Protein AF-0000000073250934 (afdb_homodimer)

Structure (mmCIF, N/CA/C/O backbone):
data_AF-0000000073250934-model_v1
#
loop_
_entity.id
_entity.type
_entity.pdbx_description
1 polymer 'Chromosome 3, complete genome'
#
loop_
_atom_site.group_PDB
_atom_site.id
_atom_site.type_symbol
_atom_site.label_atom_id
_atom_site.label_alt_id
_atom_site.label_comp_id
_atom_site.label_asym_id
_atom_site.label_entity_id
_atom_site.label_seq_id
_atom_site.pdbx_PDB_ins_code
_atom_site.Cartn_x
_atom_site.Cartn_y
_atom_site.Cartn_z
_atom_site.occupancy
_atom_site.B_iso_or_equiv
_atom_site.auth_seq_id
_atom_site.auth_comp_id
_atom_site.auth_asym_id
_atom_site.auth_atom_id
_atom_site.pdbx_PDB_model_num
ATOM 1 N N . MET A 1 1 ? 44.125 -42.594 82 1 20.55 1 MET A N 1
ATOM 2 C CA . MET A 1 1 ? 44.875 -43.031 80.812 1 20.55 1 MET A CA 1
ATOM 3 C C . MET A 1 1 ? 44.156 -42.625 79.562 1 20.55 1 MET A C 1
ATOM 5 O O . MET A 1 1 ? 44.781 -42.219 78.562 1 20.55 1 MET A O 1
ATOM 9 N N . ASP A 1 2 ? 42.844 -43 79.375 1 20.67 2 ASP A N 1
ATOM 10 C CA . ASP A 1 2 ? 42.281 -43.5 78.188 1 20.67 2 ASP A CA 1
ATOM 11 C C . ASP A 1 2 ? 41.844 -42.375 77.25 1 20.67 2 ASP A C 1
ATOM 13 O O . ASP A 1 2 ? 41.438 -42.594 76.125 1 20.67 2 ASP A O 1
ATOM 17 N N . HIS A 1 3 ? 41.469 -41.281 77.875 1 24.45 3 HIS A N 1
ATOM 18 C CA . HIS A 1 3 ? 40.5 -40.344 77.312 1 24.45 3 HIS A CA 1
ATOM 19 C C . HIS A 1 3 ? 41.125 -39.594 76.125 1 24.45 3 HIS A C 1
ATOM 21 O O . HIS A 1 3 ? 40.5 -38.656 75.562 1 24.45 3 HIS A O 1
ATOM 27 N N . LEU A 1 4 ? 42.5 -39.562 76.125 1 22.33 4 LEU A N 1
ATOM 28 C CA . LEU A 1 4 ? 43.406 -38.625 75.438 1 22.33 4 LEU A CA 1
ATOM 29 C C . LEU A 1 4 ? 43.406 -38.844 73.938 1 22.33 4 LEU A C 1
ATOM 31 O O . LEU A 1 4 ? 44.031 -38.094 73.188 1 22.33 4 LEU A O 1
ATOM 35 N N . PHE A 1 5 ? 43.094 -40.094 73.5 1 22.23 5 PHE A N 1
ATOM 36 C CA . PHE A 1 5 ? 43.719 -40.656 72.312 1 22.23 5 PHE A CA 1
ATOM 37 C C . PHE A 1 5 ? 43.094 -40.031 71.062 1 22.23 5 PHE A C 1
ATOM 39 O O . PHE A 1 5 ? 43.625 -40.219 69.938 1 22.23 5 PHE A O 1
ATOM 46 N N . LEU A 1 6 ? 41.781 -39.75 71.125 1 23.81 6 LEU A N 1
ATOM 47 C CA . LEU A 1 6 ? 41.031 -40.031 69.875 1 23.81 6 LEU A CA 1
ATOM 48 C C . LEU A 1 6 ? 41.25 -38.938 68.875 1 23.81 6 LEU A C 1
ATOM 50 O O . LEU A 1 6 ? 40.531 -38.875 67.875 1 23.81 6 LEU A O 1
ATOM 54 N N . LEU A 1 7 ? 42.062 -37.875 69.125 1 23.69 7 LEU A N 1
ATOM 55 C CA . LEU A 1 7 ? 42.062 -36.562 68.438 1 23.69 7 LEU A CA 1
ATOM 56 C C . LEU A 1 7 ? 42.688 -36.688 67.062 1 23.69 7 LEU A C 1
ATOM 58 O O . LEU A 1 7 ? 42.969 -35.688 66.438 1 23.69 7 LEU A O 1
ATOM 62 N N . ARG A 1 8 ? 43.281 -37.844 66.75 1 23.11 8 ARG A N 1
ATOM 63 C CA . ARG A 1 8 ? 44.312 -38 65.688 1 23.11 8 ARG A CA 1
ATOM 64 C C . ARG A 1 8 ? 43.781 -37.625 64.312 1 23.11 8 ARG A C 1
ATOM 66 O O . ARG A 1 8 ? 44.562 -37.281 63.438 1 23.11 8 ARG A O 1
ATOM 73 N N . ALA A 1 9 ? 42.625 -38.219 63.969 1 24 9 ALA A N 1
ATOM 74 C CA . ALA A 1 9 ? 42.531 -38.75 62.625 1 24 9 ALA A CA 1
ATOM 75 C C . ALA A 1 9 ? 42.375 -37.656 61.594 1 24 9 ALA A C 1
ATOM 77 O O . ALA A 1 9 ? 42.531 -37.875 60.406 1 24 9 ALA A O 1
ATOM 78 N N . ASN A 1 10 ? 41.75 -36.5 61.906 1 22.97 10 ASN A N 1
ATOM 79 C CA . ASN A 1 10 ? 40.875 -35.875 60.906 1 22.97 10 ASN A CA 1
ATOM 80 C C . ASN A 1 10 ? 41.688 -35.062 59.906 1 22.97 10 ASN A C 1
ATOM 82 O O . ASN A 1 10 ? 41.125 -34.375 59.062 1 22.97 10 ASN A O 1
ATOM 86 N N . LYS A 1 11 ? 42.938 -34.656 60.219 1 25.39 11 LYS A N 1
ATOM 87 C CA . LYS A 1 11 ? 43.531 -33.5 59.594 1 25.39 11 LYS A CA 1
ATOM 88 C C . LYS A 1 11 ? 43.938 -33.781 58.125 1 25.39 11 LYS A C 1
ATOM 90 O O . LYS A 1 11 ? 44.125 -32.875 57.344 1 25.39 11 LYS A O 1
ATOM 95 N N . ARG A 1 12 ? 44.469 -35 57.938 1 24.97 12 ARG A N 1
ATOM 96 C CA . ARG A 1 12 ? 45.469 -35.094 56.875 1 24.97 12 ARG A CA 1
ATOM 97 C C . ARG A 1 12 ? 44.844 -34.969 55.5 1 24.97 12 ARG A C 1
ATOM 99 O O . ARG A 1 12 ? 45.5 -35.125 54.469 1 24.97 12 ARG A O 1
ATOM 106 N N . ARG A 1 13 ? 43.531 -35.156 55.5 1 28.84 13 ARG A N 1
ATOM 107 C CA . ARG A 1 13 ? 43 -35.469 54.156 1 28.84 13 ARG A CA 1
ATOM 108 C C . ARG A 1 13 ? 43.219 -34.344 53.188 1 28.84 13 ARG A C 1
ATOM 110 O O . ARG A 1 13 ? 42.562 -34.25 52.156 1 28.84 13 ARG A O 1
ATOM 117 N N . GLY A 1 14 ? 44.094 -33.344 53.625 1 25.36 14 GLY A N 1
ATOM 118 C CA . GLY A 1 14 ? 44.281 -32.125 52.906 1 25.36 14 GLY A CA 1
ATOM 119 C C . GLY A 1 14 ? 44.875 -32.312 51.5 1 25.36 14 GLY A C 1
ATOM 120 O O . GLY A 1 14 ? 44.719 -31.484 50.625 1 25.36 14 GLY A O 1
ATOM 121 N N . VAL A 1 15 ? 45.906 -33.188 51.594 1 28.86 15 VAL A N 1
ATOM 122 C CA . VAL A 1 15 ? 46.969 -33.094 50.594 1 28.86 15 VAL A CA 1
ATOM 123 C C . VAL A 1 15 ? 46.438 -33.469 49.219 1 28.86 15 VAL A C 1
ATOM 125 O O . VAL A 1 15 ? 46.781 -32.844 48.188 1 28.86 15 VAL A O 1
ATOM 128 N N . LEU A 1 16 ? 45.781 -34.625 49.281 1 26.62 16 LEU A N 1
ATOM 129 C CA . LEU A 1 16 ? 45.719 -35.375 48.062 1 26.62 16 LEU A CA 1
ATOM 130 C C . LEU A 1 16 ? 44.875 -34.625 47 1 26.62 16 LEU A C 1
ATOM 132 O O . LEU A 1 16 ? 45.031 -34.906 45.812 1 26.62 16 LEU A O 1
ATOM 136 N N . LEU A 1 17 ? 44 -33.844 47.562 1 26.97 17 LEU A N 1
ATOM 137 C CA . LEU A 1 17 ? 42.969 -33.406 46.594 1 26.97 17 LEU A CA 1
ATOM 138 C C . LEU A 1 17 ? 43.594 -32.469 45.562 1 26.97 17 LEU A C 1
ATOM 140 O O . LEU A 1 17 ? 43 -32.281 44.5 1 26.97 17 LEU A O 1
ATOM 144 N N . ALA A 1 18 ? 44.75 -31.938 45.875 1 27.88 18 ALA A N 1
ATOM 145 C CA . ALA A 1 18 ? 45.312 -30.844 45.062 1 27.88 18 ALA A CA 1
ATOM 146 C C . ALA A 1 18 ? 45.75 -31.344 43.719 1 27.88 18 ALA A C 1
ATOM 148 O O . ALA A 1 18 ? 45.781 -30.578 42.75 1 27.88 18 ALA A O 1
ATOM 149 N N . MET A 1 19 ? 46.344 -32.562 43.75 1 26.09 19 MET A N 1
ATOM 150 C CA . MET A 1 19 ? 47.125 -32.969 42.594 1 26.09 19 MET A CA 1
ATOM 151 C C . MET A 1 19 ? 46.281 -32.938 41.344 1 26.09 19 MET A C 1
ATOM 153 O O . MET A 1 19 ? 46.781 -32.75 40.219 1 26.09 19 MET A O 1
ATOM 157 N N . VAL A 1 20 ? 45.125 -33.562 41.531 1 29.36 20 VAL A N 1
ATOM 158 C CA . VAL A 1 20 ? 44.438 -34.031 40.344 1 29.36 20 VAL A CA 1
ATOM 159 C C . VAL A 1 20 ? 44 -32.844 39.5 1 29.36 20 VAL A C 1
ATOM 161 O O . VAL A 1 20 ? 43.719 -33 38.312 1 29.36 20 VAL A O 1
ATOM 164 N N . ILE A 1 21 ? 44.031 -31.703 40.125 1 29.55 21 ILE A N 1
ATOM 165 C CA . ILE A 1 21 ? 43.438 -30.562 39.406 1 29.55 21 ILE A CA 1
ATOM 166 C C . ILE A 1 21 ? 44.312 -30.172 38.25 1 29.55 21 ILE A C 1
ATOM 168 O O . ILE A 1 21 ? 43.844 -29.562 37.281 1 29.55 21 ILE A O 1
ATOM 172 N N . LEU A 1 22 ? 45.625 -30.438 38.406 1 27.84 22 LEU A N 1
ATOM 173 C CA . LEU A 1 22 ? 46.562 -29.797 37.5 1 27.84 22 LEU A CA 1
ATOM 174 C C . LEU A 1 22 ? 46.406 -30.328 36.062 1 27.84 22 LEU A C 1
ATOM 176 O O . LEU A 1 22 ? 46.656 -29.594 35.094 1 27.84 22 LEU A O 1
ATOM 180 N N . VAL A 1 23 ? 46.375 -31.688 36 1 29.67 23 VAL A N 1
ATOM 181 C CA . VAL A 1 23 ? 46.656 -32.312 34.719 1 29.67 23 VAL A CA 1
ATOM 182 C C . VAL A 1 23 ? 45.656 -31.812 33.656 1 29.67 23 VAL A C 1
ATOM 184 O O . VAL A 1 23 ? 46 -31.703 32.5 1 29.67 23 VAL A O 1
ATOM 187 N N . ILE A 1 24 ? 44.438 -31.719 34.094 1 28.83 24 ILE A N 1
ATOM 188 C CA . ILE A 1 24 ? 43.438 -31.688 33.031 1 28.83 24 ILE A CA 1
ATOM 189 C C . ILE A 1 24 ? 43.594 -30.391 32.25 1 28.83 24 ILE A C 1
ATOM 191 O O . ILE A 1 24 ? 42.938 -30.219 31.203 1 28.83 24 ILE A O 1
ATOM 195 N N . PHE A 1 25 ? 44.344 -29.422 32.75 1 28.48 25 PHE A N 1
ATOM 196 C CA . PHE A 1 25 ? 44.375 -28.109 32.125 1 28.48 25 PHE A CA 1
ATOM 197 C C . PHE A 1 25 ? 45.094 -28.141 30.781 1 28.48 25 PHE A C 1
ATOM 199 O O . PHE A 1 25 ? 45 -27.188 30 1 28.48 25 PHE A O 1
ATOM 206 N N . GLY A 1 26 ? 46.156 -28.938 30.688 1 26.98 26 GLY A N 1
ATOM 207 C CA . GLY A 1 26 ? 47.125 -28.781 29.641 1 26.98 26 GLY A CA 1
ATOM 208 C C . GLY A 1 26 ? 46.562 -29 28.25 1 26.98 26 GLY A C 1
ATOM 209 O O . GLY A 1 26 ? 46.938 -28.297 27.297 1 26.98 26 GLY A O 1
ATOM 210 N N . LEU A 1 27 ? 46.031 -30.172 28.109 1 27.47 27 LEU A N 1
ATOM 211 C CA . LEU A 1 27 ? 45.875 -30.672 26.75 1 27.47 27 LEU A CA 1
ATOM 212 C C . LEU A 1 27 ? 44.906 -29.797 25.953 1 27.47 27 LEU A C 1
ATOM 214 O O . LEU A 1 27 ? 44.719 -30 24.75 1 27.47 27 LEU A O 1
ATOM 218 N N . ALA A 1 28 ? 44.031 -29.141 26.641 1 27.19 28 ALA A N 1
ATOM 219 C CA . ALA A 1 28 ? 42.969 -28.469 25.891 1 27.19 28 ALA A CA 1
ATOM 220 C C . ALA A 1 28 ? 43.531 -27.328 25.031 1 27.19 28 ALA A C 1
ATOM 222 O O . ALA A 1 28 ? 42.781 -26.703 24.281 1 27.19 28 ALA A O 1
ATOM 223 N N . VAL A 1 29 ? 44.656 -26.875 25.375 1 28.17 29 VAL A N 1
ATOM 224 C CA . VAL A 1 29 ? 45.156 -25.656 24.766 1 28.17 29 VAL A CA 1
ATOM 225 C C . VAL A 1 29 ? 45.375 -25.859 23.266 1 28.17 29 VAL A C 1
ATOM 227 O O . VAL A 1 29 ? 45.438 -24.906 22.5 1 28.17 29 VAL A O 1
ATOM 230 N N . HIS A 1 30 ? 45.906 -27.016 22.969 1 25.83 30 HIS A N 1
ATOM 231 C CA . HIS A 1 30 ? 46.594 -27 21.688 1 25.83 30 HIS A CA 1
ATOM 232 C C . HIS A 1 30 ? 45.625 -26.625 20.562 1 25.83 30 HIS A C 1
ATOM 234 O O . HIS A 1 30 ? 45.969 -25.891 19.641 1 25.83 30 HIS A O 1
ATOM 240 N N . SER A 1 31 ? 44.75 -27.562 20.219 1 25.34 31 SER A N 1
ATOM 241 C CA . SER A 1 31 ? 44.344 -27.703 18.828 1 25.34 31 SER A CA 1
ATOM 242 C C . SER A 1 31 ? 43.438 -26.562 18.391 1 25.34 31 SER A C 1
ATOM 244 O O . SER A 1 31 ? 42.875 -26.578 17.297 1 25.34 31 SER A O 1
ATOM 246 N N . TRP A 1 32 ? 43.062 -25.703 19.25 1 24.89 32 TRP A N 1
ATOM 247 C CA . TRP A 1 32 ? 42 -24.781 18.906 1 24.89 32 TRP A CA 1
ATOM 248 C C . TRP A 1 32 ? 42.406 -23.812 17.797 1 24.89 32 TRP A C 1
ATOM 250 O O . TRP A 1 32 ? 42 -22.656 17.781 1 24.89 32 TRP A O 1
ATOM 260 N N . LEU A 1 33 ? 43.438 -24.141 17.047 1 24.69 33 LEU A N 1
ATOM 261 C CA . LEU A 1 33 ? 43.75 -23.156 16.016 1 24.69 33 LEU A CA 1
ATOM 262 C C . LEU A 1 33 ? 42.531 -22.875 15.141 1 24.69 33 LEU A C 1
ATOM 264 O O . LEU A 1 33 ? 42.188 -23.656 14.258 1 24.69 33 LEU A O 1
ATOM 268 N N . PHE A 1 34 ? 41.406 -22.531 15.773 1 24.47 34 PHE A N 1
ATOM 269 C CA . PHE A 1 34 ? 40.188 -22.203 15.031 1 24.47 34 PHE A CA 1
ATOM 270 C C . PHE A 1 34 ? 40.469 -21.188 13.945 1 24.47 34 PHE A C 1
ATOM 272 O O . PHE A 1 34 ? 41.094 -20.141 14.211 1 24.47 34 PHE A O 1
ATOM 279 N N . TYR A 1 35 ? 40.719 -21.688 12.773 1 24.36 35 TYR A N 1
ATOM 280 C CA . TYR A 1 35 ? 40.781 -20.875 11.555 1 24.36 35 TYR A CA 1
ATOM 281 C C . TYR A 1 35 ? 39.656 -19.844 11.523 1 24.36 35 TYR A C 1
ATOM 283 O O . TYR A 1 35 ? 38.5 -20.203 11.477 1 24.36 35 TYR A O 1
ATOM 291 N N . PHE A 1 36 ? 39.812 -18.734 12.188 1 27 36 PHE A N 1
ATOM 292 C CA . PHE A 1 36 ? 38.969 -17.547 12.094 1 27 36 PHE A CA 1
ATOM 293 C C . PHE A 1 36 ? 38.75 -17.172 10.633 1 27 36 PHE A C 1
ATOM 295 O O . PHE A 1 36 ? 39.688 -16.875 9.898 1 27 36 PHE A O 1
ATOM 302 N N . PRO A 1 37 ? 37.781 -17.859 10.039 1 26.17 37 PRO A N 1
ATOM 303 C CA . PRO A 1 37 ? 37.625 -17.359 8.672 1 26.17 37 PRO A CA 1
ATOM 304 C C . PRO A 1 37 ? 37.688 -15.844 8.586 1 26.17 37 PRO A C 1
ATOM 306 O O . PRO A 1 37 ? 37.375 -15.156 9.57 1 26.17 37 PRO A O 1
ATOM 309 N N . SER A 1 38 ? 38.562 -15.312 7.805 1 26.19 38 SER A N 1
ATOM 310 C CA . SER A 1 38 ? 38.75 -13.891 7.543 1 26.19 38 SER A CA 1
ATOM 311 C C . SER A 1 38 ? 37.406 -13.164 7.434 1 26.19 38 SER A C 1
ATOM 313 O O . SER A 1 38 ? 36.469 -13.703 6.879 1 26.19 38 SER A O 1
ATOM 315 N N . THR A 1 39 ? 37.156 -12.172 8.367 1 29.86 39 THR A N 1
ATOM 316 C CA . THR A 1 39 ? 36.125 -11.156 8.594 1 29.86 39 THR A CA 1
ATOM 317 C C . THR A 1 39 ? 35.688 -10.539 7.277 1 29.86 39 THR A C 1
ATOM 319 O O . THR A 1 39 ? 34.812 -9.656 7.258 1 29.86 39 THR A O 1
ATOM 322 N N . SER A 1 40 ? 36.438 -10.875 6.227 1 28.53 40 SER A N 1
ATOM 323 C CA . SER A 1 40 ? 36.094 -10.211 4.973 1 28.53 40 SER A CA 1
ATOM 324 C C . SER A 1 40 ? 34.719 -10.633 4.484 1 28.53 40 SER A C 1
ATOM 326 O O . SER A 1 40 ? 34.125 -9.969 3.627 1 28.53 40 SER A O 1
ATOM 328 N N . ASP A 1 41 ? 34.344 -11.867 4.855 1 25.3 41 ASP A N 1
ATOM 329 C CA . ASP A 1 41 ? 33.094 -12.336 4.266 1 25.3 41 ASP A CA 1
ATOM 330 C C . ASP A 1 41 ? 31.906 -11.742 4.984 1 25.3 41 ASP A C 1
ATOM 332 O O . ASP A 1 41 ? 30.75 -11.977 4.59 1 25.3 41 ASP A O 1
ATOM 336 N N . LEU A 1 42 ? 32 -11.328 6.25 1 26.17 42 LEU A N 1
ATOM 337 C CA . LEU A 1 42 ? 30.922 -10.648 6.957 1 26.17 42 LEU A CA 1
ATOM 338 C C . LEU A 1 42 ? 30.641 -9.289 6.336 1 26.17 42 LEU A C 1
ATOM 340 O O . LEU A 1 42 ? 29.562 -8.719 6.551 1 26.17 42 LEU A O 1
ATOM 344 N N . ALA A 1 43 ? 31.641 -8.625 5.812 1 28.38 43 ALA A N 1
ATOM 345 C CA . ALA A 1 43 ? 31.422 -7.375 5.094 1 28.38 43 ALA A CA 1
ATOM 346 C C . ALA A 1 43 ? 30.453 -7.574 3.928 1 28.38 43 ALA A C 1
ATOM 348 O O . ALA A 1 43 ? 30.062 -6.609 3.268 1 28.38 43 ALA A O 1
ATOM 349 N N . PHE A 1 44 ? 30.375 -8.797 3.473 1 26.23 44 PHE A N 1
ATOM 350 C CA . PHE A 1 44 ? 29.5 -9.039 2.326 1 26.23 44 PHE A CA 1
ATOM 351 C C . PHE A 1 44 ? 28.031 -9.016 2.746 1 26.23 44 PHE A C 1
ATOM 353 O O . PHE A 1 44 ? 27.141 -9.062 1.8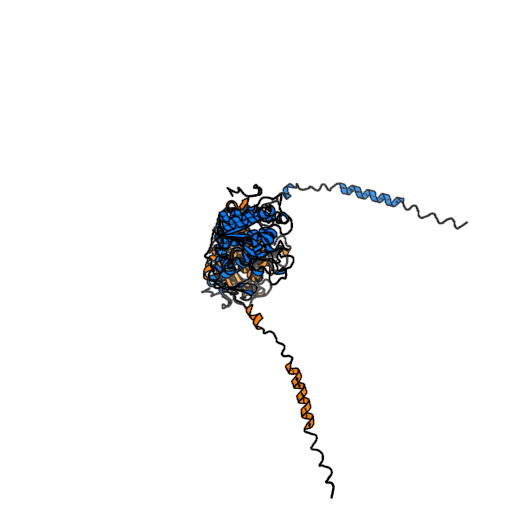97 1 26.23 44 PHE A O 1
ATOM 360 N N . ARG A 1 45 ? 27.688 -9.352 3.904 1 30.78 45 ARG A N 1
ATOM 361 C CA . ARG A 1 45 ? 26.297 -9.172 4.336 1 30.78 45 ARG A CA 1
ATOM 362 C C . ARG A 1 45 ? 25.906 -7.699 4.293 1 30.78 45 ARG A C 1
ATOM 364 O O . ARG A 1 45 ? 24.812 -7.332 4.75 1 30.78 45 ARG A O 1
ATOM 371 N N . SER A 1 46 ? 26.875 -6.758 4.348 1 28.66 46 SER A N 1
ATOM 372 C CA . SER A 1 46 ? 26.578 -5.328 4.359 1 28.66 46 SER A CA 1
ATOM 373 C C . SER A 1 46 ? 25.438 -4.988 3.395 1 28.66 46 SER A C 1
ATOM 375 O O . SER A 1 46 ? 25.094 -5.793 2.533 1 28.66 46 SER A O 1
ATOM 377 N N . SER A 1 47 ? 25.219 -3.539 2.947 1 31.78 47 SER A N 1
ATOM 378 C CA . SER A 1 47 ? 24.203 -2.584 2.527 1 31.78 47 SER A CA 1
ATOM 379 C C . SER A 1 47 ? 23.75 -2.848 1.095 1 31.78 47 SER A C 1
ATOM 381 O O . SER A 1 47 ? 24.281 -2.262 0.152 1 31.78 47 SER A O 1
ATOM 383 N N . LEU A 1 48 ? 23.766 -3.906 0.668 1 34.88 48 LEU A N 1
ATOM 384 C CA . LEU A 1 48 ? 23.234 -3.797 -0.692 1 34.88 48 LEU A CA 1
ATOM 385 C C . LEU A 1 48 ? 21.984 -2.936 -0.728 1 34.88 48 LEU A C 1
ATOM 387 O O . LEU A 1 48 ? 20.875 -3.457 -0.668 1 34.88 48 LEU A O 1
ATOM 391 N N . SER A 1 49 ? 21.844 -1.843 -0.007 1 42.16 49 SER A N 1
ATOM 392 C CA . SER A 1 49 ? 20.844 -0.793 -0.181 1 42.16 49 SER A CA 1
ATOM 393 C C . SER A 1 49 ? 20.562 -0.538 -1.658 1 42.16 49 SER A C 1
ATOM 395 O O . SER A 1 49 ? 21.422 -0.047 -2.385 1 42.16 49 SER A O 1
ATOM 397 N N . THR A 1 50 ? 19.891 -1.406 -2.256 1 51.34 50 THR A N 1
ATOM 398 C CA . THR A 1 50 ? 19.516 -1.123 -3.639 1 51.34 50 THR A CA 1
ATOM 399 C C . THR A 1 50 ? 19.109 0.339 -3.801 1 51.34 50 THR A C 1
ATOM 401 O O . THR A 1 50 ? 18.203 0.814 -3.123 1 51.34 50 THR A O 1
ATOM 404 N N . PRO A 1 51 ? 19.969 1.085 -4.434 1 54.34 51 PRO A N 1
ATOM 405 C CA . PRO A 1 51 ? 19.609 2.48 -4.695 1 54.34 51 PRO A CA 1
ATOM 406 C C . PRO A 1 51 ? 18.172 2.637 -5.203 1 54.34 51 PRO A C 1
ATOM 408 O O . PRO A 1 51 ? 17.656 1.741 -5.871 1 54.34 51 PRO A O 1
ATOM 411 N N . LEU A 1 52 ? 17.5 3.67 -4.688 1 58.34 52 LEU A N 1
ATOM 412 C CA . LEU A 1 52 ? 16.156 4.012 -5.152 1 58.34 52 LEU A CA 1
ATOM 413 C C . LEU A 1 52 ? 16.141 4.223 -6.664 1 58.34 52 LEU A C 1
ATOM 415 O O . LEU A 1 52 ? 17.031 4.871 -7.211 1 58.34 52 LEU A O 1
ATOM 419 N N . PRO A 1 53 ? 15.359 3.443 -7.316 1 62 53 PRO A N 1
ATOM 420 C CA . PRO A 1 53 ? 15.219 3.734 -8.742 1 62 53 PRO A CA 1
ATOM 421 C C . PRO A 1 53 ? 14.586 5.098 -9.008 1 62 53 PRO A C 1
ATOM 423 O O . PRO A 1 53 ? 13.414 5.168 -9.406 1 62 53 PRO A O 1
ATOM 426 N N . THR A 1 54 ? 15.289 6.152 -8.859 1 60.84 54 THR A N 1
ATOM 427 C CA . THR A 1 54 ? 14.75 7.508 -8.906 1 60.84 54 THR A CA 1
ATOM 428 C C . THR A 1 54 ? 14.344 7.875 -10.328 1 60.84 54 THR A C 1
ATOM 430 O O . THR A 1 54 ? 13.344 8.57 -10.539 1 60.84 54 THR A O 1
ATOM 433 N N . LYS A 1 55 ? 15.117 7.324 -11.25 1 60.12 55 LYS A N 1
ATOM 434 C CA . LYS A 1 55 ? 14.812 7.73 -12.617 1 60.12 55 LYS A CA 1
ATOM 435 C C . LYS A 1 55 ? 13.414 7.281 -13.031 1 60.12 55 LYS A C 1
ATOM 437 O O . LYS A 1 55 ? 12.656 8.055 -13.617 1 60.12 55 LYS A O 1
ATOM 442 N N . LEU A 1 56 ? 13.008 6.145 -12.547 1 67 56 LEU A N 1
ATOM 443 C CA . LEU A 1 56 ? 11.695 5.664 -12.977 1 67 56 LEU A CA 1
ATOM 444 C C . LEU A 1 56 ? 10.625 6.012 -11.945 1 67 56 LEU A C 1
ATOM 446 O O . LEU A 1 56 ? 9.523 5.473 -11.992 1 67 56 LEU A O 1
ATOM 450 N N . SER A 1 57 ? 11.031 7.078 -11.07 1 76.12 57 SER A N 1
ATOM 451 C CA . SER A 1 57 ? 10.062 7.457 -10.055 1 76.12 57 SER A CA 1
ATOM 452 C C . SER A 1 57 ? 9.531 8.867 -10.297 1 76.12 57 SER A C 1
ATOM 454 O O . SER A 1 57 ? 8.852 9.438 -9.438 1 76.12 57 SER A O 1
ATOM 456 N N . GLU A 1 58 ? 9.711 9.438 -11.516 1 84.81 58 GLU A N 1
ATOM 457 C CA . GLU A 1 58 ? 9.328 10.805 -11.844 1 84.81 58 GLU A CA 1
ATOM 458 C C . GLU A 1 58 ? 7.809 10.969 -11.852 1 84.81 58 GLU A C 1
ATOM 460 O O . GLU A 1 58 ? 7.293 12.055 -11.578 1 84.81 58 GLU A O 1
ATOM 465 N N . ASN A 1 59 ? 7.098 9.914 -12.039 1 90.31 59 ASN A N 1
ATOM 466 C CA . ASN A 1 59 ? 5.652 10.023 -12.195 1 90.31 59 ASN A CA 1
ATOM 467 C C . ASN A 1 59 ? 4.914 9.656 -10.906 1 90.31 59 ASN A C 1
ATOM 469 O O . ASN A 1 59 ? 3.709 9.414 -10.93 1 90.31 59 ASN A O 1
ATOM 473 N N . THR A 1 60 ? 5.645 9.656 -9.789 1 94.25 60 THR A N 1
ATOM 474 C CA . THR A 1 60 ? 5.055 9.219 -8.531 1 94.25 60 THR A CA 1
ATOM 475 C C . THR A 1 60 ? 3.873 10.102 -8.148 1 94.25 60 THR A C 1
ATOM 477 O O . THR A 1 60 ? 2.805 9.602 -7.793 1 94.25 60 THR A O 1
ATOM 480 N N . PRO A 1 61 ? 3.955 11.461 -8.289 1 94.62 61 PRO A N 1
ATOM 481 C CA . PRO A 1 61 ? 2.799 12.289 -7.922 1 94.62 61 PRO A CA 1
ATOM 482 C C . PRO A 1 61 ? 1.564 11.984 -8.766 1 94.62 61 PRO A C 1
ATOM 484 O O . PRO A 1 61 ? 0.456 11.883 -8.234 1 94.62 61 PRO A O 1
ATOM 487 N N . GLN A 1 62 ? 1.767 11.781 -10.031 1 93.38 62 GLN A N 1
ATOM 488 C CA . GLN A 1 62 ? 0.65 11.461 -10.914 1 93.38 62 GLN A CA 1
ATOM 489 C C . GLN A 1 62 ? 0.041 10.109 -10.562 1 93.38 62 GLN A C 1
ATOM 491 O O . GLN A 1 62 ? -1.183 9.953 -10.57 1 93.38 62 GLN A O 1
ATOM 496 N N . LEU A 1 63 ? 0.883 9.164 -10.281 1 93.5 63 LEU A N 1
ATOM 497 C CA . LEU A 1 63 ? 0.412 7.828 -9.938 1 93.5 63 LEU A CA 1
ATOM 498 C C . LEU A 1 63 ? -0.418 7.852 -8.656 1 93.5 63 LEU A C 1
ATOM 500 O O . LEU A 1 63 ? -1.481 7.234 -8.594 1 93.5 63 LEU A O 1
ATOM 504 N N . MET A 1 64 ? 0.088 8.594 -7.633 1 96.19 64 MET A N 1
ATOM 505 C CA . MET A 1 64 ? -0.651 8.68 -6.375 1 96.19 64 MET A CA 1
ATOM 506 C C . MET A 1 64 ? -1.999 9.359 -6.586 1 96.19 64 MET A C 1
ATOM 508 O O . MET A 1 64 ? -3.012 8.93 -6.031 1 96.19 64 MET A O 1
ATOM 512 N N . HIS A 1 65 ? -2.014 10.383 -7.395 1 95.38 65 HIS A N 1
ATOM 513 C CA . HIS A 1 65 ? -3.271 11.047 -7.711 1 95.38 65 HIS A CA 1
ATOM 514 C C . HIS A 1 65 ? -4.258 10.086 -8.359 1 95.38 65 HIS A C 1
ATOM 516 O O . HIS A 1 65 ? -5.418 10.008 -7.945 1 95.38 65 HIS A O 1
ATOM 522 N N . HIS A 1 66 ? -3.812 9.305 -9.305 1 92.5 66 HIS A N 1
ATOM 523 C CA . HIS A 1 66 ? -4.695 8.398 -10.039 1 92.5 66 HIS A CA 1
ATOM 524 C C . HIS A 1 66 ? -5.148 7.242 -9.148 1 92.5 66 HIS A C 1
ATOM 526 O O . HIS A 1 66 ? -6.273 6.754 -9.289 1 92.5 66 HIS A O 1
ATOM 532 N N . LEU A 1 67 ? -4.277 6.801 -8.273 1 93.81 67 LEU A N 1
ATOM 533 C CA . LEU A 1 67 ? -4.629 5.723 -7.352 1 93.81 67 LEU A CA 1
ATOM 534 C C . LEU A 1 67 ? -5.781 6.133 -6.441 1 93.81 67 LEU A C 1
ATOM 536 O O . LEU A 1 67 ? -6.652 5.32 -6.133 1 93.81 67 LEU A O 1
ATOM 540 N N . TRP A 1 68 ? -5.836 7.422 -6.055 1 95.25 68 TRP A N 1
ATOM 541 C CA . TRP A 1 68 ? -6.824 7.879 -5.086 1 95.25 68 TRP A CA 1
ATOM 542 C C . TRP A 1 68 ? -8.023 8.508 -5.785 1 95.25 68 TRP A C 1
ATOM 544 O O . TRP A 1 68 ? -9.062 8.75 -5.156 1 95.25 68 TRP A O 1
ATOM 554 N N . LYS A 1 69 ? -7.965 8.766 -7.035 1 92.5 69 LYS A N 1
ATOM 555 C CA . LYS A 1 69 ? -8.93 9.562 -7.789 1 92.5 69 LYS A CA 1
ATOM 556 C C . LYS A 1 69 ? -10.352 9.039 -7.582 1 92.5 69 LYS A C 1
ATOM 558 O O . LYS A 1 69 ? -11.266 9.812 -7.305 1 92.5 69 LYS A O 1
ATOM 563 N N . PRO A 1 70 ? -10.57 7.688 -7.609 1 90.06 70 PRO A N 1
ATOM 564 C CA . PRO A 1 70 ? -11.945 7.207 -7.465 1 90.06 70 PRO A CA 1
ATOM 565 C C . PRO A 1 70 ? -12.508 7.449 -6.066 1 90.06 70 PRO A C 1
ATOM 567 O O . PRO A 1 70 ? -13.719 7.367 -5.863 1 90.06 70 PRO A O 1
ATOM 570 N N . PHE A 1 71 ? -11.641 7.777 -5.145 1 91 71 PHE A N 1
ATOM 571 C CA . PHE A 1 71 ? -12.062 7.855 -3.75 1 91 71 PHE A CA 1
ATOM 572 C C . PHE A 1 71 ? -12.164 9.305 -3.295 1 91 71 PHE A C 1
ATOM 574 O O . PHE A 1 71 ? -12.633 9.586 -2.189 1 91 71 PHE A O 1
ATOM 581 N N . ILE A 1 72 ? -11.727 10.234 -4.113 1 95.44 72 ILE A N 1
ATOM 582 C CA . ILE A 1 72 ? -11.672 11.641 -3.719 1 95.44 72 ILE A CA 1
ATOM 583 C C . ILE A 1 72 ? -13.078 12.164 -3.459 1 95.44 72 ILE A C 1
ATOM 585 O O . ILE A 1 72 ? -13.984 11.969 -4.277 1 95.44 72 ILE A O 1
ATOM 589 N N . HIS A 1 73 ? -13.234 12.734 -2.322 1 97.12 73 HIS A N 1
ATOM 590 C CA . HIS A 1 73 ? -14.508 13.328 -1.938 1 97.12 73 HIS A CA 1
ATOM 591 C C . HIS A 1 73 ? -14.852 14.523 -2.83 1 97.12 73 HIS A C 1
ATOM 593 O O . HIS A 1 73 ? -13.992 15.359 -3.111 1 97.12 73 HIS A O 1
ATOM 599 N N . ASP A 1 74 ? -16.109 14.594 -3.264 1 96.81 74 ASP A N 1
ATOM 600 C CA . ASP A 1 74 ? -16.562 15.672 -4.133 1 96.81 74 ASP A CA 1
ATOM 601 C C . ASP A 1 74 ? -16.484 17.016 -3.43 1 96.81 74 ASP A C 1
ATOM 603 O O . ASP A 1 74 ? -17.094 17.219 -2.379 1 96.81 74 ASP A O 1
ATOM 607 N N . LEU A 1 75 ? -15.797 17.922 -4.039 1 96.94 75 LEU A N 1
ATOM 608 C CA . LEU A 1 75 ? -15.594 19.234 -3.463 1 96.94 75 LEU A CA 1
ATOM 609 C C . LEU A 1 75 ? -16.922 19.969 -3.305 1 96.94 75 LEU A C 1
ATOM 611 O O . LEU A 1 75 ? -17.062 20.812 -2.42 1 96.94 75 LEU A O 1
ATOM 615 N N . ASN A 1 76 ? -17.906 19.609 -4.109 1 96.44 76 ASN A N 1
ATOM 616 C CA . ASN A 1 76 ? -19.188 20.297 -4.09 1 96.44 76 ASN A CA 1
ATOM 617 C C . ASN A 1 76 ? -20.156 19.672 -3.094 1 96.44 76 ASN A C 1
ATOM 619 O O . ASN A 1 76 ? -21.203 20.234 -2.789 1 96.44 76 ASN A O 1
ATOM 623 N N . ALA A 1 77 ? -19.781 18.484 -2.615 1 97.19 77 ALA A N 1
ATOM 624 C CA . ALA A 1 77 ? -20.625 17.875 -1.586 1 97.19 77 ALA A CA 1
ATOM 625 C C . ALA A 1 77 ? -20.641 18.734 -0.32 1 97.19 77 ALA A C 1
ATOM 627 O O . ALA A 1 77 ? -19.641 19.375 0.022 1 97.19 77 ALA A O 1
ATOM 628 N N . THR A 1 78 ? -21.797 18.734 0.406 1 97.94 78 THR A N 1
ATOM 629 C CA . THR A 1 78 ? -21.891 19.562 1.602 1 97.94 78 THR A CA 1
ATOM 630 C C . THR A 1 78 ? -21.953 18.703 2.855 1 97.94 78 THR A C 1
ATOM 632 O O . THR A 1 78 ? -22 19.219 3.975 1 97.94 78 THR A O 1
ATOM 635 N N . GLN A 1 79 ? -21.984 17.438 2.609 1 98.19 79 GLN A N 1
ATOM 636 C CA . GLN A 1 79 ? -22.078 16.516 3.736 1 98.19 79 GLN A CA 1
ATOM 637 C C . GLN A 1 79 ? -21 15.453 3.67 1 98.19 79 GLN A C 1
ATOM 639 O O . GLN A 1 79 ? -20.484 15.141 2.59 1 98.19 79 GLN A O 1
ATOM 644 N N . PHE A 1 80 ? -20.594 14.969 4.844 1 97.94 80 PHE A N 1
ATOM 645 C CA . PHE A 1 80 ? -19.625 13.898 4.973 1 97.94 80 PHE A CA 1
ATOM 646 C C . PHE A 1 80 ? -19.859 13.094 6.242 1 97.94 80 PHE A C 1
ATOM 648 O O . PHE A 1 80 ? -20.156 13.656 7.297 1 97.94 80 PHE A O 1
ATOM 655 N N . ILE A 1 81 ? -19.844 11.82 6.105 1 96.75 81 ILE A N 1
ATOM 656 C CA . ILE A 1 81 ? -19.875 10.93 7.262 1 96.75 81 ILE A CA 1
ATOM 657 C C . ILE A 1 81 ? -18.531 10.219 7.398 1 96.75 81 ILE A C 1
ATOM 659 O O . ILE A 1 81 ? -18.094 9.516 6.48 1 96.75 81 ILE A O 1
ATOM 663 N N . SER A 1 82 ? -17.906 10.453 8.531 1 95.81 82 SER A N 1
ATOM 664 C CA . SER A 1 82 ? -16.609 9.828 8.75 1 95.81 82 SER A CA 1
ATOM 665 C C . SER A 1 82 ? -16.75 8.328 8.961 1 95.81 82 SER A C 1
ATOM 667 O O . SER A 1 82 ? -17.844 7.82 9.164 1 95.81 82 SER A O 1
ATOM 669 N N . LYS A 1 83 ? -15.617 7.605 8.859 1 89.69 83 LYS A N 1
ATOM 670 C CA . LYS A 1 83 ? -15.602 6.16 9.062 1 89.69 83 LYS A CA 1
ATOM 671 C C . LYS A 1 83 ? -16.078 5.801 10.469 1 89.69 83 LYS A C 1
ATOM 673 O O . LYS A 1 83 ? -16.656 4.727 10.68 1 89.69 83 LYS A O 1
ATOM 678 N N . GLU A 1 84 ? -15.859 6.727 11.406 1 91.31 84 GLU A N 1
ATOM 679 C CA . GLU A 1 84 ? -16.25 6.516 12.797 1 91.31 84 GLU A CA 1
ATOM 680 C C . GLU A 1 84 ? -17.719 6.848 13.023 1 91.31 84 GLU A C 1
ATOM 682 O O . GLU A 1 84 ? -18.25 6.66 14.125 1 91.31 84 GLU A O 1
ATOM 687 N N . GLY A 1 85 ? -18.391 7.398 12.016 1 93.88 85 GLY A N 1
ATOM 688 C CA . GLY A 1 85 ? -19.812 7.664 12.102 1 93.88 85 GLY A CA 1
ATOM 689 C C . GLY A 1 85 ? -20.125 9.109 12.422 1 93.88 85 GLY A C 1
ATOM 690 O O . GLY A 1 85 ? -21.281 9.461 12.648 1 93.88 85 GLY A O 1
ATOM 691 N N . TYR A 1 86 ? -19.109 9.961 12.453 1 95.94 86 TYR A N 1
ATOM 692 C CA . TYR A 1 86 ? -19.359 11.375 12.703 1 95.94 86 TYR A CA 1
ATOM 693 C C . TYR A 1 86 ? -19.953 12.055 11.469 1 95.94 86 TYR A C 1
ATOM 695 O O . TYR A 1 86 ? -19.438 11.875 10.359 1 95.94 86 TYR A O 1
ATOM 703 N N . LYS A 1 87 ? -21 12.82 11.664 1 97.56 87 LYS A N 1
ATOM 704 C CA . LYS A 1 87 ? -21.672 13.516 10.57 1 97.56 87 LYS A CA 1
ATOM 705 C C . LYS A 1 87 ? -21.203 14.961 10.477 1 97.56 87 LYS A C 1
ATOM 707 O O . LYS A 1 87 ? -21.203 15.688 11.477 1 97.56 87 LYS A O 1
ATOM 712 N N . TYR A 1 88 ? -20.797 15.32 9.32 1 98.44 88 TYR A N 1
ATOM 713 C CA . TYR A 1 88 ? -20.344 16.688 9.055 1 98.44 88 TYR A CA 1
ATOM 714 C C . TYR A 1 88 ? -21.188 17.328 7.961 1 98.44 88 TYR A C 1
ATOM 716 O O . TYR A 1 88 ? -21.578 16.672 6.996 1 98.44 88 TYR A O 1
ATOM 724 N N . LYS A 1 89 ? -21.438 18.594 8.172 1 98.38 89 LYS A N 1
ATOM 725 C CA . LYS A 1 89 ? -22.172 19.391 7.191 1 98.38 89 LYS A CA 1
ATOM 726 C C . LYS A 1 89 ? -21.594 20.797 7.094 1 98.38 89 LYS A C 1
ATOM 728 O O . LYS A 1 89 ? -21.359 21.453 8.109 1 98.38 89 LYS A O 1
ATOM 733 N N . ILE A 1 90 ? -21.312 21.219 5.883 1 98.25 90 ILE A N 1
ATOM 734 C CA . ILE A 1 90 ? -20.875 22.594 5.664 1 98.25 90 ILE A CA 1
ATOM 735 C C . ILE A 1 90 ? -22.062 23.531 5.773 1 98.25 90 ILE A C 1
ATOM 737 O O . ILE A 1 90 ? -23.078 23.359 5.078 1 98.25 90 ILE A O 1
ATOM 741 N N . ASN A 1 91 ? -21.953 24.453 6.621 1 97.25 91 ASN A N 1
ATOM 742 C CA . ASN A 1 91 ? -23.016 25.453 6.738 1 97.25 91 ASN A CA 1
ATOM 743 C C . ASN A 1 91 ? -23.203 26.219 5.441 1 97.25 91 ASN A C 1
ATOM 745 O O . ASN A 1 91 ? -22.219 26.562 4.762 1 97.25 91 ASN A O 1
ATOM 749 N N . SER A 1 92 ? -24.422 26.656 5.133 1 96.12 92 SER A N 1
ATOM 750 C CA . SER A 1 92 ? -24.781 27.297 3.869 1 96.12 92 SER A CA 1
ATOM 751 C C . SER A 1 92 ? -24.062 28.641 3.717 1 96.12 92 SER A C 1
ATOM 753 O O . SER A 1 92 ? -23.797 29.078 2.598 1 96.12 92 SER A O 1
ATOM 755 N N . ASN A 1 93 ? -23.719 29.234 4.863 1 96.5 93 ASN A N 1
ATOM 756 C CA . ASN A 1 93 ? -23.125 30.578 4.812 1 96.5 93 ASN A CA 1
ATOM 757 C C . ASN A 1 93 ? -21.609 30.516 4.816 1 96.5 93 ASN A C 1
ATOM 759 O O . ASN A 1 93 ? -20.938 31.562 4.711 1 96.5 93 ASN A O 1
ATOM 763 N N . ASN A 1 94 ? -21.062 29.344 4.871 1 97.75 94 ASN A N 1
ATOM 764 C CA . ASN A 1 94 ? -19.609 29.219 4.898 1 97.75 94 ASN A CA 1
ATOM 765 C C . ASN A 1 94 ? -19 29.547 3.543 1 97.75 94 ASN A C 1
ATOM 767 O O . ASN A 1 94 ? -19.609 29.328 2.502 1 97.75 94 ASN A O 1
ATOM 771 N N . HIS A 1 95 ? -17.828 30.141 3.594 1 97.75 95 HIS A N 1
ATOM 772 C CA . HIS A 1 95 ? -17.078 30.391 2.375 1 97.75 95 HIS A CA 1
ATOM 773 C C . HIS A 1 95 ? -16.734 29.094 1.646 1 97.75 95 HIS A C 1
ATOM 775 O O . HIS A 1 95 ? -16.266 28.141 2.262 1 97.75 95 HIS A O 1
ATOM 781 N N . ARG A 1 96 ? -16.984 29.047 0.286 1 97.81 96 ARG A N 1
ATOM 782 C CA . ARG A 1 96 ? -16.641 27.891 -0.539 1 97.81 96 ARG A CA 1
ATOM 783 C C . ARG A 1 96 ? -15.383 28.156 -1.354 1 97.81 96 ARG A C 1
ATOM 785 O O . ARG A 1 96 ? -15.195 29.25 -1.876 1 97.81 96 ARG A O 1
ATOM 792 N N . TRP A 1 97 ? -14.609 27.125 -1.46 1 98 97 TRP A N 1
ATOM 793 C CA . TRP A 1 97 ? -13.328 27.281 -2.141 1 98 97 TRP A CA 1
ATOM 794 C C . TRP A 1 97 ? -13.297 26.484 -3.439 1 98 97 TRP A C 1
ATOM 796 O O . TRP A 1 97 ? -13.75 25.344 -3.482 1 98 97 TRP A O 1
ATOM 806 N N . PRO A 1 98 ? -12.797 27.094 -4.551 1 97.06 98 PRO A N 1
ATOM 807 C CA . PRO A 1 98 ? -12.391 26.297 -5.707 1 97.06 98 PRO A CA 1
ATOM 808 C C . PRO A 1 98 ? -11.086 25.547 -5.477 1 97.06 98 PRO A C 1
ATOM 810 O O . PRO A 1 98 ? -10.391 25.781 -4.484 1 97.06 98 PRO A O 1
ATOM 813 N N . PRO A 1 99 ? -10.75 24.594 -6.289 1 97.88 99 PRO A N 1
ATOM 814 C CA . PRO A 1 99 ? -9.469 23.906 -6.137 1 97.88 99 PRO A CA 1
ATOM 815 C C . PRO A 1 99 ? -8.281 24.875 -6.129 1 97.88 99 PRO A C 1
ATOM 817 O O . PRO A 1 99 ? -8.203 25.766 -6.98 1 97.88 99 PRO A O 1
ATOM 820 N N . LEU A 1 100 ? -7.344 24.688 -5.211 1 98.19 100 LEU A N 1
ATOM 821 C CA . LEU A 1 100 ? -6.242 25.625 -5.031 1 98.19 100 LEU A CA 1
ATOM 822 C C . LEU A 1 100 ? -4.992 25.141 -5.758 1 98.19 100 LEU A C 1
ATOM 824 O O . LEU A 1 100 ? -4.113 25.938 -6.09 1 98.19 100 LEU A O 1
ATOM 828 N N . GLY A 1 101 ? -4.875 23.844 -5.953 1 97.81 101 GLY A N 1
ATOM 829 C CA . GLY A 1 101 ? -3.719 23.312 -6.648 1 97.81 101 GLY A CA 1
ATOM 830 C C . GLY A 1 101 ? -2.398 23.688 -6.008 1 97.81 101 GLY A C 1
ATOM 831 O O . GLY A 1 101 ? -2.234 23.562 -4.793 1 97.81 101 GLY A O 1
ATOM 832 N N . LYS A 1 102 ? -1.484 24.172 -6.781 1 98 102 LYS A N 1
ATOM 833 C CA . LYS A 1 102 ? -0.12 24.438 -6.336 1 98 102 LYS A CA 1
ATOM 834 C C . LYS A 1 102 ? -0.051 25.734 -5.516 1 98 102 LYS A C 1
ATOM 836 O O . LYS A 1 102 ? 0.99 26.047 -4.934 1 98 102 LYS A O 1
ATOM 841 N N . LYS A 1 103 ? -1.118 26.406 -5.406 1 98.38 103 LYS A N 1
ATOM 842 C CA . LYS A 1 103 ? -1.165 27.594 -4.566 1 98.38 103 LYS A CA 1
ATOM 843 C C . LYS A 1 103 ? -1.27 27.234 -3.09 1 98.38 103 LYS A C 1
ATOM 845 O O . LYS A 1 103 ? -1.078 28.078 -2.219 1 98.38 103 LYS A O 1
ATOM 850 N N . LEU A 1 104 ? -1.638 26 -2.836 1 98.88 104 LEU A N 1
ATOM 851 C CA . LEU A 1 104 ? -1.66 25.469 -1.479 1 98.88 104 LEU A CA 1
ATOM 852 C C . LEU A 1 104 ? -0.411 24.641 -1.199 1 98.88 104 LEU A C 1
ATOM 854 O O . LEU A 1 104 ? -0.061 23.75 -1.982 1 98.88 104 LEU A O 1
ATOM 858 N N . LEU A 1 105 ? 0.277 24.969 -0.096 1 98.88 105 LEU A N 1
ATOM 859 C CA . LEU A 1 105 ? 1.492 24.281 0.32 1 98.88 105 LEU A CA 1
ATOM 860 C C . LEU A 1 105 ? 1.243 23.453 1.58 1 98.88 105 LEU A C 1
ATOM 862 O O . LEU A 1 105 ? 0.746 23.984 2.58 1 98.88 105 LEU A O 1
ATOM 866 N N . ILE A 1 106 ? 1.486 22.172 1.498 1 98.94 106 ILE A N 1
ATOM 867 C CA . ILE A 1 106 ? 1.645 21.359 2.703 1 98.94 106 ILE A CA 1
ATOM 868 C C . ILE A 1 106 ? 3.088 21.453 3.197 1 98.94 106 ILE A C 1
ATOM 870 O O . ILE A 1 106 ? 4.02 21.109 2.469 1 98.94 106 ILE A O 1
ATOM 874 N N . LEU A 1 107 ? 3.281 21.875 4.441 1 98.94 107 LEU A N 1
ATOM 875 C CA . LEU A 1 107 ? 4.617 22.266 4.887 1 98.94 107 LEU A CA 1
ATOM 876 C C . LEU A 1 107 ? 5.027 21.453 6.117 1 98.94 107 LEU A C 1
ATOM 878 O O . LEU A 1 107 ? 4.305 21.422 7.113 1 98.94 107 LEU A O 1
ATOM 882 N N . ASP A 1 108 ? 6.164 20.766 6.004 1 98.75 108 ASP A N 1
ATOM 883 C CA . ASP A 1 108 ? 6.875 20.188 7.145 1 98.75 108 ASP A CA 1
ATOM 884 C C . ASP A 1 108 ? 8.078 21.047 7.527 1 98.75 108 ASP A C 1
ATOM 886 O O . ASP A 1 108 ? 8.805 21.531 6.656 1 98.75 108 ASP A O 1
ATOM 890 N N . VAL A 1 109 ? 8.219 21.25 8.82 1 97.88 109 VAL A N 1
ATOM 891 C CA . VAL A 1 109 ? 9.391 21.969 9.336 1 97.88 109 VAL A CA 1
ATOM 892 C C . VAL A 1 109 ? 10.031 21.156 10.453 1 97.88 109 VAL A C 1
ATOM 894 O O . VAL A 1 109 ? 9.344 20.688 11.359 1 97.88 109 VAL A O 1
ATOM 897 N N . ASP A 1 110 ? 11.273 20.969 10.312 1 95.69 110 ASP A N 1
ATOM 898 C CA . ASP A 1 110 ? 12.039 20.25 11.328 1 95.69 110 ASP A CA 1
ATOM 899 C C . ASP A 1 110 ? 13.484 20.766 11.383 1 95.69 110 ASP A C 1
ATOM 901 O O . ASP A 1 110 ? 14.055 21.125 10.359 1 95.69 110 ASP A O 1
ATOM 905 N N . THR A 1 111 ? 13.992 20.844 12.578 1 93.75 111 THR A N 1
ATOM 906 C CA . THR A 1 111 ? 15.391 21.219 12.695 1 93.75 111 THR A CA 1
ATOM 907 C C . THR A 1 111 ? 16.297 20.016 12.477 1 93.75 111 THR A C 1
ATOM 909 O O . THR A 1 111 ? 17.469 20.156 12.109 1 93.75 111 THR A O 1
ATOM 912 N N . ARG A 1 112 ? 15.82 18.906 12.734 1 89.75 112 ARG A N 1
ATOM 913 C CA . ARG A 1 112 ? 16.578 17.656 12.625 1 89.75 112 ARG A CA 1
ATOM 914 C C . ARG A 1 112 ? 16.578 17.141 11.188 1 89.75 112 ARG A C 1
ATOM 916 O O . ARG A 1 112 ? 15.578 17.25 10.484 1 89.75 112 ARG A O 1
ATOM 923 N N . LEU A 1 113 ? 17.719 16.656 10.812 1 92.25 113 LEU A N 1
ATOM 924 C CA . LEU A 1 113 ? 17.828 15.906 9.555 1 92.25 113 LEU A CA 1
ATOM 925 C C . LEU A 1 113 ? 18.188 14.445 9.82 1 92.25 113 LEU A C 1
ATOM 927 O O . LEU A 1 113 ? 19.359 14.07 9.766 1 92.25 113 LEU A O 1
ATOM 931 N N . ASP A 1 114 ? 17.25 13.664 9.984 1 93.75 114 ASP A N 1
ATOM 932 C CA . ASP A 1 114 ? 17.453 12.242 10.219 1 93.75 114 ASP A CA 1
ATOM 933 C C . ASP A 1 114 ? 17.688 11.5 8.906 1 93.75 114 ASP A C 1
ATOM 935 O O . ASP A 1 114 ? 16.844 11.531 8.008 1 93.75 114 ASP A O 1
ATOM 939 N N . THR A 1 115 ? 18.812 10.852 8.773 1 95.62 115 THR A N 1
ATOM 940 C CA . THR A 1 115 ? 19.141 10.125 7.551 1 95.62 115 THR A CA 1
ATOM 941 C C . THR A 1 115 ? 19.344 8.641 7.848 1 95.62 115 THR A C 1
ATOM 943 O O . THR A 1 115 ? 19.891 7.906 7.016 1 95.62 115 THR A O 1
ATOM 946 N N . GLY A 1 116 ? 19.016 8.258 9.07 1 95.44 116 GLY A N 1
ATOM 947 C CA . GLY A 1 116 ? 19.172 6.867 9.461 1 95.44 116 GLY A CA 1
ATOM 948 C C . GLY A 1 116 ? 18.125 5.961 8.852 1 95.44 116 GLY A C 1
ATOM 949 O O . GLY A 1 116 ? 17.312 6.398 8.031 1 95.44 116 GLY A O 1
ATOM 950 N N . ALA A 1 117 ? 18.156 4.688 9.273 1 94.38 117 ALA A N 1
ATOM 951 C CA . ALA A 1 117 ? 17.188 3.703 8.781 1 94.38 117 ALA A CA 1
ATOM 952 C C . ALA A 1 117 ? 15.758 4.125 9.102 1 94.38 117 ALA A C 1
ATOM 954 O O . ALA A 1 117 ? 15.461 4.535 10.227 1 94.38 117 ALA A O 1
ATOM 955 N N . GLY A 1 118 ? 14.93 4.105 8.047 1 96.19 118 GLY A N 1
ATOM 956 C CA . GLY A 1 118 ? 13.523 4.406 8.25 1 96.19 118 GLY A CA 1
ATOM 957 C C . GLY A 1 118 ? 13.211 5.887 8.148 1 96.19 118 GLY A C 1
ATOM 958 O O . GLY A 1 118 ? 12.055 6.289 8.266 1 96.19 118 GLY A O 1
ATOM 959 N N . ALA A 1 119 ? 14.25 6.719 7.914 1 97.44 119 ALA A N 1
ATOM 960 C CA . ALA A 1 119 ? 14.062 8.164 7.832 1 97.44 119 ALA A CA 1
ATOM 961 C C . ALA A 1 119 ? 13.68 8.586 6.414 1 97.44 119 ALA A C 1
ATOM 963 O O . ALA A 1 119 ? 14.094 7.961 5.438 1 97.44 119 ALA A O 1
ATOM 964 N N . MET A 1 120 ? 12.969 9.664 6.293 1 96.69 120 MET A N 1
ATOM 965 C CA . MET A 1 120 ? 12.523 10.195 5.012 1 96.69 120 MET A CA 1
ATOM 966 C C . MET A 1 120 ? 13.711 10.57 4.129 1 96.69 120 MET A C 1
ATOM 968 O O . MET A 1 120 ? 13.664 10.383 2.912 1 96.69 120 MET A O 1
ATOM 972 N N . MET A 1 121 ? 14.781 11.039 4.75 1 96.44 121 MET A N 1
ATOM 973 C CA . MET A 1 121 ? 15.914 11.562 3.998 1 96.44 121 MET A CA 1
ATOM 974 C C . MET A 1 121 ? 17 10.5 3.812 1 96.44 121 MET A C 1
ATOM 976 O O . MET A 1 121 ? 18.078 10.789 3.312 1 96.44 121 MET A O 1
ATOM 980 N N . ASN A 1 122 ? 16.688 9.258 4.309 1 95.31 122 ASN A N 1
ATOM 981 C CA . ASN A 1 122 ? 17.609 8.156 4.02 1 95.31 122 ASN A CA 1
ATOM 982 C C . ASN A 1 122 ? 17.688 7.875 2.523 1 95.31 122 ASN A C 1
ATOM 984 O O . ASN A 1 122 ? 16.656 7.75 1.856 1 95.31 122 ASN A O 1
ATOM 988 N N . LYS A 1 123 ? 18.859 7.715 1.971 1 91.31 123 LYS A N 1
ATOM 989 C CA . LYS A 1 123 ? 19.047 7.578 0.527 1 91.31 123 LYS A CA 1
ATOM 990 C C . LYS A 1 123 ? 18.844 6.133 0.082 1 91.31 123 LYS A C 1
ATOM 992 O O . LYS A 1 123 ? 18.719 5.855 -1.113 1 91.31 123 LYS A O 1
ATOM 997 N N . SER A 1 124 ? 18.75 5.254 0.993 1 89.56 124 SER A N 1
ATOM 998 C CA . SER A 1 124 ? 18.5 3.852 0.677 1 89.56 124 SER A CA 1
ATOM 999 C C . SER A 1 124 ? 17 3.545 0.672 1 89.56 124 SER A C 1
ATOM 1001 O O . SER A 1 124 ? 16.219 4.215 1.353 1 89.56 124 SER A O 1
ATOM 1003 N N . ALA A 1 125 ? 16.672 2.523 -0.095 1 85.62 125 ALA A N 1
ATOM 1004 C CA . ALA A 1 125 ? 15.273 2.117 -0.143 1 85.62 125 ALA A CA 1
ATOM 1005 C C . ALA A 1 125 ? 14.766 1.747 1.246 1 85.62 125 ALA A C 1
ATOM 1007 O O . ALA A 1 125 ? 15.469 1.102 2.023 1 85.62 125 ALA A O 1
ATOM 1008 N N . MET A 1 126 ? 13.578 2.188 1.509 1 89.12 126 MET A N 1
ATOM 1009 C CA . MET A 1 126 ? 12.977 1.979 2.824 1 89.12 126 MET A CA 1
ATOM 1010 C C . MET A 1 126 ? 11.953 0.85 2.783 1 89.12 126 MET A C 1
ATOM 1012 O O . MET A 1 126 ? 11.133 0.787 1.871 1 89.12 126 MET A O 1
ATOM 1016 N N . ASN A 1 127 ? 12.117 -0.064 3.758 1 87.12 127 ASN A N 1
ATOM 1017 C CA . ASN A 1 127 ? 11.023 -1.005 3.986 1 87.12 127 ASN A CA 1
ATOM 1018 C C . ASN A 1 127 ? 9.945 -0.405 4.883 1 87.12 127 ASN A C 1
ATOM 1020 O O . ASN A 1 127 ? 10.25 0.378 5.785 1 87.12 127 ASN A O 1
ATOM 1024 N N . ALA A 1 128 ? 8.742 -0.821 4.688 1 94.19 128 ALA A N 1
ATOM 1025 C CA . ALA A 1 128 ? 7.598 -0.246 5.391 1 94.19 128 ALA A CA 1
ATOM 1026 C C . ALA A 1 128 ? 7.727 -0.443 6.898 1 94.19 128 ALA A C 1
ATOM 1028 O O . ALA A 1 128 ? 7.34 0.429 7.68 1 94.19 128 ALA A O 1
ATOM 1029 N N . GLU A 1 129 ? 8.312 -1.506 7.301 1 93.12 129 GLU A N 1
ATOM 1030 C CA . GLU A 1 129 ? 8.391 -1.838 8.719 1 93.12 129 GLU A CA 1
ATOM 1031 C C . GLU A 1 129 ? 9.414 -0.958 9.438 1 93.12 129 GLU A C 1
ATOM 1033 O O . GLU A 1 129 ? 9.312 -0.74 10.648 1 93.12 129 GLU A O 1
ATOM 1038 N N . GLU A 1 130 ? 10.344 -0.406 8.719 1 94.19 130 GLU A N 1
ATOM 1039 C CA . GLU A 1 130 ? 11.422 0.377 9.32 1 94.19 130 GLU A CA 1
ATOM 1040 C C . GLU A 1 130 ? 11.039 1.851 9.422 1 94.19 130 GLU A C 1
ATOM 1042 O O . GLU A 1 130 ? 11.742 2.637 10.062 1 94.19 130 GLU A O 1
ATOM 1047 N N . MET A 1 131 ? 9.953 2.156 8.836 1 97.44 131 MET A N 1
ATOM 1048 C CA . MET A 1 131 ? 9.516 3.547 8.789 1 97.44 131 MET A CA 1
ATOM 1049 C C . MET A 1 131 ? 9.336 4.109 10.195 1 97.44 131 MET A C 1
ATOM 1051 O O . MET A 1 131 ? 8.594 3.543 11.008 1 97.44 131 MET A O 1
ATOM 1055 N N . THR A 1 132 ? 10.023 5.199 10.539 1 97.62 132 THR A N 1
ATOM 1056 C CA . THR A 1 132 ? 9.859 5.852 11.836 1 97.62 132 THR A CA 1
ATOM 1057 C C . THR A 1 132 ? 8.555 6.629 11.891 1 97.62 132 THR A C 1
ATOM 1059 O O . THR A 1 132 ? 7.949 6.914 10.859 1 97.62 132 THR A O 1
ATOM 1062 N N . GLY A 1 133 ? 8.125 6.949 13.102 1 98.06 133 GLY A N 1
ATOM 1063 C CA . GLY A 1 133 ? 6.934 7.77 13.266 1 98.06 133 GLY A CA 1
ATOM 1064 C C . GLY A 1 133 ? 7.027 9.102 12.547 1 98.06 133 GLY A C 1
ATOM 1065 O O . GLY A 1 133 ? 6.086 9.516 11.867 1 98.06 133 GLY A O 1
ATOM 1066 N N . ARG A 1 134 ? 8.156 9.758 12.641 1 97.88 134 ARG A N 1
ATOM 1067 C CA . ARG A 1 134 ? 8.391 11.039 11.984 1 97.88 134 ARG A CA 1
ATOM 1068 C C . ARG A 1 134 ? 8.266 10.906 10.469 1 97.88 134 ARG A C 1
ATOM 1070 O O . ARG A 1 134 ? 7.609 11.727 9.828 1 97.88 134 ARG A O 1
ATOM 1077 N N . THR A 1 135 ? 8.867 9.852 9.984 1 98.31 135 THR A N 1
ATOM 1078 C CA . THR A 1 135 ? 8.789 9.586 8.547 1 98.31 135 THR A CA 1
ATOM 1079 C C . THR A 1 135 ? 7.352 9.312 8.125 1 98.31 135 THR A C 1
ATOM 1081 O O . THR A 1 135 ? 6.902 9.781 7.074 1 98.31 135 THR A O 1
ATOM 1084 N N . GLY A 1 136 ? 6.656 8.547 8.977 1 98.62 136 GLY A N 1
ATOM 1085 C CA . GLY A 1 136 ? 5.258 8.266 8.688 1 98.62 136 GLY A CA 1
ATOM 1086 C C . GLY A 1 136 ? 4.418 9.523 8.531 1 98.62 136 GLY A C 1
ATOM 1087 O O . GLY A 1 136 ? 3.588 9.617 7.625 1 98.62 136 GLY A O 1
ATOM 1088 N N . GLY A 1 137 ? 4.617 10.484 9.398 1 98.75 137 GLY A N 1
ATOM 1089 C CA . GLY A 1 137 ? 3.908 11.75 9.305 1 98.75 137 GLY A CA 1
ATOM 1090 C C . GLY A 1 137 ? 4.258 12.539 8.062 1 98.75 137 GLY A C 1
ATOM 1091 O O . GLY A 1 137 ? 3.369 12.969 7.316 1 98.75 137 GLY A O 1
ATOM 1092 N N . MET A 1 138 ? 5.543 12.672 7.777 1 98.56 138 MET A N 1
ATOM 1093 C CA . MET A 1 138 ? 6.012 13.438 6.621 1 98.56 138 MET A CA 1
ATOM 1094 C C . MET A 1 138 ? 5.523 12.805 5.32 1 98.56 138 MET A C 1
ATOM 1096 O O . MET A 1 138 ? 5.07 13.516 4.418 1 98.56 138 MET A O 1
ATOM 1100 N N . MET A 1 139 ? 5.621 11.492 5.273 1 98.62 139 MET A N 1
ATOM 1101 C CA . MET A 1 139 ? 5.188 10.789 4.066 1 98.62 139 MET A CA 1
ATOM 1102 C C . MET A 1 139 ? 3.68 10.914 3.877 1 98.62 139 MET A C 1
ATOM 1104 O O . MET A 1 139 ? 3.199 11.008 2.748 1 98.62 139 MET A O 1
ATOM 1108 N N . ASN A 1 140 ? 2.936 10.867 4.945 1 98.88 140 ASN A N 1
ATOM 1109 C CA . ASN A 1 140 ? 1.502 11.141 4.898 1 98.88 140 ASN A CA 1
ATOM 1110 C C . ASN A 1 140 ? 1.207 12.508 4.301 1 98.88 140 ASN A C 1
ATOM 1112 O O . ASN A 1 140 ? 0.326 12.641 3.449 1 98.88 140 ASN A O 1
ATOM 1116 N N . HIS A 1 141 ? 1.957 13.539 4.715 1 98.94 141 HIS A N 1
ATOM 1117 C CA . HIS A 1 141 ? 1.803 14.898 4.215 1 98.94 141 HIS A CA 1
ATOM 1118 C C . HIS A 1 141 ? 2.133 14.977 2.729 1 98.94 141 HIS A C 1
ATOM 1120 O O . HIS A 1 141 ? 1.374 15.555 1.949 1 98.94 141 HIS A O 1
ATOM 1126 N N . TYR A 1 142 ? 3.219 14.344 2.365 1 98.81 142 TYR A N 1
ATOM 1127 C CA . TYR A 1 142 ? 3.646 14.312 0.971 1 98.81 142 TYR A CA 1
ATOM 1128 C C . TYR A 1 142 ? 2.619 13.602 0.1 1 98.81 142 TYR A C 1
ATOM 1130 O O . TYR A 1 142 ? 2.26 14.086 -0.974 1 98.81 142 TYR A O 1
ATOM 1138 N N . LEU A 1 143 ? 2.125 12.461 0.58 1 98.81 143 LEU A N 1
ATOM 1139 C CA . LEU A 1 143 ? 1.088 11.711 -0.119 1 98.81 143 LEU A CA 1
ATOM 1140 C C . LEU A 1 143 ? -0.151 12.57 -0.339 1 98.81 143 LEU A C 1
ATOM 1142 O O . LEU A 1 143 ? -0.683 12.625 -1.45 1 98.81 143 LEU A O 1
ATOM 1146 N N . TYR A 1 144 ? -0.593 13.234 0.719 1 98.88 144 TYR A N 1
ATOM 1147 C CA . TYR A 1 144 ? -1.774 14.086 0.661 1 98.88 144 TYR A CA 1
ATOM 1148 C C . TYR A 1 144 ? -1.617 15.164 -0.405 1 98.88 144 TYR A C 1
ATOM 1150 O O . TYR A 1 144 ? -2.539 15.414 -1.184 1 98.88 144 TYR A O 1
ATOM 1158 N N . ALA A 1 145 ? -0.447 15.766 -0.441 1 98.88 145 ALA A N 1
ATOM 1159 C CA . ALA A 1 145 ? -0.16 16.797 -1.44 1 98.88 145 ALA A CA 1
ATOM 1160 C C . ALA A 1 145 ? -0.242 16.219 -2.854 1 98.88 145 ALA A C 1
ATOM 1162 O O . ALA A 1 145 ? -0.845 16.828 -3.742 1 98.88 145 ALA A O 1
ATOM 1163 N N . MET A 1 146 ? 0.302 15.047 -3.062 1 98.31 146 MET A N 1
ATOM 1164 C CA . MET A 1 146 ? 0.293 14.422 -4.379 1 98.31 146 MET A CA 1
ATOM 1165 C C . MET A 1 146 ? -1.129 14.078 -4.812 1 98.31 146 MET A C 1
ATOM 1167 O O . MET A 1 146 ? -1.508 14.32 -5.961 1 98.31 146 MET A O 1
ATOM 1171 N N . ILE A 1 147 ? -1.883 13.578 -3.902 1 98.25 147 ILE A N 1
ATOM 1172 C CA . ILE A 1 147 ? -3.248 13.156 -4.199 1 98.25 147 ILE A CA 1
ATOM 1173 C C . ILE A 1 147 ? -4.047 14.344 -4.738 1 98.25 147 ILE A C 1
ATOM 1175 O O . ILE A 1 147 ? -4.793 14.211 -5.707 1 98.25 147 ILE A O 1
ATOM 1179 N N . HIS A 1 148 ? -3.84 15.516 -4.207 1 98.62 148 HIS A N 1
ATOM 1180 C CA . HIS A 1 148 ? -4.715 16.641 -4.512 1 98.62 148 HIS A CA 1
ATOM 1181 C C . HIS A 1 148 ? -4.023 17.641 -5.426 1 98.62 148 HIS A C 1
ATOM 1183 O O . HIS A 1 148 ? -4.633 18.625 -5.852 1 98.62 148 HIS A O 1
ATOM 1189 N N . GLY A 1 149 ? -2.742 17.406 -5.672 1 97.94 149 GLY A N 1
ATOM 1190 C CA . GLY A 1 149 ? -2.02 18.312 -6.551 1 97.94 149 GLY A CA 1
ATOM 1191 C C . GLY A 1 149 ? -1.53 19.562 -5.848 1 97.94 149 GLY A C 1
ATOM 1192 O O . GLY A 1 149 ? -1.383 20.625 -6.473 1 97.94 149 GLY A O 1
ATOM 1193 N N . TYR A 1 150 ? -1.368 19.484 -4.566 1 98.81 150 TYR A N 1
ATOM 1194 C CA . TYR A 1 150 ? -0.796 20.594 -3.807 1 98.81 150 TYR A CA 1
ATOM 1195 C C . TYR A 1 150 ? 0.724 20.609 -3.912 1 98.81 150 TYR A C 1
ATOM 1197 O O . TYR A 1 150 ? 1.321 19.656 -4.414 1 98.81 150 TYR A O 1
ATOM 1205 N N . ASP A 1 151 ? 1.281 21.75 -3.553 1 98.56 151 ASP A N 1
ATOM 1206 C CA . ASP A 1 151 ? 2.727 21.781 -3.35 1 98.56 151 ASP A CA 1
ATOM 1207 C C . ASP A 1 151 ? 3.104 21.172 -1.999 1 98.56 151 ASP A C 1
ATOM 1209 O O . ASP A 1 151 ? 2.289 21.156 -1.074 1 98.56 151 ASP A O 1
ATOM 1213 N N . TYR A 1 152 ? 4.336 20.641 -1.942 1 98.69 152 TYR A N 1
ATOM 1214 C CA . TYR A 1 152 ? 4.887 20.078 -0.713 1 98.69 152 TYR A CA 1
ATOM 1215 C C . TYR A 1 152 ? 6.312 20.562 -0.486 1 98.69 152 TYR A C 1
ATOM 1217 O O . TYR A 1 152 ? 7.098 20.672 -1.431 1 98.69 152 TYR A O 1
ATOM 1225 N N . GLN A 1 153 ? 6.586 20.891 0.792 1 98.5 153 GLN A N 1
ATOM 1226 C CA . GLN A 1 153 ? 7.961 21.219 1.156 1 98.5 153 GLN A CA 1
ATOM 1227 C C . GLN A 1 153 ? 8.289 20.719 2.559 1 98.5 153 GLN A C 1
ATOM 1229 O O . GLN A 1 153 ? 7.469 20.812 3.471 1 98.5 153 GLN A O 1
ATOM 1234 N N . PHE A 1 154 ? 9.438 20.141 2.672 1 98.5 154 PHE A N 1
ATOM 1235 C CA . PHE A 1 154 ? 10.109 19.906 3.943 1 98.5 154 PHE A CA 1
ATOM 1236 C C . PHE A 1 154 ? 11.266 20.875 4.133 1 98.5 154 PHE A C 1
ATOM 1238 O O . PHE A 1 154 ? 12.25 20.828 3.391 1 98.5 154 PHE A O 1
ATOM 1245 N N . ILE A 1 155 ? 11.156 21.75 5.113 1 97.31 155 ILE A N 1
ATOM 1246 C CA . ILE A 1 155 ? 12.211 22.719 5.414 1 97.31 155 ILE A CA 1
ATOM 1247 C C . ILE A 1 155 ? 12.992 22.266 6.648 1 97.31 155 ILE A C 1
ATOM 1249 O O . ILE A 1 155 ? 12.422 22.125 7.73 1 97.31 155 ILE A O 1
ATOM 1253 N N . ARG A 1 156 ? 14.211 22.047 6.512 1 96.5 156 ARG A N 1
ATOM 1254 C CA . ARG A 1 156 ? 15.086 21.922 7.668 1 96.5 156 ARG A CA 1
ATOM 1255 C C . ARG A 1 156 ? 15.453 23.281 8.234 1 96.5 156 ARG A C 1
ATOM 1257 O O . ARG A 1 156 ? 16.266 24 7.656 1 96.5 156 ARG A O 1
ATOM 1264 N N . ALA A 1 157 ? 14.891 23.594 9.312 1 95 157 ALA A N 1
ATOM 1265 C CA . ALA A 1 157 ? 15.047 24.906 9.914 1 95 157 ALA A CA 1
ATOM 1266 C C . ALA A 1 157 ? 16.344 25 10.727 1 95 157 ALA A C 1
ATOM 1268 O O . ALA A 1 157 ? 16.922 23.969 11.086 1 95 157 ALA A O 1
ATOM 1269 N N . PRO A 1 158 ? 16.797 26.234 10.961 1 91.38 158 PRO A N 1
ATOM 1270 C CA . PRO A 1 158 ? 17.984 26.391 11.805 1 91.38 158 PRO A CA 1
ATOM 1271 C C . PRO A 1 158 ? 17.703 26.078 13.273 1 91.38 158 PRO A C 1
ATOM 1273 O O . PRO A 1 158 ? 16.562 26.141 13.727 1 91.38 158 PRO A O 1
ATOM 1276 N N . ASP A 1 159 ? 18.797 25.766 13.938 1 87.69 159 ASP A N 1
ATOM 1277 C CA . ASP A 1 159 ? 18.719 25.641 15.391 1 87.69 159 ASP A CA 1
ATOM 1278 C C . ASP A 1 159 ? 18.75 27 16.078 1 87.69 159 ASP A C 1
ATOM 1280 O O . ASP A 1 159 ? 19.703 27.766 15.883 1 87.69 159 ASP A O 1
ATOM 1284 N N . TYR A 1 160 ? 17.688 27.266 16.734 1 84.31 160 TYR A N 1
ATOM 1285 C CA . TYR A 1 160 ? 17.703 28.516 17.5 1 84.31 160 TYR A CA 1
ATOM 1286 C C . TYR A 1 160 ? 18.391 28.328 18.844 1 84.31 160 TYR A C 1
ATOM 1288 O O . TYR A 1 160 ? 18.125 27.344 19.547 1 84.31 160 TYR A O 1
ATOM 1296 N N . ARG A 1 161 ? 19.234 29.219 19.188 1 83.44 161 ARG A N 1
ATOM 1297 C CA . ARG A 1 161 ? 19.984 29.094 20.422 1 83.44 161 ARG A CA 1
ATOM 1298 C C . ARG A 1 161 ? 19.312 29.859 21.562 1 83.44 161 ARG A C 1
ATOM 1300 O O . ARG A 1 161 ? 19.5 29.531 22.734 1 83.44 161 ARG A O 1
ATOM 1307 N N . ASN A 1 162 ? 18.469 30.703 21.266 1 87.38 162 ASN A N 1
ATOM 1308 C CA . ASN A 1 162 ? 17.938 31.578 22.312 1 87.38 162 ASN A CA 1
ATOM 1309 C C . ASN A 1 162 ? 16.453 31.297 22.578 1 87.38 162 ASN A C 1
ATOM 1311 O O . ASN A 1 162 ? 15.789 32.062 23.266 1 87.38 162 ASN A O 1
ATOM 1315 N N . ARG A 1 163 ? 15.922 30.328 21.922 1 91.81 163 ARG A N 1
ATOM 1316 C CA . ARG A 1 163 ? 14.539 29.938 22.156 1 91.81 163 ARG A CA 1
ATOM 1317 C C . ARG A 1 163 ? 14.328 28.453 21.875 1 91.81 163 ARG A C 1
ATOM 1319 O O . ARG A 1 163 ? 15.188 27.812 21.266 1 91.81 163 ARG A O 1
ATOM 1326 N N . HIS A 1 164 ? 13.281 27.984 22.422 1 94.5 164 HIS A N 1
ATOM 1327 C CA . HIS A 1 164 ? 12.969 26.562 22.219 1 94.5 164 HIS A CA 1
ATOM 1328 C C . HIS A 1 164 ? 12.828 26.25 20.734 1 94.5 164 HIS A C 1
ATOM 1330 O O . HIS A 1 164 ? 12.383 27.094 19.953 1 94.5 164 HIS A O 1
ATOM 1336 N N . GLY A 1 165 ? 13.078 25.062 20.297 1 92.5 165 GLY A N 1
ATOM 1337 C CA . GLY A 1 165 ? 13.125 24.625 18.906 1 92.5 165 GLY A CA 1
ATOM 1338 C C . GLY A 1 165 ? 11.789 24.766 18.188 1 92.5 165 GLY A C 1
ATOM 1339 O O . GLY A 1 165 ? 11.742 24.938 16.969 1 92.5 165 GLY A O 1
ATOM 1340 N N . THR A 1 166 ? 10.68 24.734 18.922 1 95.38 166 THR A N 1
ATOM 1341 C CA . THR A 1 166 ? 9.352 24.766 18.312 1 95.38 166 THR A CA 1
ATOM 1342 C C . THR A 1 166 ? 9.07 26.141 17.719 1 95.38 166 THR A C 1
ATOM 1344 O O . THR A 1 166 ? 8.156 26.281 16.891 1 95.38 166 THR A O 1
ATOM 1347 N N . TRP A 1 167 ? 9.859 27.156 18.047 1 96.38 167 TRP A N 1
ATOM 1348 C CA . TRP A 1 167 ? 9.648 28.5 17.547 1 96.38 167 TRP A CA 1
ATOM 1349 C C . TRP A 1 167 ? 9.953 28.609 16.062 1 96.38 167 TRP A C 1
ATOM 1351 O O . TRP A 1 167 ? 9.508 29.547 15.391 1 96.38 167 TRP A O 1
ATOM 1361 N N . VAL A 1 168 ? 10.633 27.656 15.516 1 94.5 168 VAL A N 1
ATOM 1362 C CA . VAL A 1 168 ? 11.148 27.766 14.148 1 94.5 168 VAL A CA 1
ATOM 1363 C C . VAL A 1 168 ? 9.992 27.719 13.156 1 94.5 168 VAL A C 1
ATOM 1365 O O . VAL A 1 168 ? 10.102 28.234 12.039 1 94.5 168 VAL A O 1
ATOM 1368 N N . LYS A 1 169 ? 8.891 27.094 13.523 1 96.25 169 LYS A N 1
ATOM 1369 C CA . LYS A 1 169 ? 7.781 26.953 12.586 1 96.25 169 LYS A CA 1
ATOM 1370 C C . LYS A 1 169 ? 7.207 28.312 12.219 1 96.25 169 LYS A C 1
ATOM 1372 O O . LYS A 1 169 ? 6.715 28.516 11.109 1 96.25 169 LYS A O 1
ATOM 1377 N N . VAL A 1 170 ? 7.309 29.344 13.133 1 97.44 170 VAL A N 1
ATOM 1378 C CA . VAL A 1 170 ? 6.684 30.656 12.945 1 97.44 170 VAL A CA 1
ATOM 1379 C C . VAL A 1 170 ? 7.344 31.391 11.781 1 97.44 170 VAL A C 1
ATOM 1381 O O . VAL A 1 170 ? 6.684 31.719 10.789 1 97.44 170 VAL A O 1
ATOM 1384 N N . PRO A 1 171 ? 8.672 31.578 11.781 1 95.88 171 PRO A N 1
ATOM 1385 C CA . PRO A 1 171 ? 9.273 32.25 10.633 1 95.88 171 PRO A CA 1
ATOM 1386 C C . PRO A 1 171 ? 9.25 31.422 9.359 1 95.88 171 PRO A C 1
ATOM 1388 O O . PRO A 1 171 ? 9.211 31.969 8.258 1 95.88 171 PRO A O 1
ATOM 1391 N N . MET A 1 172 ? 9.266 30.094 9.453 1 96.56 172 MET A N 1
ATOM 1392 C CA . MET A 1 172 ? 9.258 29.25 8.25 1 96.56 172 MET A CA 1
ATOM 1393 C C . MET A 1 172 ? 7.926 29.375 7.523 1 96.56 172 MET A C 1
ATOM 1395 O O . MET A 1 172 ? 7.887 29.438 6.293 1 96.56 172 MET A O 1
ATOM 1399 N N . ILE A 1 173 ? 6.832 29.391 8.266 1 98.19 173 ILE A N 1
ATOM 1400 C CA . ILE A 1 173 ? 5.52 29.578 7.656 1 98.19 173 ILE A CA 1
ATOM 1401 C C . ILE A 1 173 ? 5.434 30.969 7.027 1 98.19 173 ILE A C 1
ATOM 1403 O O . ILE A 1 173 ? 4.926 31.125 5.914 1 98.19 173 ILE A O 1
ATOM 1407 N N . LYS A 1 174 ? 5.949 31.953 7.73 1 97.62 174 LYS A N 1
ATOM 1408 C CA . LYS A 1 174 ? 5.977 33.312 7.211 1 97.62 174 LYS A CA 1
ATOM 1409 C C . LYS A 1 174 ? 6.672 33.375 5.852 1 97.62 174 LYS A C 1
ATOM 1411 O O . LYS A 1 174 ? 6.164 34 4.914 1 97.62 174 LYS A O 1
ATOM 1416 N N . GLU A 1 175 ? 7.801 32.719 5.797 1 95.88 175 GLU A N 1
ATOM 1417 C CA . GLU A 1 175 ? 8.57 32.719 4.555 1 95.88 175 GLU A CA 1
ATOM 1418 C C . GLU A 1 175 ? 7.801 32 3.447 1 95.88 175 GLU A C 1
ATOM 1420 O O . GLU A 1 175 ? 7.773 32.469 2.305 1 95.88 175 GLU A O 1
ATOM 1425 N N . ALA A 1 176 ? 7.145 30.891 3.764 1 97.31 176 ALA A N 1
ATOM 1426 C CA . ALA A 1 176 ? 6.41 30.109 2.779 1 97.31 176 ALA A CA 1
ATOM 1427 C C . ALA A 1 176 ? 5.227 30.891 2.221 1 97.31 176 ALA A C 1
ATOM 1429 O O . ALA A 1 176 ? 4.852 30.719 1.06 1 97.31 176 ALA A O 1
ATOM 1430 N N . LEU A 1 177 ? 4.695 31.797 3.004 1 98.19 177 LEU A N 1
ATOM 1431 C CA . LEU A 1 177 ? 3.531 32.594 2.617 1 98.19 177 LEU A CA 1
ATOM 1432 C C . LEU A 1 177 ? 3.91 33.625 1.585 1 98.19 177 LEU A C 1
ATOM 1434 O O . LEU A 1 177 ? 3.035 34.25 0.973 1 98.19 177 LEU A O 1
ATOM 1438 N N . LYS A 1 178 ? 5.156 33.812 1.305 1 96.62 178 LYS A N 1
ATOM 1439 C CA . LYS A 1 178 ? 5.586 34.75 0.264 1 96.62 178 LYS A CA 1
ATOM 1440 C C . LYS A 1 178 ? 5.336 34.156 -1.126 1 96.62 178 LYS A C 1
ATOM 1442 O O . LYS A 1 178 ? 5.18 34.906 -2.096 1 96.62 178 LYS A O 1
ATOM 1447 N N . THR A 1 179 ? 5.227 32.844 -1.193 1 96.62 179 THR A N 1
ATOM 1448 C CA . THR A 1 179 ? 5.156 32.25 -2.516 1 96.62 179 THR A CA 1
ATOM 1449 C C . THR A 1 179 ? 3.863 31.438 -2.68 1 96.62 179 THR A C 1
ATOM 1451 O O . THR A 1 179 ? 3.521 31.031 -3.789 1 96.62 179 THR A O 1
ATOM 1454 N N . HIS A 1 180 ? 3.146 31.203 -1.607 1 98.31 180 HIS A N 1
ATOM 1455 C CA . HIS A 1 180 ? 1.922 30.422 -1.672 1 98.31 180 HIS A CA 1
ATOM 1456 C C . HIS A 1 180 ? 0.741 31.172 -1.079 1 98.31 180 HIS A C 1
ATOM 1458 O O . HIS A 1 180 ? 0.899 31.922 -0.104 1 98.31 180 HIS A O 1
ATOM 1464 N N . ASP A 1 181 ? -0.431 30.938 -1.604 1 98.56 181 ASP A N 1
ATOM 1465 C CA . ASP A 1 181 ? -1.647 31.594 -1.128 1 98.56 181 ASP A CA 1
ATOM 1466 C C . ASP A 1 181 ? -2.096 31.016 0.21 1 98.56 181 ASP A C 1
ATOM 1468 O O . ASP A 1 181 ? -2.646 31.719 1.051 1 98.56 181 ASP A O 1
ATOM 1472 N N . THR A 1 182 ? -1.954 29.75 0.32 1 98.88 182 THR A N 1
ATOM 1473 C CA . THR A 1 182 ? -2.336 29.031 1.526 1 98.88 182 THR A CA 1
ATOM 1474 C C . THR A 1 182 ? -1.22 28.094 1.967 1 98.88 182 THR A C 1
ATOM 1476 O O . THR A 1 182 ? -0.673 27.344 1.152 1 98.88 182 THR A O 1
ATOM 1479 N N . VAL A 1 183 ? -0.838 28.172 3.254 1 98.94 183 VAL A N 1
ATOM 1480 C CA . VAL A 1 183 ? 0.147 27.266 3.83 1 98.94 183 VAL A CA 1
ATOM 1481 C C . VAL A 1 183 ? -0.503 26.438 4.934 1 98.94 183 VAL A C 1
ATOM 1483 O O . VAL A 1 183 ? -1.091 26.984 5.867 1 98.94 183 VAL A O 1
ATOM 1486 N N . VAL A 1 184 ? -0.481 25.141 4.746 1 98.94 184 VAL A N 1
ATOM 1487 C CA . VAL A 1 184 ? -0.925 24.188 5.758 1 98.94 184 VAL A CA 1
ATOM 1488 C C . VAL A 1 184 ? 0.286 23.531 6.414 1 98.94 184 VAL A C 1
ATOM 1490 O O . VAL A 1 184 ? 0.987 22.734 5.785 1 98.94 184 VAL A O 1
ATOM 1493 N N . PHE A 1 185 ? 0.482 23.875 7.684 1 98.88 185 PHE A N 1
ATOM 1494 C CA . PHE A 1 185 ? 1.59 23.328 8.453 1 98.88 185 PHE A CA 1
ATOM 1495 C C . PHE A 1 185 ? 1.106 22.203 9.367 1 98.88 185 PHE A C 1
ATOM 1497 O O . PHE A 1 185 ? 0.046 22.312 9.992 1 98.88 185 PHE A O 1
ATOM 1504 N N . LEU A 1 186 ? 1.898 21.125 9.422 1 98.81 186 LEU A N 1
ATOM 1505 C CA . LEU A 1 186 ? 1.648 20.047 10.383 1 98.81 186 LEU A CA 1
ATOM 1506 C C . LEU A 1 186 ? 2.943 19.609 11.055 1 98.81 186 LEU A C 1
ATOM 1508 O O . LEU A 1 186 ? 3.982 19.5 10.398 1 98.81 186 LEU A O 1
ATOM 1512 N N . ASP A 1 187 ? 2.812 19.344 12.367 1 98.25 187 ASP A N 1
ATOM 1513 C CA . ASP A 1 187 ? 3.877 18.578 13 1 98.25 187 ASP A CA 1
ATOM 1514 C C . ASP A 1 187 ? 3.973 17.172 12.406 1 98.25 187 ASP A C 1
ATOM 1516 O O . ASP A 1 187 ? 2.982 16.641 11.898 1 98.25 187 ASP A O 1
ATOM 1520 N N . ALA A 1 188 ? 5.141 16.594 12.562 1 97.62 188 ALA A N 1
ATOM 1521 C CA . ALA A 1 188 ? 5.367 15.289 11.953 1 97.62 188 ALA A CA 1
ATOM 1522 C C . ALA A 1 188 ? 4.527 14.211 12.633 1 97.62 188 ALA A C 1
ATOM 1524 O O . ALA A 1 188 ? 4.328 13.125 12.078 1 97.62 188 ALA A O 1
ATOM 1525 N N . ASP A 1 189 ? 4.094 14.484 13.859 1 98.38 189 ASP A N 1
ATOM 1526 C CA . ASP A 1 189 ? 3.293 13.469 14.539 1 98.38 189 ASP A CA 1
ATOM 1527 C C . ASP A 1 189 ? 1.8 13.75 14.375 1 98.38 189 ASP A C 1
ATOM 1529 O O . ASP A 1 189 ? 0.976 13.203 15.109 1 98.38 189 ASP A O 1
ATOM 1533 N N . ALA A 1 190 ? 1.409 14.656 13.5 1 98.69 190 ALA A N 1
ATOM 1534 C CA . ALA A 1 190 ? 0.034 14.859 13.047 1 98.69 190 ALA A CA 1
ATOM 1535 C C . ALA A 1 190 ? -0.186 14.25 11.664 1 98.69 190 ALA A C 1
ATOM 1537 O O . ALA A 1 190 ? 0.686 14.328 10.797 1 98.69 190 ALA A O 1
ATOM 1538 N N . VAL A 1 191 ? -1.384 13.641 11.469 1 98.81 191 VAL A N 1
ATOM 1539 C CA . VAL A 1 191 ? -1.608 12.844 10.273 1 98.81 191 VAL A CA 1
ATOM 1540 C C . VAL A 1 191 ? -2.965 13.195 9.664 1 98.81 191 VAL A C 1
ATOM 1542 O O . VAL A 1 191 ? -3.949 13.367 10.383 1 98.81 191 VAL A O 1
ATOM 1545 N N . PHE A 1 192 ? -3.01 13.359 8.289 1 98.88 192 PHE A N 1
ATOM 1546 C CA . PHE A 1 192 ? -4.281 13.375 7.578 1 98.88 192 PHE A CA 1
ATOM 1547 C C . PHE A 1 192 ? -4.941 12 7.621 1 98.88 192 PHE A C 1
ATOM 1549 O O . PHE A 1 192 ? -4.41 11.031 7.062 1 98.88 192 PHE A O 1
ATOM 1556 N N . MET A 1 193 ? -6.09 11.922 8.164 1 98.56 193 MET A N 1
ATOM 1557 C CA . MET A 1 193 ? -6.73 10.617 8.352 1 98.56 193 MET A CA 1
ATOM 1558 C C . MET A 1 193 ? -7.617 10.273 7.16 1 98.56 193 MET A C 1
ATOM 1560 O O . MET A 1 193 ? -7.988 9.109 6.977 1 98.56 193 MET A O 1
ATOM 1564 N N . TYR A 1 194 ? -8.016 11.281 6.375 1 98.31 194 TYR A N 1
ATOM 1565 C CA . TYR A 1 194 ? -8.812 11.109 5.164 1 98.31 194 TYR A CA 1
ATOM 1566 C C . TYR A 1 194 ? -8.102 11.711 3.957 1 98.31 194 TYR A C 1
ATOM 1568 O O . TYR A 1 194 ? -8.492 12.773 3.463 1 98.31 194 TYR A O 1
ATOM 1576 N N . PRO A 1 195 ? -7.117 10.977 3.414 1 97.94 195 PRO A N 1
ATOM 1577 C CA . PRO A 1 195 ? -6.371 11.508 2.268 1 97.94 195 PRO A CA 1
ATOM 1578 C C . PRO A 1 195 ? -7.27 11.812 1.07 1 97.94 195 PRO A C 1
ATOM 1580 O O . PRO A 1 195 ? -6.883 12.578 0.184 1 97.94 195 PRO A O 1
ATOM 1583 N N . GLU A 1 196 ? -8.469 11.305 1.039 1 97 196 GLU A N 1
ATOM 1584 C CA . GLU A 1 196 ? -9.398 11.516 -0.065 1 97 196 GLU A CA 1
ATOM 1585 C C . GLU A 1 196 ? -10.141 12.844 0.092 1 97 196 GLU A C 1
ATOM 1587 O O . GLU A 1 196 ? -10.828 13.289 -0.831 1 97 196 GLU A O 1
ATOM 1592 N N . MET A 1 197 ? -10.039 13.508 1.2 1 98.56 197 MET A N 1
ATOM 1593 C CA . MET A 1 197 ? -10.742 14.766 1.461 1 98.56 197 MET A CA 1
ATOM 1594 C C . MET A 1 197 ? -9.93 15.953 0.969 1 98.56 197 MET A C 1
ATOM 1596 O O . MET A 1 197 ? -8.844 16.234 1.492 1 98.56 197 MET A O 1
ATOM 1600 N N . PRO A 1 198 ? -10.461 16.641 -0.05 1 98.81 198 PRO A N 1
ATOM 1601 C CA . PRO A 1 198 ? -9.742 17.859 -0.445 1 98.81 198 PRO A CA 1
ATOM 1602 C C . PRO A 1 198 ? -9.641 18.875 0.68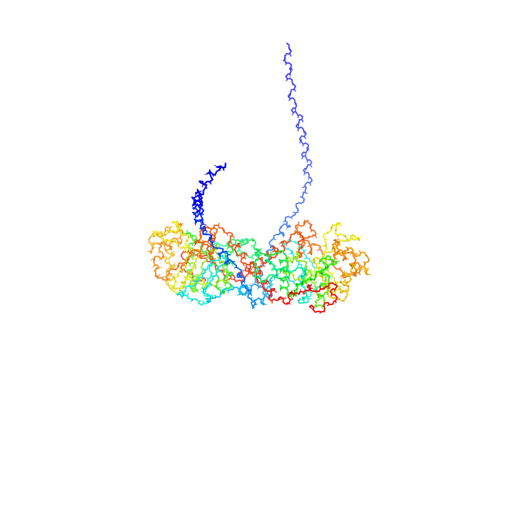8 1 98.81 198 PRO A C 1
ATOM 1604 O O . PRO A 1 198 ? -10.586 19.047 1.459 1 98.81 198 PRO A O 1
ATOM 1607 N N . PHE A 1 199 ? -8.539 19.531 0.746 1 98.94 199 PHE A N 1
ATOM 1608 C CA . PHE A 1 199 ? -8.352 20.469 1.848 1 98.94 199 PHE A CA 1
ATOM 1609 C C . PHE A 1 199 ? -9.328 21.625 1.74 1 98.94 199 PHE A C 1
ATOM 1611 O O . PHE A 1 199 ? -9.797 22.141 2.754 1 98.94 199 PHE A O 1
ATOM 1618 N N . GLU A 1 200 ? -9.695 22.031 0.497 1 98.81 200 GLU A N 1
ATOM 1619 C CA . GLU A 1 200 ? -10.656 23.094 0.267 1 98.81 200 GLU A CA 1
ATOM 1620 C C . GLU A 1 200 ? -11.992 22.797 0.955 1 98.81 200 GLU A C 1
ATOM 1622 O O . GLU A 1 200 ? -12.648 23.703 1.464 1 98.81 200 GLU A O 1
ATOM 1627 N N . TRP A 1 201 ? -12.344 21.516 0.93 1 98.88 201 TRP A N 1
ATOM 1628 C CA . TRP A 1 201 ? -13.578 21.125 1.599 1 98.88 201 TRP A CA 1
ATOM 1629 C C . TRP A 1 201 ? -13.484 21.375 3.102 1 98.88 201 TRP A C 1
ATOM 1631 O O . TRP A 1 201 ? -14.43 21.891 3.709 1 98.88 201 TRP A O 1
ATOM 1641 N N . LEU A 1 202 ? -12.383 21.047 3.697 1 98.88 202 LEU A N 1
ATOM 1642 C CA . LEU A 1 202 ? -12.156 21.266 5.121 1 98.88 202 LEU A CA 1
ATOM 1643 C C . LEU A 1 202 ? -12.148 22.766 5.441 1 98.88 202 LEU A C 1
ATOM 1645 O O . LEU A 1 202 ? -12.695 23.188 6.465 1 98.88 202 LEU A O 1
ATOM 1649 N N . MET A 1 203 ? -11.516 23.562 4.555 1 98.88 203 MET A N 1
ATOM 1650 C CA . MET A 1 203 ? -11.516 25 4.746 1 98.88 203 MET A CA 1
ATOM 1651 C C . MET A 1 203 ? -12.938 25.547 4.758 1 98.88 203 MET A C 1
ATOM 1653 O O . MET A 1 203 ? -13.273 26.422 5.57 1 98.88 203 MET A O 1
ATOM 1657 N N . SER A 1 204 ? -13.75 25 3.859 1 98.75 204 SER A N 1
ATOM 1658 C CA . SER A 1 204 ? -15.148 25.422 3.82 1 98.75 204 SER A CA 1
ATOM 1659 C C . SER A 1 204 ? -15.898 24.953 5.074 1 98.75 204 SER A C 1
ATOM 1661 O O . SER A 1 204 ? -16.703 25.719 5.629 1 98.75 204 SER A O 1
ATOM 1663 N N . LEU A 1 205 ? -15.578 23.766 5.504 1 98.75 205 LEU A N 1
ATOM 1664 C CA . LEU A 1 205 ? -16.203 23.234 6.711 1 98.75 205 LEU A CA 1
ATOM 1665 C C . LEU A 1 205 ? -15.914 24.141 7.91 1 98.75 205 LEU A C 1
ATOM 1667 O O . LEU A 1 205 ? -16.812 24.453 8.688 1 98.75 205 LEU A O 1
ATOM 1671 N N . TRP A 1 206 ? -14.719 24.656 7.992 1 98.62 206 TRP A N 1
ATOM 1672 C CA . TRP A 1 206 ? -14.266 25.422 9.141 1 98.62 206 TRP A CA 1
ATOM 1673 C C . TRP A 1 206 ? -14.445 26.922 8.906 1 98.62 206 TRP A C 1
ATOM 1675 O O . TRP A 1 206 ? -14 27.734 9.703 1 98.62 206 TRP A O 1
ATOM 1685 N N . ASN A 1 207 ? -14.969 27.312 7.797 1 98.38 207 ASN A N 1
ATOM 1686 C CA . ASN A 1 207 ? -15.234 28.688 7.375 1 98.38 207 ASN A CA 1
ATOM 1687 C C . ASN A 1 207 ? -13.969 29.531 7.367 1 98.38 207 ASN A C 1
ATOM 1689 O O . ASN A 1 207 ? -13.961 30.656 7.863 1 98.38 207 ASN A O 1
ATOM 1693 N N . ILE A 1 208 ? -12.906 28.938 6.934 1 98.69 208 ILE A N 1
ATOM 1694 C CA . ILE A 1 208 ? -11.719 29.703 6.574 1 98.69 208 ILE A CA 1
ATOM 1695 C C . ILE A 1 208 ? -11.969 30.469 5.285 1 98.69 208 ILE A C 1
ATOM 1697 O O . ILE A 1 208 ? -12.266 29.891 4.246 1 98.69 208 ILE A O 1
ATOM 1701 N N . THR A 1 209 ? -11.852 31.781 5.34 1 98 209 THR A N 1
ATOM 1702 C CA . THR A 1 209 ? -12.219 32.625 4.215 1 98 209 THR A CA 1
ATOM 1703 C C . THR A 1 209 ? -10.984 33.312 3.631 1 98 209 THR A C 1
ATOM 1705 O O . THR A 1 209 ? -9.859 33.031 4.047 1 98 209 THR A O 1
ATOM 1708 N N . ASP A 1 210 ? -11.242 34.156 2.668 1 95.94 210 ASP A N 1
ATOM 1709 C CA . ASP A 1 210 ? -10.156 34.906 2.051 1 95.94 210 ASP A CA 1
ATOM 1710 C C . ASP A 1 210 ? -9.656 36.031 2.977 1 95.94 210 ASP A C 1
ATOM 1712 O O . ASP A 1 210 ? -8.586 36.594 2.752 1 95.94 210 ASP A O 1
ATOM 1716 N N . LYS A 1 211 ? -10.375 36.25 4.105 1 97.5 211 LYS A N 1
ATOM 1717 C CA . LYS A 1 211 ? -9.984 37.281 5.066 1 97.5 211 LYS A CA 1
ATOM 1718 C C . LYS A 1 211 ? -9.273 36.656 6.27 1 97.5 211 LYS A C 1
ATOM 1720 O O . LYS A 1 211 ? -8.688 37.375 7.082 1 97.5 211 LYS A O 1
ATOM 1725 N N . THR A 1 212 ? -9.391 35.344 6.328 1 98.69 212 THR A N 1
ATOM 1726 C CA . THR A 1 212 ? -8.742 34.656 7.441 1 98.69 212 THR A CA 1
ATOM 1727 C C . THR A 1 212 ? -7.227 34.781 7.344 1 98.69 212 THR A C 1
ATOM 1729 O O . THR A 1 212 ? -6.648 34.594 6.277 1 98.69 212 THR A O 1
ATOM 1732 N N . LEU A 1 213 ? -6.598 35.188 8.469 1 98.88 213 LEU A N 1
ATOM 1733 C CA . LEU A 1 213 ? -5.141 35.25 8.508 1 98.88 213 LEU A CA 1
ATOM 1734 C C . LEU A 1 213 ? -4.566 33.875 8.875 1 98.88 213 LEU A C 1
ATOM 1736 O O . LEU A 1 213 ? -3.646 33.375 8.211 1 98.88 213 LEU A O 1
ATOM 1740 N N . ILE A 1 214 ? -5.141 33.281 9.891 1 98.88 214 ILE A N 1
ATOM 1741 C CA . ILE A 1 214 ? -4.633 32 10.375 1 98.88 214 ILE A CA 1
ATOM 1742 C C . ILE A 1 214 ? -5.758 31.219 11.062 1 98.88 214 ILE A C 1
ATOM 1744 O O . ILE A 1 214 ? -6.656 31.812 11.664 1 98.88 214 ILE A O 1
ATOM 1748 N N . ALA A 1 215 ? -5.785 29.938 10.844 1 98.88 215 ALA A N 1
ATOM 1749 C CA . ALA A 1 215 ? -6.68 29.016 11.547 1 98.88 215 ALA A CA 1
ATOM 1750 C C . ALA A 1 215 ? -5.887 27.953 12.305 1 98.88 215 ALA A C 1
ATOM 1752 O O . ALA A 1 215 ? -4.902 27.422 11.789 1 98.88 215 ALA A O 1
ATOM 1753 N N . LEU A 1 216 ? -6.258 27.703 13.547 1 98.69 216 LEU A N 1
ATOM 1754 C CA . LEU A 1 216 ? -5.621 26.719 14.414 1 98.69 216 LEU A CA 1
ATOM 1755 C C . LEU A 1 216 ? -6.664 25.875 15.141 1 98.69 216 LEU A C 1
ATOM 1757 O O . LEU A 1 216 ? -7.77 26.344 15.406 1 98.69 216 LEU A O 1
ATOM 1761 N N . SER A 1 217 ? -6.23 24.688 15.461 1 98.19 217 SER A N 1
ATOM 1762 C CA . SER A 1 217 ? -7.129 23.844 16.25 1 98.19 217 SER A CA 1
ATOM 1763 C C . SER A 1 217 ? -7.043 24.172 17.734 1 98.19 217 SER A C 1
ATOM 1765 O O . SER A 1 217 ? -5.969 24.5 18.234 1 98.19 217 SER A O 1
ATOM 1767 N N . ASN A 1 218 ? -8.164 24 18.391 1 97.62 218 ASN A N 1
ATOM 1768 C CA . ASN A 1 218 ? -8.148 24.109 19.844 1 97.62 218 ASN A CA 1
ATOM 1769 C C . ASN A 1 218 ? -7.375 22.969 20.484 1 97.62 218 ASN A C 1
ATOM 1771 O O . ASN A 1 218 ? -7.379 21.844 19.969 1 97.62 218 ASN A O 1
ATOM 1775 N N . ASP A 1 219 ? -6.766 23.312 21.609 1 97.12 219 ASP A N 1
ATOM 1776 C CA . ASP A 1 219 ? -6.324 22.266 22.531 1 97.12 219 ASP A CA 1
ATOM 1777 C C . ASP A 1 219 ? -7.512 21.641 23.25 1 97.12 219 ASP A C 1
ATOM 1779 O O . ASP A 1 219 ? -8.633 22.156 23.172 1 97.12 219 ASP A O 1
ATOM 1783 N N . PRO A 1 220 ? -7.207 20.469 23.906 1 95.56 220 PRO A N 1
ATOM 1784 C CA . PRO A 1 220 ? -8.273 19.984 24.781 1 95.56 220 PRO A CA 1
ATOM 1785 C C . PRO A 1 220 ? -8.695 21.016 25.828 1 95.56 220 PRO A C 1
ATOM 1787 O O . PRO A 1 220 ? -7.848 21.719 26.375 1 95.56 220 PRO A O 1
ATOM 1790 N N . ASP A 1 221 ? -10.008 21.047 26.031 1 94.12 221 ASP A N 1
ATOM 1791 C CA . ASP A 1 221 ? -10.523 22.031 26.984 1 94.12 221 ASP A CA 1
ATOM 1792 C C . ASP A 1 221 ? -10.258 21.578 28.422 1 94.12 221 ASP A C 1
ATOM 1794 O O . ASP A 1 221 ? -11.047 20.828 29 1 94.12 221 ASP A O 1
ATOM 1798 N N . SER A 1 222 ? -9.18 22 28.938 1 92.75 222 SER A N 1
ATOM 1799 C CA . SER A 1 222 ? -8.758 21.734 30.312 1 92.75 222 SER A CA 1
ATOM 1800 C C . SER A 1 222 ? -8.117 22.969 30.953 1 92.75 222 SER A C 1
ATOM 1802 O O . SER A 1 222 ? -7.648 23.859 30.234 1 92.75 222 SER A O 1
ATOM 1804 N N . PRO A 1 223 ? -8.109 23.062 32.188 1 92.88 223 PRO A N 1
ATOM 1805 C CA . PRO A 1 223 ? -7.543 24.25 32.844 1 92.88 223 PRO A CA 1
ATOM 1806 C C . PRO A 1 223 ? -6.082 24.484 32.5 1 92.88 223 PRO A C 1
ATOM 1808 O O . PRO A 1 223 ? -5.648 25.641 32.375 1 92.88 223 PRO A O 1
ATOM 1811 N N . ARG A 1 224 ? -5.359 23.453 32.219 1 91.75 224 ARG A N 1
ATOM 1812 C CA . ARG A 1 224 ? -3.938 23.578 31.922 1 91.75 224 ARG A CA 1
ATOM 1813 C C . ARG A 1 224 ? -3.727 24.141 30.516 1 91.75 224 ARG A C 1
ATOM 1815 O O . ARG A 1 224 ? -2.633 24.609 30.188 1 91.75 224 ARG A O 1
ATOM 1822 N N . ASN A 1 225 ? -4.801 24.078 29.688 1 95.25 225 ASN A N 1
ATOM 1823 C CA . ASN A 1 225 ? -4.695 24.516 28.297 1 95.25 225 ASN A CA 1
ATOM 1824 C C . ASN A 1 225 ? -5.383 25.859 28.078 1 95.25 225 ASN A C 1
ATOM 1826 O O . ASN A 1 225 ? -5.891 26.125 27 1 95.25 225 ASN A O 1
ATOM 1830 N N . ARG A 1 226 ? -5.402 26.703 29.078 1 96.75 226 ARG A N 1
ATOM 1831 C CA . ARG A 1 226 ? -6.035 28.016 28.969 1 96.75 226 ARG A CA 1
ATOM 1832 C C . ARG A 1 226 ? -5.008 29.125 29.109 1 96.75 226 ARG A C 1
ATOM 1834 O O . ARG A 1 226 ? -4.023 28.984 29.844 1 96.75 226 ARG A O 1
ATOM 1841 N N . ASP A 1 227 ? -5.242 30.203 28.438 1 96.75 227 ASP A N 1
ATOM 1842 C CA . ASP A 1 227 ? -4.355 31.359 28.531 1 96.75 227 ASP A CA 1
ATOM 1843 C C . ASP A 1 227 ? -4.699 32.188 29.75 1 96.75 227 ASP A C 1
ATOM 1845 O O . ASP A 1 227 ? -5.512 31.797 30.594 1 96.75 227 ASP A O 1
ATOM 1849 N N . ALA A 1 228 ? -4 33.344 29.891 1 95.94 228 ALA A N 1
ATOM 1850 C CA . ALA A 1 228 ? -4.129 34.188 31.078 1 95.94 228 ALA A CA 1
ATOM 1851 C C . ALA A 1 228 ? -5.535 34.75 31.188 1 95.94 228 ALA A C 1
ATOM 1853 O O . ALA A 1 228 ? -5.973 35.125 32.281 1 95.94 228 ALA A O 1
ATOM 1854 N N . LYS A 1 229 ? -6.258 34.75 30.125 1 97 229 LYS A N 1
ATOM 1855 C CA . LYS A 1 229 ? -7.602 35.344 30.141 1 97 229 LYS A CA 1
ATOM 1856 C C . LYS A 1 229 ? -8.664 34.25 30.203 1 97 229 LYS A C 1
ATOM 1858 O O . LYS A 1 229 ? -9.859 34.5 30.062 1 97 229 LYS A O 1
ATOM 1863 N N . GLY A 1 230 ? -8.227 33 30.25 1 97.25 230 GLY A N 1
ATOM 1864 C CA . GLY A 1 230 ? -9.133 31.875 30.484 1 97.25 230 GLY A CA 1
ATOM 1865 C C . GLY A 1 230 ? -9.617 31.219 29.203 1 97.25 230 GLY A C 1
ATOM 1866 O O . GLY A 1 230 ? -10.406 30.281 29.25 1 97.25 230 GLY A O 1
ATOM 1867 N N . LYS A 1 231 ? -9.148 31.641 28.156 1 97.19 231 LYS A N 1
ATOM 1868 C CA . LYS A 1 231 ? -9.547 31.062 26.875 1 97.19 231 LYS A CA 1
ATOM 1869 C C . LYS A 1 231 ? -8.664 29.875 26.516 1 97.19 231 LYS A C 1
ATOM 1871 O O . LYS A 1 231 ? -7.449 29.906 26.719 1 97.19 231 LYS A O 1
ATOM 1876 N N . VAL A 1 232 ? -9.312 28.812 25.984 1 97.5 232 VAL A N 1
ATOM 1877 C CA . VAL A 1 232 ? -8.562 27.641 25.578 1 97.5 232 VAL A CA 1
ATOM 1878 C C . VAL A 1 232 ? -7.496 28.016 24.562 1 97.5 232 VAL A C 1
ATOM 1880 O O . VAL A 1 232 ? -7.758 28.797 23.641 1 97.5 232 VAL A O 1
ATOM 1883 N N . MET A 1 233 ? -6.324 27.516 24.75 1 97.88 233 MET A N 1
ATOM 1884 C CA . MET A 1 233 ? -5.242 27.797 23.812 1 97.88 233 MET A CA 1
ATOM 1885 C C . MET A 1 233 ? -5.465 27.062 22.5 1 97.88 233 MET A C 1
ATOM 1887 O O . MET A 1 233 ? -6.215 26.078 22.453 1 97.88 233 MET A O 1
ATOM 1891 N N . MET A 1 234 ? -4.84 27.516 21.469 1 97.56 234 MET A N 1
ATOM 1892 C CA . MET A 1 234 ? -4.859 26.875 20.156 1 97.56 234 MET A CA 1
ATOM 1893 C C . MET A 1 234 ? -3.555 26.141 19.891 1 97.56 234 MET A C 1
ATOM 1895 O O . MET A 1 234 ? -2.477 26.641 20.234 1 97.56 234 MET A O 1
ATOM 1899 N N . ASN A 1 235 ? -3.715 25.016 19.359 1 97.62 235 ASN A N 1
ATOM 1900 C CA . ASN A 1 235 ? -2.568 24.156 19.078 1 97.62 235 ASN A CA 1
ATOM 1901 C C . ASN A 1 235 ? -1.812 24.625 17.844 1 97.62 235 ASN A C 1
ATOM 1903 O O . ASN A 1 235 ? -2.426 24.969 16.828 1 97.62 235 ASN A O 1
ATOM 1907 N N . THR A 1 236 ? -0.535 24.641 17.859 1 98.38 236 THR A N 1
ATOM 1908 C CA . THR A 1 236 ? 0.247 25.109 16.734 1 98.38 236 THR A CA 1
ATOM 1909 C C . THR A 1 236 ? 0.881 23.953 15.977 1 98.38 236 THR A C 1
ATOM 1911 O O . THR A 1 236 ? 1.813 24.141 15.195 1 98.38 236 THR A O 1
ATOM 1914 N N . GLY A 1 237 ? 0.42 22.719 16.219 1 98.19 237 GLY A N 1
ATOM 1915 C CA . GLY A 1 237 ? 0.892 21.562 15.477 1 98.19 237 GLY A CA 1
ATOM 1916 C C . GLY A 1 237 ? 0.179 21.375 14.148 1 98.19 237 GLY A C 1
ATOM 1917 O O . GLY A 1 237 ? 0.63 20.609 13.305 1 98.19 237 GLY A O 1
ATOM 1918 N N . PHE A 1 238 ? -0.897 22 14.055 1 98.75 238 PHE A N 1
ATOM 1919 C CA . PHE A 1 238 ? -1.662 22.094 12.812 1 98.75 238 PHE A CA 1
ATOM 1920 C C . PHE A 1 238 ? -2.184 23.516 12.602 1 98.75 238 PHE A C 1
ATOM 1922 O O . PHE A 1 238 ? -2.984 24.016 13.398 1 98.75 238 PHE A O 1
ATOM 1929 N N . MET A 1 239 ? -1.727 24.125 11.484 1 98.88 239 MET A N 1
ATOM 1930 C CA . MET A 1 239 ? -2.084 25.516 11.203 1 98.88 239 MET A CA 1
ATOM 1931 C C . MET A 1 239 ? -2.373 25.703 9.719 1 98.88 239 MET A C 1
ATOM 1933 O O . MET A 1 239 ? -1.72 25.109 8.875 1 98.88 239 MET A O 1
ATOM 1937 N N . VAL A 1 240 ? -3.367 26.547 9.445 1 98.94 240 VAL A N 1
ATOM 1938 C CA . VAL A 1 240 ? -3.672 27 8.094 1 98.94 240 VAL A CA 1
ATOM 1939 C C . VAL A 1 240 ? -3.516 28.516 8.008 1 98.94 240 VAL A C 1
ATOM 1941 O O . VAL A 1 240 ? -4.223 29.266 8.695 1 98.94 240 VAL A O 1
ATOM 1944 N N . ALA A 1 241 ? -2.57 28.984 7.238 1 98.94 241 ALA A N 1
ATOM 1945 C CA . ALA A 1 241 ? -2.328 30.406 7.105 1 98.94 241 ALA A CA 1
ATOM 1946 C C . ALA A 1 241 ? -2.582 30.891 5.676 1 98.94 241 ALA A C 1
ATOM 1948 O O . ALA A 1 241 ? -2.256 30.188 4.719 1 98.94 241 ALA A O 1
ATOM 1949 N N . ARG A 1 242 ? -3.16 32.031 5.543 1 98.81 242 ARG A N 1
ATOM 1950 C CA . ARG A 1 242 ? -3.475 32.625 4.246 1 98.81 242 ARG A CA 1
ATOM 1951 C C . ARG A 1 242 ? -2.566 33.812 3.949 1 98.81 242 ARG A C 1
ATOM 1953 O O . ARG A 1 242 ? -2.264 34.625 4.844 1 98.81 242 ARG A O 1
ATOM 1960 N N . GLN A 1 243 ? -2.248 33.938 2.684 1 98.44 243 GLN A N 1
ATOM 1961 C CA . GLN A 1 243 ? -1.332 35 2.264 1 98.44 243 GLN A CA 1
ATOM 1962 C C . GLN A 1 243 ? -2.016 36.375 2.287 1 98.44 243 GLN A C 1
ATOM 1964 O O . GLN A 1 243 ? -3.076 36.562 1.685 1 98.44 243 GLN A O 1
ATOM 1969 N N . SER A 1 244 ? -1.401 37.344 2.955 1 98.12 244 SER A N 1
ATOM 1970 C CA . SER A 1 244 ? -1.748 38.75 2.955 1 98.12 244 SER A CA 1
ATOM 1971 C C . SER A 1 244 ? -0.675 39.594 3.648 1 98.12 244 SER A C 1
ATOM 1973 O O . SER A 1 244 ? 0.188 39.062 4.344 1 98.12 244 SER A O 1
ATOM 1975 N N . ASN A 1 245 ? -0.704 40.844 3.441 1 97.81 245 ASN A N 1
ATOM 1976 C CA . ASN A 1 245 ? 0.201 41.719 4.18 1 97.81 245 ASN A CA 1
ATOM 1977 C C . ASN A 1 245 ? -0.048 41.625 5.684 1 97.81 245 ASN A C 1
ATOM 1979 O O . ASN A 1 245 ? 0.896 41.625 6.473 1 97.81 245 ASN A O 1
ATOM 1983 N N . ARG A 1 246 ? -1.29 41.562 6.016 1 98.25 246 ARG A N 1
ATOM 1984 C CA . ARG A 1 246 ? -1.649 41.5 7.43 1 98.25 246 ARG A CA 1
ATOM 1985 C C . ARG A 1 246 ? -1.176 40.219 8.07 1 98.25 246 ARG A C 1
ATOM 1987 O O . ARG A 1 246 ? -0.778 40.188 9.234 1 98.25 246 ARG A O 1
ATOM 1994 N N . THR A 1 247 ? -1.251 39.125 7.297 1 98.69 247 THR A N 1
ATOM 1995 C CA . THR A 1 247 ? -0.732 37.844 7.805 1 98.69 247 THR A CA 1
ATOM 1996 C C . THR A 1 247 ? 0.776 37.938 8.023 1 98.69 247 THR A C 1
ATOM 1998 O O . THR A 1 247 ? 1.295 37.438 9.016 1 98.69 247 THR A O 1
ATOM 2001 N N . GLN A 1 248 ? 1.465 38.625 7.125 1 98.06 248 GLN A N 1
ATOM 2002 C CA . GLN A 1 248 ? 2.898 38.812 7.297 1 98.06 248 GLN A CA 1
ATOM 2003 C C . GLN A 1 248 ? 3.191 39.594 8.586 1 98.06 248 GLN A C 1
ATOM 2005 O O . GLN A 1 248 ? 4.117 39.25 9.32 1 98.06 248 GLN A O 1
ATOM 2010 N N . GLU A 1 249 ? 2.414 40.562 8.844 1 98.12 249 GLU A N 1
ATOM 2011 C CA . GLU A 1 249 ? 2.568 41.312 10.07 1 98.12 249 GLU A CA 1
ATOM 2012 C C . GLU A 1 249 ? 2.291 40.469 11.305 1 98.12 249 GLU A C 1
ATOM 2014 O O . GLU A 1 249 ? 3.021 40.562 12.289 1 98.12 249 GLU A O 1
ATOM 2019 N N . LEU A 1 250 ? 1.278 39.688 11.211 1 98.69 250 LEU A N 1
ATOM 2020 C CA . LEU A 1 250 ? 0.939 38.812 12.32 1 98.69 250 LEU A CA 1
ATOM 2021 C C . LEU A 1 250 ? 2.109 37.875 12.656 1 98.69 250 LEU A C 1
ATOM 2023 O O . LEU A 1 250 ? 2.539 37.812 13.805 1 98.69 250 LEU A O 1
ATOM 2027 N N . PHE A 1 251 ? 2.648 37.25 11.672 1 98.38 251 PHE A N 1
ATOM 2028 C CA . PHE A 1 251 ? 3.742 36.312 11.898 1 98.38 251 PHE A CA 1
ATOM 2029 C C . PHE A 1 251 ? 4.992 37.031 12.375 1 98.38 251 PHE A C 1
ATOM 2031 O O . PHE A 1 251 ? 5.77 36.5 13.164 1 98.38 251 PHE A O 1
ATOM 2038 N N . HIS A 1 252 ? 5.215 38.219 11.875 1 96.88 252 HIS A N 1
ATOM 2039 C CA . HIS A 1 252 ? 6.328 39.031 12.359 1 96.88 252 HIS A CA 1
ATOM 2040 C C . HIS A 1 252 ? 6.18 39.344 13.844 1 96.88 252 HIS A C 1
ATOM 2042 O O . HIS A 1 252 ? 7.109 39.094 14.625 1 96.88 252 HIS A O 1
ATOM 2048 N N . ASP A 1 253 ? 5.012 39.812 14.195 1 98 253 ASP A N 1
ATOM 2049 C CA . ASP A 1 253 ? 4.758 40.156 15.594 1 98 253 ASP A CA 1
ATOM 2050 C C . ASP A 1 253 ? 4.84 38.938 16.484 1 98 253 ASP A C 1
ATOM 2052 O O . ASP A 1 253 ? 5.363 39 17.594 1 98 253 ASP A O 1
ATOM 2056 N N . TRP A 1 254 ? 4.328 37.844 15.961 1 98.38 254 TRP A N 1
ATOM 2057 C CA . TRP A 1 254 ? 4.402 36.562 16.672 1 98.38 254 TRP A CA 1
ATOM 2058 C C . TRP A 1 254 ? 5.852 36.156 16.922 1 98.38 254 TRP A C 1
ATOM 2060 O O . TRP A 1 254 ? 6.238 35.875 18.047 1 98.38 254 TRP A O 1
ATOM 2070 N N . ASN A 1 255 ? 6.656 36.25 15.914 1 96.19 255 ASN A N 1
ATOM 2071 C CA . ASN A 1 255 ? 8.062 35.875 16 1 96.19 255 ASN A CA 1
ATOM 2072 C C . ASN A 1 255 ? 8.828 36.781 16.938 1 96.19 255 ASN A C 1
ATOM 2074 O O . ASN A 1 255 ? 9.781 36.375 17.594 1 96.19 255 ASN A O 1
ATOM 2078 N N . GLN A 1 256 ? 8.406 38.031 17.078 1 95.62 256 GLN A N 1
ATOM 2079 C CA . GLN A 1 256 ? 9.102 39.031 17.875 1 95.62 256 GLN A CA 1
ATOM 2080 C C . GLN A 1 256 ? 8.539 39.094 19.297 1 95.62 256 GLN A C 1
ATOM 2082 O O . GLN A 1 256 ? 9.039 39.844 20.141 1 95.62 256 GLN A O 1
ATOM 2087 N N . CYS A 1 257 ? 7.57 38.281 19.578 1 97.06 257 CYS A N 1
ATOM 2088 C CA . CYS A 1 257 ? 6.879 38.344 20.859 1 97.06 257 CYS A CA 1
ATOM 2089 C C . CYS A 1 257 ? 7.867 38.312 22.016 1 97.06 257 CYS A C 1
ATOM 2091 O O . CYS A 1 257 ? 7.77 39.125 22.938 1 97.06 257 CYS A O 1
ATOM 2093 N N . PRO A 1 258 ? 8.906 37.531 21.938 1 95.5 258 PRO A N 1
ATOM 2094 C CA . PRO A 1 258 ? 9.812 37.406 23.078 1 95.5 258 PRO A CA 1
ATOM 2095 C C . PRO A 1 258 ? 10.672 38.656 23.281 1 95.5 258 PRO A C 1
ATOM 2097 O O . PRO A 1 258 ? 11.305 38.812 24.328 1 95.5 258 PRO A O 1
ATOM 2100 N N . THR A 1 259 ? 10.742 39.531 22.25 1 94.38 259 THR A N 1
ATOM 2101 C CA . THR A 1 259 ? 11.5 40.781 22.406 1 94.38 259 THR A CA 1
ATOM 2102 C C . THR A 1 259 ? 10.734 41.781 23.281 1 94.38 259 THR A C 1
ATOM 2104 O O . THR A 1 259 ? 11.305 42.75 23.75 1 94.38 259 THR A O 1
ATOM 2107 N N . GLU A 1 260 ? 9.469 41.625 23.422 1 96.62 260 GLU A N 1
ATOM 2108 C CA . GLU A 1 260 ? 8.562 42.406 24.234 1 96.62 260 GLU A CA 1
ATOM 2109 C C . GLU A 1 260 ? 8.422 43.844 23.672 1 96.62 260 GLU A C 1
ATOM 2111 O O . GLU A 1 260 ? 7.988 44.75 24.391 1 96.62 260 GLU A O 1
ATOM 2116 N N . THR A 1 261 ? 8.852 43.969 22.469 1 95.94 261 THR A N 1
ATOM 2117 C CA . THR A 1 261 ? 8.672 45.281 21.828 1 95.94 261 THR A CA 1
ATOM 2118 C C . THR A 1 261 ? 7.195 45.625 21.734 1 95.94 261 THR A C 1
ATOM 2120 O O . THR A 1 261 ? 6.793 46.75 22.078 1 95.94 261 THR A O 1
ATOM 2123 N N . LYS A 1 262 ? 6.438 44.688 21.328 1 97.06 262 LYS A N 1
ATOM 2124 C CA . LYS A 1 262 ? 5.008 44.906 21.156 1 97.06 262 LYS A CA 1
ATOM 2125 C C . LYS A 1 262 ? 4.203 44.312 22.312 1 97.06 262 LYS A C 1
ATOM 2127 O O . LYS A 1 262 ? 3.174 44.875 22.703 1 97.06 262 LYS A O 1
ATOM 2132 N N . TYR A 1 263 ? 4.68 43.188 22.844 1 97.81 263 TYR A N 1
ATOM 2133 C CA . TYR A 1 263 ? 3.932 42.438 23.859 1 97.81 263 TYR A CA 1
ATOM 2134 C C . TYR A 1 263 ? 4.746 42.281 25.141 1 97.81 263 TYR A C 1
ATOM 2136 O O . TYR A 1 263 ? 5.512 41.344 25.281 1 97.81 263 TYR A O 1
ATOM 2144 N N . LYS A 1 264 ? 4.457 43.156 26.109 1 97.56 264 LYS A N 1
ATOM 2145 C CA . LYS A 1 264 ? 5.16 43.094 27.375 1 97.56 264 LYS A CA 1
ATOM 2146 C C . LYS A 1 264 ? 4.82 41.812 28.125 1 97.56 264 LYS A C 1
ATOM 2148 O O . LYS A 1 264 ? 3.648 41.469 28.266 1 97.56 264 LYS A O 1
ATOM 2153 N N . GLY A 1 265 ? 5.844 41.094 28.531 1 97.25 265 GLY A N 1
ATOM 2154 C CA . GLY A 1 265 ? 5.652 39.875 29.297 1 97.25 265 GLY A CA 1
ATOM 2155 C C . GLY A 1 265 ? 5.785 38.594 28.453 1 97.25 265 GLY A C 1
ATOM 2156 O O . GLY A 1 265 ? 5.797 37.5 28.984 1 97.25 265 GLY A O 1
ATOM 2157 N N . CYS A 1 266 ? 5.988 38.719 27.188 1 97.81 266 CYS A N 1
ATOM 2158 C CA . CYS A 1 266 ? 5.977 37.594 26.281 1 97.81 266 CYS A CA 1
ATOM 2159 C C . CYS A 1 266 ? 7.316 36.875 26.281 1 97.81 266 CYS A C 1
ATOM 2161 O O . CYS A 1 266 ? 7.426 35.75 25.797 1 97.81 266 CYS A O 1
ATOM 2163 N N . ASP A 1 267 ? 8.375 37.438 26.859 1 97.31 267 ASP A N 1
ATOM 2164 C CA . ASP A 1 267 ? 9.727 36.906 26.859 1 97.31 267 ASP A CA 1
ATOM 2165 C C . ASP A 1 267 ? 9.773 35.531 27.516 1 97.31 267 ASP A C 1
ATOM 2167 O O . ASP A 1 267 ? 10.57 34.656 27.109 1 97.31 267 ASP A O 1
ATOM 2171 N N . ARG A 1 268 ? 8.961 35.281 28.453 1 97.19 268 ARG A N 1
ATOM 2172 C CA . ARG A 1 268 ? 8.992 34.031 29.188 1 97.19 268 ARG A CA 1
ATOM 2173 C C . ARG A 1 268 ? 8.719 32.844 28.25 1 97.19 268 ARG A C 1
ATOM 2175 O O . ARG A 1 268 ? 9.219 31.734 28.469 1 97.19 268 ARG A O 1
ATOM 2182 N N . TRP A 1 269 ? 7.984 33.094 27.203 1 97.69 269 TRP A N 1
ATOM 2183 C CA . TRP A 1 269 ? 7.535 32 26.344 1 97.69 269 TRP A CA 1
ATOM 2184 C C . TRP A 1 269 ? 8.633 31.578 25.375 1 97.69 269 TRP A C 1
ATOM 2186 O O . TRP A 1 269 ? 8.469 30.625 24.609 1 97.69 269 TRP A O 1
ATOM 2196 N N . LYS A 1 270 ? 9.758 32.25 25.453 1 95.44 270 LYS A N 1
ATOM 2197 C CA . LYS A 1 270 ? 10.93 31.812 24.719 1 95.44 270 LYS A CA 1
ATOM 2198 C C . LYS A 1 270 ? 11.266 30.359 25.047 1 95.44 270 LYS A C 1
ATOM 2200 O O . LYS A 1 270 ? 11.641 29.578 24.156 1 95.44 270 LYS A O 1
ATOM 2205 N N . THR A 1 271 ? 11.094 30.047 26.359 1 96.06 271 THR A N 1
ATOM 2206 C CA . THR A 1 271 ? 11.539 28.734 26.797 1 96.06 271 THR A CA 1
ATOM 2207 C C . THR A 1 271 ? 10.469 28.047 27.641 1 96.06 271 THR A C 1
ATOM 2209 O O . THR A 1 271 ? 10.406 26.812 27.703 1 96.06 271 THR A O 1
ATOM 2212 N N . ASP A 1 272 ? 9.633 28.844 28.281 1 96.19 272 ASP A N 1
ATOM 2213 C CA . ASP A 1 272 ? 8.578 28.234 29.094 1 96.19 272 ASP A CA 1
ATOM 2214 C C . ASP A 1 272 ? 7.535 27.547 28.219 1 96.19 272 ASP A C 1
ATOM 2216 O O . ASP A 1 272 ? 7.188 28.062 27.141 1 96.19 272 ASP A O 1
ATOM 2220 N N . TRP A 1 273 ? 7.102 26.5 28.719 1 94.56 273 TRP A N 1
ATOM 2221 C CA . TRP A 1 273 ? 6.004 25.844 28.016 1 94.56 273 TRP A CA 1
ATOM 2222 C C . TRP A 1 273 ? 4.742 26.688 28.062 1 94.56 273 TRP A C 1
ATOM 2224 O O . TRP A 1 273 ? 4.438 27.312 29.078 1 94.56 273 TRP A O 1
ATOM 2234 N N . ALA A 1 274 ? 4.152 26.797 26.812 1 96.5 274 ALA A N 1
ATOM 2235 C CA . ALA A 1 274 ? 4.105 26.078 25.547 1 96.5 274 ALA A CA 1
ATOM 2236 C C . ALA A 1 274 ? 4.773 26.875 24.438 1 96.5 274 ALA A C 1
ATOM 2238 O O . ALA A 1 274 ? 4.355 26.812 23.281 1 96.5 274 ALA A O 1
ATOM 2239 N N . HIS A 1 275 ? 5.695 27.703 24.766 1 97.88 275 HIS A N 1
ATOM 2240 C CA . HIS A 1 275 ? 6.578 28.375 23.812 1 97.88 275 HIS A CA 1
ATOM 2241 C C . HIS A 1 275 ? 5.793 29.266 22.859 1 97.88 275 HIS A C 1
ATOM 2243 O O . HIS A 1 275 ? 5.09 30.188 23.312 1 97.88 275 HIS A O 1
ATOM 2249 N N . GLU A 1 276 ? 6.016 29 21.547 1 98.06 276 GLU A N 1
ATOM 2250 C CA . GLU A 1 276 ? 5.375 29.844 20.547 1 98.06 276 GLU A CA 1
ATOM 2251 C C . GLU A 1 276 ? 3.855 29.719 20.609 1 98.06 276 GLU A C 1
ATOM 2253 O O . GLU A 1 276 ? 3.139 30.672 20.297 1 98.06 276 GLU A O 1
ATOM 2258 N N . GLN A 1 277 ? 3.365 28.531 21.031 1 98.5 277 GLN A N 1
ATOM 2259 C CA . GLN A 1 277 ? 1.926 28.328 21.156 1 98.5 277 GLN A CA 1
ATOM 2260 C C . GLN A 1 277 ? 1.334 29.219 22.234 1 98.5 277 GLN A C 1
ATOM 2262 O O . GLN A 1 277 ? 0.29 29.844 22.031 1 98.5 277 GLN A O 1
ATOM 2267 N N . ALA A 1 278 ? 1.988 29.312 23.344 1 98.19 278 ALA A N 1
ATOM 2268 C CA . ALA A 1 278 ? 1.535 30.172 24.438 1 98.19 278 ALA A CA 1
ATOM 2269 C C . ALA A 1 278 ? 1.633 31.641 24.062 1 98.19 278 ALA A C 1
ATOM 2271 O O . ALA A 1 278 ? 0.768 32.438 24.422 1 98.19 278 ALA A O 1
ATOM 2272 N N . ALA A 1 279 ? 2.691 31.984 23.359 1 98.62 279 ALA A N 1
ATOM 2273 C CA . ALA A 1 279 ? 2.846 33.375 22.891 1 98.62 279 ALA A CA 1
ATOM 2274 C C . ALA A 1 279 ? 1.674 33.781 22.016 1 98.62 279 ALA A C 1
ATOM 2276 O O . ALA A 1 279 ? 1.122 34.875 22.172 1 98.62 279 ALA A O 1
ATOM 2277 N N . PHE A 1 280 ? 1.282 32.906 21.156 1 98.75 280 PHE A N 1
ATOM 2278 C CA . PHE A 1 280 ? 0.151 33.188 20.281 1 98.75 280 PHE A CA 1
ATOM 2279 C C . PHE A 1 280 ? -1.133 33.375 21.078 1 98.75 280 PHE A C 1
ATOM 2281 O O . PHE A 1 280 ? -1.867 34.344 20.906 1 98.75 280 PHE A O 1
ATOM 2288 N N . ALA A 1 281 ? -1.384 32.406 21.984 1 98.38 281 ALA A N 1
ATOM 2289 C CA . ALA A 1 281 ? -2.635 32.344 22.734 1 98.38 281 ALA A CA 1
ATOM 2290 C C . ALA A 1 281 ? -2.76 33.5 23.703 1 98.38 281 ALA A C 1
ATOM 2292 O O . ALA A 1 281 ? -3.857 34 23.938 1 98.38 281 ALA A O 1
ATOM 2293 N N . ASN A 1 282 ? -1.675 33.969 24.234 1 98.25 282 ASN A N 1
ATOM 2294 C CA . ASN A 1 282 ? -1.735 34.969 25.297 1 98.25 282 ASN A CA 1
ATOM 2295 C C . ASN A 1 282 ? -1.612 36.375 24.75 1 98.25 282 ASN A C 1
ATOM 2297 O O . ASN A 1 282 ? -2 37.344 25.406 1 98.25 282 ASN A O 1
ATOM 2301 N N . TYR A 1 283 ? -1.095 36.5 23.516 1 98.5 283 TYR A N 1
ATOM 2302 C CA . TYR A 1 283 ? -0.805 37.875 23.062 1 98.5 283 TYR A CA 1
ATOM 2303 C C . TYR A 1 283 ? -1.306 38.094 21.641 1 98.5 283 TYR A C 1
ATOM 2305 O O . TYR A 1 283 ? -2.199 38.906 21.406 1 98.5 283 TYR A O 1
ATOM 2313 N N . VAL A 1 284 ? -0.871 37.281 20.703 1 98.69 284 VAL A N 1
ATOM 2314 C CA . VAL A 1 284 ? -1.019 37.562 19.281 1 98.69 284 VAL A CA 1
ATOM 2315 C C . VAL A 1 284 ? -2.498 37.531 18.906 1 98.69 284 VAL A C 1
ATOM 2317 O O . VAL A 1 284 ? -2.986 38.438 18.234 1 98.69 284 VAL A O 1
ATOM 2320 N N . ARG A 1 285 ? -3.23 36.5 19.375 1 98.12 285 ARG A N 1
ATOM 2321 C CA . ARG A 1 285 ? -4.625 36.344 18.969 1 98.12 285 ARG A CA 1
ATOM 2322 C C . ARG A 1 285 ? -5.461 37.531 19.453 1 98.12 285 ARG A C 1
ATOM 2324 O O . ARG A 1 285 ? -6.527 37.812 18.906 1 98.12 285 ARG A O 1
ATOM 2331 N N . TYR A 1 286 ? -5.047 38.25 20.469 1 97.88 286 TYR A N 1
ATOM 2332 C CA . TYR A 1 286 ? -5.809 39.375 21.016 1 97.88 286 TYR A CA 1
ATOM 2333 C C . TYR A 1 286 ? -5.473 40.688 20.266 1 97.88 286 TYR A C 1
ATOM 2335 O O . TYR A 1 286 ? -6.207 41.656 20.359 1 97.88 286 TYR A O 1
ATOM 2343 N N . ASP A 1 287 ? -4.379 40.688 19.562 1 98 287 ASP A N 1
ATOM 2344 C CA . ASP A 1 287 ? -4.012 41.812 18.734 1 98 287 ASP A CA 1
ATOM 2345 C C . ASP A 1 287 ? -4.633 41.719 17.344 1 98 287 ASP A C 1
ATOM 2347 O O . ASP A 1 287 ? -4.969 42.719 16.719 1 98 287 ASP A O 1
ATOM 2351 N N . TYR A 1 288 ? -4.73 40.562 16.812 1 98.31 288 TYR A N 1
ATOM 2352 C CA . TYR A 1 288 ? -5.359 40.281 15.539 1 98.31 288 TYR A CA 1
ATOM 2353 C C . TYR A 1 288 ? -6.723 39.625 15.742 1 98.31 288 TYR A C 1
ATOM 2355 O O . TYR A 1 288 ? -6.871 38.406 15.57 1 98.31 288 TYR A O 1
ATOM 2363 N N . ASN A 1 289 ? -7.711 40.469 16.016 1 95.62 289 ASN A N 1
ATOM 2364 C CA . ASN A 1 289 ? -8.969 39.969 16.547 1 95.62 289 ASN A CA 1
ATOM 2365 C C . ASN A 1 289 ? -10.164 40.438 15.742 1 95.62 289 ASN A C 1
ATOM 2367 O O . ASN A 1 289 ? -11.281 40.5 16.25 1 95.62 289 ASN A O 1
ATOM 2371 N N . LEU A 1 290 ? -9.898 40.875 14.516 1 94.88 290 LEU A N 1
ATOM 2372 C CA . LEU A 1 290 ? -11.055 41.094 13.656 1 94.88 290 LEU A CA 1
ATOM 2373 C C . LEU A 1 290 ? -11.812 39.781 13.422 1 94.88 290 LEU A C 1
ATOM 2375 O O . LEU A 1 290 ? -11.258 38.688 13.617 1 94.88 290 LEU A O 1
ATOM 2379 N N . THR A 1 291 ? -13.023 39.875 13.031 1 90.62 291 THR A N 1
ATOM 2380 C CA . THR A 1 291 ? -13.961 38.75 12.977 1 90.62 291 THR A CA 1
ATOM 2381 C C . THR A 1 291 ? -13.352 37.562 12.227 1 90.62 291 THR A C 1
ATOM 2383 O O . THR A 1 291 ? -13.5 36.438 12.641 1 90.62 291 THR A O 1
ATOM 2386 N N . ASP A 1 292 ? -12.617 37.75 11.188 1 94 292 ASP A N 1
ATOM 2387 C CA . ASP A 1 292 ? -12.148 36.656 10.344 1 94 292 ASP A CA 1
ATOM 2388 C C . ASP A 1 292 ? -10.641 36.469 10.484 1 94 292 ASP A C 1
ATOM 2390 O O . ASP A 1 292 ? -10.047 35.625 9.82 1 94 292 ASP A O 1
ATOM 2394 N N . ASP A 1 293 ? -10.016 37.188 11.398 1 97.5 293 ASP A N 1
ATOM 2395 C CA . ASP A 1 293 ? -8.562 37.156 11.492 1 97.5 293 ASP A CA 1
ATOM 2396 C C . ASP A 1 293 ? -8.062 35.781 11.898 1 97.5 293 ASP A C 1
ATOM 2398 O O . ASP A 1 293 ? -7.289 35.156 11.172 1 97.5 293 ASP A O 1
ATOM 2402 N N . VAL A 1 294 ? -8.562 35.375 13.07 1 98.38 294 VAL A N 1
ATOM 2403 C CA . VAL A 1 294 ? -8.156 34.094 13.633 1 98.38 294 VAL A CA 1
ATOM 2404 C C . VAL A 1 294 ? -9.367 33.156 13.703 1 98.38 294 VAL A C 1
ATOM 2406 O O . VAL A 1 294 ? -10.352 33.438 14.391 1 98.38 294 VAL A O 1
ATOM 2409 N N . ARG A 1 295 ? -9.227 32.031 12.953 1 97.88 295 ARG A N 1
ATOM 2410 C CA . ARG A 1 295 ? -10.289 31.031 12.969 1 97.88 295 ARG A CA 1
ATOM 2411 C C . ARG A 1 295 ? -9.898 29.828 13.828 1 97.88 295 ARG A C 1
ATOM 2413 O O . ARG A 1 295 ? -8.742 29.391 13.805 1 97.88 295 ARG A O 1
ATOM 2420 N N . THR A 1 296 ? -10.93 29.375 14.516 1 97.25 296 THR A N 1
ATOM 2421 C CA . THR A 1 296 ? -10.688 28.219 15.375 1 97.25 296 THR A CA 1
ATOM 2422 C C . THR A 1 296 ? -11.219 26.938 14.719 1 97.25 296 THR A C 1
ATOM 2424 O O . THR A 1 296 ? -12.375 26.875 14.305 1 97.25 296 THR A O 1
ATOM 2427 N N . ILE A 1 297 ? -10.43 25.969 14.648 1 98.5 297 ILE A N 1
ATOM 2428 C CA . ILE A 1 297 ? -10.805 24.609 14.242 1 98.5 297 ILE A CA 1
ATOM 2429 C C . ILE A 1 297 ? -11.109 23.766 15.484 1 98.5 297 ILE A C 1
ATOM 2431 O O . ILE A 1 297 ? -10.32 23.75 16.438 1 98.5 297 ILE A O 1
ATOM 2435 N N . PRO A 1 298 ? -12.234 23.094 15.492 1 97.94 298 PRO A N 1
ATOM 2436 C CA . PRO A 1 298 ? -12.539 22.25 16.656 1 97.94 298 PRO A CA 1
ATOM 2437 C C . PRO A 1 298 ? -11.461 21.203 16.922 1 97.94 298 PRO A C 1
ATOM 2439 O O . PRO A 1 298 ? -10.914 20.625 15.992 1 97.94 298 PRO A O 1
ATOM 2442 N N . CYS A 1 299 ? -11.203 21.016 18.234 1 98 299 CYS A N 1
ATOM 2443 C CA . CYS A 1 299 ? -10.234 20 18.625 1 98 299 CYS A CA 1
ATOM 2444 C C . CYS A 1 299 ? -10.609 18.641 18.031 1 98 299 CYS A C 1
ATOM 2446 O O . CYS A 1 299 ? -9.734 17.891 17.594 1 98 299 CYS A O 1
ATOM 2448 N N . MET A 1 300 ? -11.852 18.312 17.938 1 97.81 300 MET A N 1
ATOM 2449 C CA . MET A 1 300 ? -12.359 17.062 17.406 1 97.81 300 MET A CA 1
ATOM 2450 C C . MET A 1 300 ? -11.914 16.859 15.961 1 97.81 300 MET A C 1
ATOM 2452 O O . MET A 1 300 ? -11.695 15.727 15.523 1 97.81 300 MET A O 1
ATOM 2456 N N . ASP A 1 301 ? -11.742 17.953 15.227 1 98.44 301 ASP A N 1
ATOM 2457 C CA . ASP A 1 301 ? -11.43 17.875 13.805 1 98.44 301 ASP A CA 1
ATOM 2458 C C . ASP A 1 301 ? -9.922 17.891 13.57 1 98.44 301 ASP A C 1
ATOM 2460 O O . ASP A 1 301 ? -9.414 17.156 12.727 1 98.44 301 ASP A O 1
ATOM 2464 N N . GLY A 1 302 ? -9.266 18.75 14.375 1 98.44 302 GLY A N 1
ATOM 2465 C CA . GLY A 1 302 ? -7.941 19.125 13.906 1 98.44 302 GLY A CA 1
ATOM 2466 C C . GLY A 1 302 ? -6.852 18.844 14.922 1 98.44 302 GLY A C 1
ATOM 2467 O O . GLY A 1 302 ? -5.715 19.281 14.758 1 98.44 302 GLY A O 1
ATOM 2468 N N . ASN A 1 303 ? -7.164 18.219 16.031 1 97.75 303 ASN A N 1
ATOM 2469 C CA . ASN A 1 303 ? -6.199 17.922 17.094 1 97.75 303 ASN A CA 1
ATOM 2470 C C . ASN A 1 303 ? -6.605 16.688 17.891 1 97.75 303 ASN A C 1
ATOM 2472 O O . ASN A 1 303 ? -7.703 16.156 17.719 1 97.75 303 ASN A O 1
ATOM 2476 N N . GLY A 1 304 ? -5.723 16.188 18.578 1 95.56 304 GLY A N 1
ATOM 2477 C CA . GLY A 1 304 ? -6.016 15.07 19.469 1 95.56 304 GLY A CA 1
ATOM 2478 C C . GLY A 1 304 ? -6.039 13.734 18.766 1 95.56 304 GLY A C 1
ATOM 2479 O O . GLY A 1 304 ? -5.504 13.602 17.656 1 95.56 304 GLY A O 1
ATOM 2480 N N . SER A 1 305 ? -6.508 12.711 19.531 1 96.12 305 SER A N 1
ATOM 2481 C CA . SER A 1 305 ? -6.594 11.32 19.094 1 96.12 305 SER A CA 1
ATOM 2482 C C . SER A 1 305 ? -7.602 10.539 19.922 1 96.12 305 SER A C 1
ATOM 2484 O O . SER A 1 305 ? -7.812 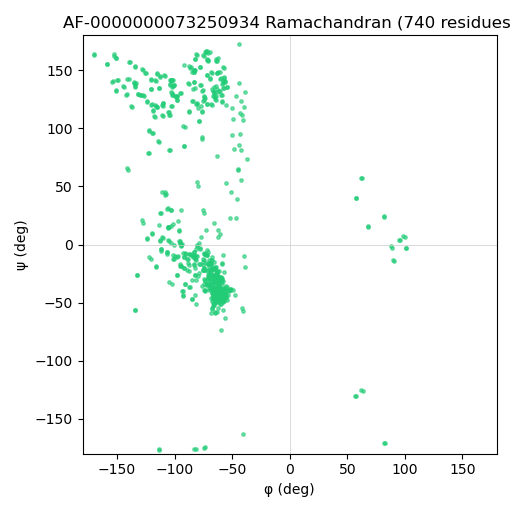10.844 21.094 1 96.12 305 SER A O 1
ATOM 2486 N N . PRO A 1 306 ? -8.086 9.531 19.312 1 93.81 306 PRO A N 1
ATOM 2487 C CA . PRO A 1 306 ? -9.102 8.758 20.031 1 93.81 306 PRO A CA 1
ATOM 2488 C C . PRO A 1 306 ? -8.57 8.164 21.344 1 93.81 306 PRO A C 1
ATOM 2490 O O . PRO A 1 306 ? -9.305 8.102 22.328 1 93.81 306 PRO A O 1
ATOM 2493 N N . TYR A 1 307 ? -7.344 7.848 21.422 1 92.44 307 TYR A N 1
ATOM 2494 C CA . TYR A 1 307 ? -6.824 7.141 22.578 1 92.44 307 TYR A CA 1
ATOM 2495 C C . TYR A 1 307 ? -6.707 8.07 23.781 1 92.44 307 TYR A C 1
ATOM 2497 O O . TYR A 1 307 ? -6.512 7.621 24.906 1 92.44 307 TYR A O 1
ATOM 2505 N N . ILE A 1 308 ? -6.816 9.359 23.562 1 89.06 308 ILE A N 1
ATOM 2506 C CA . ILE A 1 308 ? -6.738 10.336 24.641 1 89.06 308 ILE A CA 1
ATOM 2507 C C . ILE A 1 308 ? -7.98 10.227 25.516 1 89.06 308 ILE A C 1
ATOM 2509 O O . ILE A 1 308 ? -7.945 10.594 26.703 1 89.06 308 ILE A O 1
ATOM 2513 N N . GLY A 1 309 ? -9.039 9.766 24.984 1 85.81 309 GLY A N 1
ATOM 2514 C CA . GLY A 1 309 ? -10.242 9.516 25.75 1 85.81 309 GLY A CA 1
ATOM 2515 C C . GLY A 1 309 ? -11.172 10.711 25.797 1 85.81 309 GLY A C 1
ATOM 2516 O O . GLY A 1 309 ? -12.32 10.594 26.234 1 85.81 309 GLY A O 1
ATOM 2517 N N . ASP A 1 310 ? -10.688 11.898 25.406 1 85.25 310 ASP A N 1
ATOM 2518 C CA . ASP A 1 310 ? -11.523 13.086 25.328 1 85.25 310 ASP A CA 1
ATOM 2519 C C . ASP A 1 310 ? -12.414 13.039 24.078 1 85.25 310 ASP A C 1
ATOM 2521 O O . ASP A 1 310 ? -11.93 13.172 22.953 1 85.25 310 ASP A O 1
ATOM 2525 N N . LYS A 1 311 ? -13.742 12.945 24.203 1 88.62 311 LYS A N 1
ATOM 2526 C CA . LYS A 1 311 ? -14.688 12.75 23.125 1 88.62 311 LYS A CA 1
ATOM 2527 C C . LYS A 1 311 ? -14.82 14.008 22.266 1 88.62 311 LYS A C 1
ATOM 2529 O O . LYS A 1 311 ? -15.422 13.969 21.188 1 88.62 311 LYS A O 1
ATOM 2534 N N . THR A 1 312 ? -14.227 15.086 22.719 1 93.12 312 THR A N 1
ATOM 2535 C CA . THR A 1 312 ? -14.312 16.328 21.953 1 93.12 312 THR A CA 1
ATOM 2536 C C . THR A 1 312 ? -13 16.625 21.25 1 93.12 312 THR A C 1
ATOM 2538 O O . THR A 1 312 ? -12.852 17.656 20.594 1 93.12 312 THR A O 1
ATOM 2541 N N . CYS A 1 313 ? -12.086 15.711 21.391 1 96.62 313 CYS A N 1
ATOM 2542 C CA . CYS A 1 313 ? -10.758 15.945 20.828 1 96.62 313 CYS A CA 1
ATOM 2543 C C . CYS A 1 313 ? -10.188 14.672 20.234 1 96.62 313 CYS A C 1
ATOM 2545 O O . CYS A 1 313 ? -9.109 14.227 20.625 1 96.62 313 CYS A O 1
ATOM 2547 N N . GLY A 1 314 ? -10.859 14.195 19.156 1 96.12 314 GLY A N 1
ATOM 2548 C CA . GLY A 1 314 ? -10.547 12.891 18.609 1 96.12 314 GLY A CA 1
ATOM 2549 C C . GLY A 1 314 ? -9.68 12.969 17.359 1 96.12 314 GLY A C 1
ATOM 2550 O O . GLY A 1 314 ? -9.156 11.953 16.891 1 96.12 314 GLY A O 1
ATOM 2551 N N . GLY A 1 315 ? -9.5 14.133 16.859 1 97.94 315 GLY A N 1
ATOM 2552 C CA . GLY A 1 315 ? -8.656 14.273 15.68 1 97.94 315 GLY A CA 1
ATOM 2553 C C . GLY A 1 315 ? -9.195 13.531 14.469 1 97.94 315 GLY A C 1
ATOM 2554 O O . GLY A 1 315 ? -8.469 12.75 13.844 1 97.94 315 GLY A O 1
ATOM 2555 N N . VAL A 1 316 ? -10.445 13.859 14.07 1 98.12 316 VAL A N 1
ATOM 2556 C CA . VAL A 1 316 ? -11.117 13.102 13.016 1 98.12 316 VAL A CA 1
ATOM 2557 C C . VAL A 1 316 ? -10.391 13.289 11.695 1 98.12 316 VAL A C 1
ATOM 2559 O O . VAL A 1 316 ? -9.992 12.32 11.047 1 98.12 316 VAL A O 1
ATOM 2562 N N . PHE A 1 317 ? -10.125 14.555 11.281 1 98.75 317 PHE A N 1
ATOM 2563 C CA . PHE A 1 317 ? -9.5 14.828 9.992 1 98.75 317 PHE A CA 1
ATOM 2564 C C . PHE A 1 317 ? -7.984 14.922 10.141 1 98.75 317 PHE A C 1
ATOM 2566 O O . PHE A 1 317 ? -7.238 14.391 9.32 1 98.75 317 PHE A O 1
ATOM 2573 N N . ILE A 1 318 ? -7.539 15.641 11.219 1 98.88 318 ILE A N 1
ATOM 2574 C CA . ILE A 1 318 ? -6.125 15.742 11.57 1 98.88 318 ILE A CA 1
ATOM 2575 C C . ILE A 1 318 ? -5.887 15.117 12.938 1 98.88 318 ILE A C 1
ATOM 2577 O O . ILE A 1 318 ? -6.258 15.688 13.969 1 98.88 318 ILE A O 1
ATOM 2581 N N . ARG A 1 319 ? -5.23 14.008 12.961 1 98.56 319 ARG A N 1
ATOM 2582 C CA . ARG A 1 319 ? -4.941 13.297 14.203 1 98.56 319 ARG A CA 1
ATOM 2583 C C . ARG A 1 319 ? -3.529 13.602 14.688 1 98.56 319 ARG A C 1
ATOM 2585 O O . ARG A 1 319 ? -2.562 13.453 13.938 1 98.56 319 ARG A O 1
ATOM 2592 N N . HIS A 1 320 ? -3.449 14.055 15.852 1 98.5 320 HIS A N 1
ATOM 2593 C CA . HIS A 1 320 ? -2.18 14.477 16.438 1 98.5 320 HIS A CA 1
ATOM 2594 C C . HIS A 1 320 ? -1.745 13.523 17.547 1 98.5 320 HIS A C 1
ATOM 2596 O O . HIS A 1 320 ? -2.371 13.469 18.609 1 98.5 320 HIS A O 1
ATOM 2602 N N . HIS A 1 321 ? -0.675 12.758 17.312 1 97.94 321 HIS A N 1
ATOM 2603 C CA . HIS A 1 321 ? -0.208 11.734 18.234 1 97.94 321 HIS A CA 1
ATOM 2604 C C . HIS A 1 321 ? 0.829 12.297 19.203 1 97.94 321 HIS A C 1
ATOM 2606 O O . HIS A 1 321 ? 2.018 11.984 19.094 1 97.94 321 HIS A O 1
ATOM 2612 N N . TRP A 1 322 ? 0.357 12.891 20.266 1 94.94 322 TRP A N 1
ATOM 2613 C CA . TRP A 1 322 ? 1.222 13.562 21.219 1 94.94 322 TRP A CA 1
ATOM 2614 C C . TRP A 1 322 ? 2.055 12.555 22.016 1 94.94 322 TRP A C 1
ATOM 2616 O O . TRP A 1 322 ? 3.209 12.82 22.344 1 94.94 322 TRP A O 1
ATOM 2626 N N . PHE A 1 323 ? 1.468 11.328 22.203 1 94.38 323 PHE A N 1
ATOM 2627 C CA . PHE A 1 323 ? 2.084 10.43 23.172 1 94.38 323 PHE A CA 1
ATOM 2628 C C . PHE A 1 323 ? 2.617 9.172 22.484 1 94.38 323 PHE A C 1
ATOM 2630 O O . PHE A 1 323 ? 3.4 8.43 23.078 1 94.38 323 PHE A O 1
ATOM 2637 N N . HIS A 1 324 ? 2.168 8.906 21.328 1 95.81 324 HIS A N 1
ATOM 2638 C CA . HIS A 1 324 ? 2.602 7.723 20.609 1 95.81 324 HIS A CA 1
ATOM 2639 C C . HIS A 1 324 ? 3.268 8.102 19.281 1 95.81 324 HIS A C 1
ATOM 2641 O O . HIS A 1 324 ? 2.617 8.125 18.234 1 95.81 324 HIS A O 1
ATOM 2647 N N . LYS A 1 325 ? 4.52 8.156 19.344 1 96.62 325 LYS A N 1
ATOM 2648 C CA . LYS A 1 325 ? 5.273 8.766 18.266 1 96.62 325 LYS A CA 1
ATOM 2649 C C . LYS A 1 325 ? 5.449 7.793 17.094 1 96.62 325 LYS A C 1
ATOM 2651 O O . LYS A 1 325 ? 5.848 8.195 16 1 96.62 325 LYS A O 1
ATOM 2656 N N . ASP A 1 326 ? 5.102 6.539 17.266 1 97.12 326 ASP A N 1
ATOM 2657 C CA . ASP A 1 326 ? 5.168 5.551 16.203 1 97.12 326 ASP A CA 1
ATOM 2658 C C . ASP A 1 326 ? 3.838 5.457 15.453 1 97.12 326 ASP A C 1
ATOM 2660 O O . ASP A 1 326 ? 3.766 4.875 14.367 1 97.12 326 ASP A O 1
ATOM 2664 N N . TYR A 1 327 ? 2.789 6.055 15.938 1 98 327 TYR A N 1
ATOM 2665 C CA . TYR A 1 327 ? 1.438 5.859 15.422 1 98 327 TYR A CA 1
ATOM 2666 C C . TYR A 1 327 ? 1.279 6.496 14.047 1 98 327 TYR A C 1
ATOM 2668 O O . TYR A 1 327 ? 0.558 5.973 13.195 1 98 327 TYR A O 1
ATOM 2676 N N . PRO A 1 328 ? 1.946 7.621 13.805 1 98.56 328 PRO A N 1
ATOM 2677 C CA . PRO A 1 328 ? 1.832 8.156 12.445 1 98.56 328 PRO A CA 1
ATOM 2678 C C . PRO A 1 328 ? 2.236 7.141 11.375 1 98.56 328 PRO A C 1
ATOM 2680 O O . PRO A 1 328 ? 1.58 7.039 10.336 1 98.56 328 PRO A O 1
ATOM 2683 N N . ALA A 1 329 ? 3.289 6.379 11.656 1 98.56 329 ALA A N 1
ATOM 2684 C CA . ALA A 1 329 ? 3.699 5.336 10.727 1 98.56 329 ALA A CA 1
ATOM 2685 C C . ALA A 1 329 ? 2.625 4.262 10.594 1 98.56 329 ALA A C 1
ATOM 2687 O O . ALA A 1 329 ? 2.326 3.803 9.484 1 98.56 329 ALA A O 1
ATOM 2688 N N . ASN A 1 330 ? 2.047 3.891 11.68 1 97.81 330 ASN A N 1
ATOM 2689 C CA . ASN A 1 330 ? 0.982 2.895 11.664 1 97.81 330 ASN A CA 1
ATOM 2690 C C . ASN A 1 330 ? -0.224 3.373 10.859 1 97.81 330 ASN A C 1
ATOM 2692 O O . ASN A 1 330 ? -0.783 2.617 10.062 1 97.81 330 ASN A O 1
ATOM 2696 N N . ASP A 1 331 ? -0.618 4.625 11.117 1 97.94 331 ASP A N 1
ATOM 2697 C CA . ASP A 1 331 ? -1.749 5.195 10.391 1 97.94 331 ASP A CA 1
ATOM 2698 C C . ASP A 1 331 ? -1.481 5.211 8.883 1 97.94 331 ASP A C 1
ATOM 2700 O O . ASP A 1 331 ? -2.35 4.844 8.094 1 97.94 331 ASP A O 1
ATOM 2704 N N . LEU A 1 332 ? -0.284 5.637 8.516 1 98.56 332 LEU A N 1
ATOM 2705 C CA . LEU A 1 332 ? 0.046 5.695 7.098 1 98.56 332 LEU A CA 1
ATOM 2706 C C . LEU A 1 332 ? 0.008 4.309 6.469 1 98.56 332 LEU A C 1
ATOM 2708 O O . LEU A 1 332 ? -0.549 4.125 5.387 1 98.56 332 LEU A O 1
ATOM 2712 N N . ARG A 1 333 ? 0.596 3.305 7.141 1 97.88 333 ARG A N 1
ATOM 2713 C CA . ARG A 1 333 ? 0.595 1.939 6.625 1 97.88 333 ARG A CA 1
ATOM 2714 C C . ARG A 1 333 ? -0.828 1.452 6.371 1 97.88 333 ARG A C 1
ATOM 2716 O O . ARG A 1 333 ? -1.114 0.875 5.32 1 97.88 333 ARG A O 1
ATOM 2723 N N . GLN A 1 334 ? -1.652 1.73 7.277 1 96.56 334 GLN A N 1
ATOM 2724 C CA . GLN A 1 334 ? -3.039 1.294 7.145 1 96.56 334 GLN A CA 1
ATOM 2725 C C . GLN A 1 334 ? -3.729 1.999 5.984 1 96.56 334 GLN A C 1
ATOM 2727 O O . GLN A 1 334 ? -4.445 1.367 5.203 1 96.56 334 GLN A O 1
ATOM 2732 N N . LEU A 1 335 ? -3.533 3.285 5.879 1 96.81 335 LEU A N 1
ATOM 2733 C CA . LEU A 1 335 ? -4.145 4.062 4.809 1 96.81 335 LEU A CA 1
ATOM 2734 C C . LEU A 1 335 ? -3.691 3.561 3.443 1 96.81 335 LEU A C 1
ATOM 2736 O O . LEU A 1 335 ? -4.512 3.383 2.539 1 96.81 335 LEU A O 1
ATOM 2740 N N . LEU A 1 336 ? -2.408 3.297 3.32 1 97.44 336 LEU A N 1
ATOM 2741 C CA . LEU A 1 336 ? -1.844 2.824 2.062 1 97.44 336 LEU A CA 1
ATOM 2742 C C . LEU A 1 336 ? -2.404 1.454 1.696 1 97.44 336 LEU A C 1
ATOM 2744 O O . LEU A 1 336 ? -2.85 1.242 0.566 1 97.44 336 LEU A O 1
ATOM 2748 N N . LEU A 1 337 ? -2.375 0.619 2.66 1 96.75 337 LEU A N 1
ATOM 2749 C CA . LEU A 1 337 ? -2.826 -0.75 2.434 1 96.75 337 LEU A CA 1
ATOM 2750 C C . LEU A 1 337 ? -4.301 -0.779 2.045 1 96.75 337 LEU A C 1
ATOM 2752 O O . LEU A 1 337 ? -4.68 -1.444 1.078 1 96.75 337 LEU A O 1
ATOM 2756 N N . ASP A 1 338 ? -5.098 -0.061 2.738 1 94.56 338 ASP A N 1
ATOM 2757 C CA . ASP A 1 338 ? -6.531 -0.047 2.473 1 94.56 338 ASP A CA 1
ATOM 2758 C C . ASP A 1 338 ? -6.824 0.456 1.062 1 94.56 338 ASP A C 1
ATOM 2760 O O . ASP A 1 338 ? -7.652 -0.116 0.352 1 94.56 338 ASP A O 1
ATOM 2764 N N . THR A 1 339 ? -6.152 1.451 0.697 1 93.88 339 THR A N 1
ATOM 2765 C CA . THR A 1 339 ? -6.402 2.029 -0.619 1 93.88 339 THR A CA 1
ATOM 2766 C C . THR A 1 339 ? -6.004 1.054 -1.723 1 93.88 339 THR A C 1
ATOM 2768 O O . THR A 1 339 ? -6.758 0.844 -2.676 1 93.88 339 THR A O 1
ATOM 2771 N N . LEU A 1 340 ? -4.832 0.469 -1.606 1 95.44 340 LEU A N 1
ATOM 2772 C CA . LEU A 1 340 ? -4.352 -0.419 -2.658 1 95.44 340 LEU A CA 1
ATOM 2773 C C . LEU A 1 340 ? -5.219 -1.671 -2.752 1 95.44 340 LEU A C 1
ATOM 2775 O O . LEU A 1 340 ? -5.559 -2.115 -3.852 1 95.44 340 LEU A O 1
ATOM 2779 N N . VAL A 1 341 ? -5.574 -2.234 -1.621 1 96.62 341 VAL A N 1
ATOM 2780 C CA . VAL A 1 341 ? -6.426 -3.42 -1.607 1 96.62 341 VAL A CA 1
ATOM 2781 C C . VAL A 1 341 ? -7.781 -3.09 -2.232 1 96.62 341 VAL A C 1
ATOM 2783 O O . VAL A 1 341 ? -8.289 -3.846 -3.064 1 96.62 341 VAL A O 1
ATOM 2786 N N . LYS A 1 342 ? -8.32 -1.921 -1.871 1 93.31 342 LYS A N 1
ATOM 2787 C CA . LYS A 1 342 ? -9.594 -1.491 -2.445 1 93.31 342 LYS A CA 1
ATOM 2788 C C . LYS A 1 342 ? -9.484 -1.33 -3.959 1 93.31 342 LYS A C 1
ATOM 2790 O O . LYS A 1 342 ? -10.383 -1.734 -4.699 1 93.31 342 LYS A O 1
ATOM 2795 N N . ARG A 1 343 ? -8.383 -0.757 -4.406 1 93.69 343 ARG A N 1
ATOM 2796 C CA . ARG A 1 343 ? -8.188 -0.51 -5.832 1 93.69 343 ARG A CA 1
ATOM 2797 C C . ARG A 1 343 ? -8.078 -1.819 -6.602 1 93.69 343 ARG A C 1
ATOM 2799 O O . ARG A 1 343 ? -8.68 -1.978 -7.664 1 93.69 343 ARG A O 1
ATOM 2806 N N . ILE A 1 344 ? -7.289 -2.766 -6.117 1 96.25 344 ILE A N 1
ATOM 2807 C CA . ILE A 1 344 ? -7.09 -4.043 -6.797 1 96.25 344 ILE A CA 1
ATOM 2808 C C . ILE A 1 344 ? -8.398 -4.832 -6.805 1 96.25 344 ILE A C 1
ATOM 2810 O O . ILE A 1 344 ? -8.781 -5.391 -7.832 1 96.25 344 ILE A O 1
ATOM 2814 N N . HIS A 1 345 ? -9.086 -4.805 -5.676 1 95.88 345 HIS A N 1
ATOM 2815 C CA . HIS A 1 345 ? -10.367 -5.488 -5.57 1 95.88 345 HIS A CA 1
ATOM 2816 C C . HIS A 1 345 ? -11.391 -4.895 -6.535 1 95.88 345 HIS A C 1
ATOM 2818 O O . HIS A 1 345 ? -12.078 -5.633 -7.246 1 95.88 345 HIS A O 1
ATOM 2824 N N . ALA A 1 346 ? -11.453 -3.574 -6.598 1 92.88 346 ALA A N 1
ATOM 2825 C CA . ALA A 1 346 ? -12.359 -2.896 -7.52 1 92.88 346 ALA A CA 1
ATOM 2826 C C . ALA A 1 346 ? -11.992 -3.203 -8.969 1 92.88 346 ALA A C 1
ATOM 2828 O O . ALA A 1 346 ? -12.875 -3.369 -9.82 1 92.88 346 ALA A O 1
ATOM 2829 N N . GLY A 1 347 ? -10.719 -3.221 -9.234 1 93.5 347 GLY A N 1
ATOM 2830 C CA . GLY A 1 347 ? -10.273 -3.566 -10.57 1 93.5 347 GLY A CA 1
ATOM 2831 C C . GLY A 1 347 ? -10.695 -4.961 -11 1 93.5 347 GLY A C 1
ATOM 2832 O O . GLY A 1 347 ? -11.109 -5.164 -12.141 1 93.5 347 GLY A O 1
ATOM 2833 N N . PHE A 1 348 ? -10.586 -5.906 -10.117 1 96.44 348 PHE A N 1
ATOM 2834 C CA . PHE A 1 348 ? -11.016 -7.27 -10.398 1 96.44 348 PHE A CA 1
ATOM 2835 C C . PHE A 1 348 ? -12.492 -7.305 -10.773 1 96.44 348 PHE A C 1
ATOM 2837 O O . PHE A 1 348 ? -12.875 -7.918 -11.773 1 96.44 348 PHE A O 1
ATOM 2844 N N . HIS A 1 349 ? -13.305 -6.594 -10.031 1 94.25 349 HIS A N 1
ATOM 2845 C CA . HIS A 1 349 ? -14.742 -6.609 -10.25 1 94.25 349 HIS A CA 1
ATOM 2846 C C . HIS A 1 349 ? -15.117 -5.844 -11.516 1 94.25 349 HIS A C 1
ATOM 2848 O O . HIS A 1 349 ? -16.078 -6.207 -12.203 1 94.25 349 HIS A O 1
ATOM 2854 N N . HIS A 1 350 ? -14.406 -4.832 -11.758 1 92.25 350 HIS A N 1
ATOM 2855 C CA . HIS A 1 350 ? -14.648 -4.098 -12.992 1 92.25 350 HIS A CA 1
ATOM 2856 C C . HIS A 1 350 ? -14.43 -4.984 -14.211 1 92.25 350 HIS A C 1
ATOM 2858 O O . HIS A 1 350 ? -15.195 -4.918 -15.18 1 92.25 350 HIS A O 1
ATOM 2864 N N . ALA A 1 351 ? -13.43 -5.832 -14.117 1 93.62 351 ALA A N 1
ATOM 2865 C CA . ALA A 1 351 ? -13.102 -6.711 -15.242 1 93.62 351 ALA A CA 1
ATOM 2866 C C . ALA A 1 351 ? -13.602 -8.133 -14.984 1 93.62 351 ALA A C 1
ATOM 2868 O O . ALA A 1 351 ? -12.984 -9.102 -15.438 1 93.62 351 ALA A O 1
ATOM 2869 N N . GLN A 1 352 ? -14.609 -8.25 -14.281 1 93.62 352 GLN A N 1
ATOM 2870 C CA . GLN A 1 352 ? -15.055 -9.562 -13.836 1 93.62 352 GLN A CA 1
ATOM 2871 C C . GLN A 1 352 ? -15.383 -10.469 -15.016 1 93.62 352 GLN A C 1
ATOM 2873 O O . GLN A 1 352 ? -15.117 -11.672 -14.977 1 93.62 352 GLN A O 1
ATOM 2878 N N . GLU A 1 353 ? -15.977 -9.914 -16.078 1 93.69 353 GLU A N 1
ATOM 2879 C CA . GLU A 1 353 ? -16.328 -10.719 -17.234 1 93.69 353 GLU A CA 1
ATOM 2880 C C . GLU A 1 353 ? -15.102 -11.383 -17.844 1 93.69 353 GLU A C 1
ATOM 2882 O O . GLU A 1 353 ? -15.188 -12.5 -18.375 1 93.69 353 GLU A O 1
ATOM 2887 N N . GLN A 1 354 ? -13.984 -10.734 -17.703 1 93.19 354 GLN A N 1
ATOM 2888 C CA . GLN A 1 354 ? -12.734 -11.266 -18.25 1 93.19 354 GLN A CA 1
ATOM 2889 C C . GLN A 1 354 ? -12.016 -12.133 -17.219 1 93.19 354 GLN A C 1
ATOM 2891 O O . GLN A 1 354 ? -11.414 -13.148 -17.562 1 93.19 354 GLN A O 1
ATOM 2896 N N . ASN A 1 355 ? -12.125 -11.766 -15.945 1 95.31 355 ASN A N 1
ATOM 2897 C CA . ASN A 1 355 ? -11.305 -12.344 -14.891 1 95.31 355 ASN A CA 1
ATOM 2898 C C . ASN A 1 355 ? -11.938 -13.609 -14.312 1 95.31 355 ASN A C 1
ATOM 2900 O O . ASN A 1 355 ? -11.258 -14.422 -13.68 1 95.31 355 ASN A O 1
ATOM 2904 N N . PHE A 1 356 ? -13.258 -13.75 -14.461 1 96.56 356 PHE A N 1
ATOM 2905 C CA . PHE A 1 356 ? -13.969 -14.805 -13.758 1 96.56 356 PHE A CA 1
ATOM 2906 C C . PHE A 1 356 ? -14.789 -15.641 -14.719 1 96.56 356 PHE A C 1
ATOM 2908 O O . PHE A 1 356 ? -15.547 -15.102 -15.531 1 96.56 356 PHE A O 1
ATOM 2915 N N . ILE A 1 357 ? -14.617 -16.875 -14.656 1 95.12 357 ILE A N 1
ATOM 2916 C CA . ILE A 1 357 ? -15.414 -17.828 -15.414 1 95.12 357 ILE A CA 1
ATOM 2917 C C . ILE A 1 357 ? -16.141 -18.766 -14.453 1 95.12 357 ILE A C 1
ATOM 2919 O O . ILE A 1 357 ? -15.516 -19.453 -13.641 1 95.12 357 ILE A O 1
ATOM 2923 N N . ASP A 1 358 ? -17.438 -18.781 -14.523 1 94.31 358 ASP A N 1
ATOM 2924 C CA . ASP A 1 358 ? -18.219 -19.719 -13.727 1 94.31 358 ASP A CA 1
ATOM 2925 C C . ASP A 1 358 ? -18.5 -21 -14.5 1 94.31 358 ASP A C 1
ATOM 2927 O O . ASP A 1 358 ? -19.422 -21.062 -15.312 1 94.31 358 ASP A O 1
ATOM 2931 N N . ALA A 1 359 ? -17.75 -21.984 -14.172 1 92.88 359 ALA A N 1
ATOM 2932 C CA . ALA A 1 359 ? -17.922 -23.281 -14.836 1 92.88 359 ALA A CA 1
ATOM 2933 C C . ALA A 1 359 ? -18.609 -24.281 -13.922 1 92.88 359 ALA A C 1
ATOM 2935 O O . ALA A 1 359 ? -18.562 -25.5 -14.164 1 92.88 359 ALA A O 1
ATOM 2936 N N . SER A 1 360 ? -19.203 -23.812 -12.867 1 90.69 360 SER A N 1
ATOM 2937 C CA . SER A 1 360 ? -19.766 -24.672 -11.844 1 90.69 360 SER A CA 1
ATOM 2938 C C . SER A 1 360 ? -20.938 -25.484 -12.398 1 90.69 360 SER A C 1
ATOM 2940 O O . SER A 1 360 ? -21.297 -26.531 -11.828 1 90.69 360 SER A O 1
ATOM 2942 N N . HIS A 1 361 ? -21.516 -25.047 -13.469 1 87.62 361 HIS A N 1
ATOM 2943 C CA . HIS A 1 361 ? -22.703 -25.719 -14.008 1 87.62 361 HIS A CA 1
ATOM 2944 C C . HIS A 1 361 ? -22.297 -26.875 -14.93 1 87.62 361 HIS A C 1
ATOM 2946 O O . HIS A 1 361 ? -23.141 -27.688 -15.305 1 87.62 361 HIS A O 1
ATOM 2952 N N . TYR A 1 362 ? -21.062 -26.906 -15.188 1 83 362 TYR A N 1
ATOM 2953 C CA . TYR A 1 362 ? -20.594 -28.031 -15.992 1 83 362 TYR A CA 1
ATOM 2954 C C . TYR A 1 362 ? -20.375 -29.266 -15.133 1 83 362 TYR A C 1
ATOM 2956 O O . TYR A 1 362 ? -20.312 -29.172 -13.906 1 83 362 TYR A O 1
ATOM 2964 N N . THR A 1 363 ? -20.562 -30.422 -15.789 1 76.62 363 THR A N 1
ATOM 2965 C CA . THR A 1 363 ? -20.359 -31.672 -15.086 1 76.62 363 THR A CA 1
ATOM 2966 C C . THR A 1 363 ? -19.141 -32.406 -15.641 1 76.62 363 THR A C 1
ATOM 2968 O O . THR A 1 363 ? -18.781 -32.25 -16.797 1 76.62 363 THR A O 1
ATOM 2971 N N . HIS A 1 364 ? -18.375 -33.125 -14.75 1 69.75 364 HIS A N 1
ATOM 2972 C CA . HIS A 1 364 ? -17.297 -34 -15.211 1 69.75 364 HIS A CA 1
ATOM 2973 C C . HIS A 1 364 ? -17.797 -35.062 -16.188 1 69.75 364 HIS A C 1
ATOM 2975 O O . HIS A 1 364 ? -18.891 -35.625 -16 1 69.75 364 HIS A O 1
ATOM 2981 N N . PRO A 1 365 ? -17.016 -35.469 -17.266 1 63.62 365 PRO A N 1
ATOM 2982 C CA . PRO A 1 365 ? -15.734 -34.969 -17.797 1 63.62 365 PRO A CA 1
ATOM 2983 C C . PRO A 1 365 ? -15.891 -33.688 -18.609 1 63.62 365 PRO A C 1
ATOM 2985 O O . PRO A 1 365 ? -16.938 -33.469 -19.219 1 63.62 365 PRO A O 1
ATOM 2988 N N . LEU A 1 366 ? -15.32 -32.531 -18.312 1 62.75 366 LEU A N 1
ATOM 2989 C CA . LEU A 1 366 ? -15.406 -31.25 -18.984 1 62.75 366 LEU A CA 1
ATOM 2990 C C . LEU A 1 366 ? -15.227 -31.422 -20.5 1 62.75 366 LEU A C 1
ATOM 2992 O O . LEU A 1 366 ? -14.797 -30.5 -21.188 1 62.75 366 LEU A O 1
ATOM 2996 N N . ASN A 1 367 ? -15.445 -32.594 -21.219 1 52.59 367 ASN A N 1
ATOM 2997 C CA . ASN A 1 367 ? -15.188 -32.875 -22.625 1 52.59 367 ASN A CA 1
ATOM 2998 C C . ASN A 1 367 ? -15.812 -31.812 -23.531 1 52.59 367 ASN A C 1
ATOM 3000 O O . ASN A 1 367 ? -15.289 -31.516 -24.609 1 52.59 367 ASN A O 1
ATOM 3004 N N . ASN A 1 368 ? -16.953 -31.359 -23.203 1 47.47 368 ASN A N 1
ATOM 3005 C CA . ASN A 1 368 ? -17.594 -30.484 -24.156 1 47.47 368 ASN A CA 1
ATOM 3006 C C . ASN A 1 368 ? -17.656 -29.047 -23.641 1 47.47 368 ASN A C 1
ATOM 3008 O O . ASN A 1 368 ? -18.703 -28.391 -23.703 1 47.47 368 ASN A O 1
ATOM 3012 N N . VAL A 1 369 ? -16.469 -28.609 -23.078 1 52.75 369 VAL A N 1
ATOM 3013 C CA . VAL A 1 369 ? -16.594 -27.234 -22.625 1 52.75 369 VAL A CA 1
ATOM 3014 C C . VAL A 1 369 ? -16.438 -26.281 -23.797 1 52.75 369 VAL A C 1
ATOM 3016 O O . VAL A 1 369 ? -15.312 -26 -24.234 1 52.75 369 VAL A O 1
ATOM 3019 N N . LYS A 1 370 ? -17.172 -26.375 -24.891 1 48.38 370 LYS A N 1
ATOM 3020 C CA . LYS A 1 370 ? -17.141 -25.516 -26.062 1 48.38 370 LYS A CA 1
ATOM 3021 C C . LYS A 1 370 ? -17 -24.047 -25.672 1 48.38 370 LYS A C 1
ATOM 3023 O O . LYS A 1 370 ? -16.297 -23.297 -26.359 1 48.38 370 LYS A O 1
ATOM 3028 N N . ASP A 1 371 ? -17.922 -23.453 -24.828 1 49.16 371 ASP A N 1
ATOM 3029 C CA . ASP A 1 371 ? -18.141 -22.016 -24.672 1 49.16 371 ASP A CA 1
ATOM 3030 C C . ASP A 1 371 ? -17.625 -21.516 -23.328 1 49.16 371 ASP A C 1
ATOM 3032 O O . ASP A 1 371 ? -18.406 -21.219 -22.438 1 49.16 371 ASP A O 1
ATOM 3036 N N . MET A 1 372 ? -16.5 -21.922 -23 1 45.88 372 MET A N 1
ATOM 3037 C CA . MET A 1 372 ? -16.031 -21.188 -21.812 1 45.88 372 MET A CA 1
ATOM 3038 C C . MET A 1 372 ? -15.234 -19.953 -22.219 1 45.88 372 MET A C 1
ATOM 3040 O O . MET A 1 372 ? -14.445 -20.016 -23.156 1 45.88 372 MET A O 1
ATOM 3044 N N . MET B 1 1 ? -91.438 -35.719 59.812 1 19.11 1 MET B N 1
ATOM 3045 C CA . MET B 1 1 ? -91.5 -35.031 58.531 1 19.11 1 MET B CA 1
ATOM 3046 C C . MET B 1 1 ? -90.438 -33.875 58.5 1 19.11 1 MET B C 1
ATOM 3048 O O . MET B 1 1 ? -89.938 -33.531 57.406 1 19.11 1 MET B O 1
ATOM 3052 N N . ASP B 1 2 ? -90.188 -33.125 59.406 1 17.5 2 ASP B N 1
ATOM 3053 C CA . ASP B 1 2 ? -90.062 -31.672 59.531 1 17.5 2 ASP B CA 1
ATOM 3054 C C . ASP B 1 2 ? -88.562 -31.234 59.375 1 17.5 2 ASP B C 1
ATOM 3056 O O . ASP B 1 2 ? -88.062 -30.5 60.188 1 17.5 2 ASP B O 1
ATOM 3060 N N . HIS B 1 3 ? -87.5 -31.844 58.625 1 19.31 3 HIS B N 1
ATOM 3061 C CA . HIS B 1 3 ? -86.125 -31.859 58.312 1 19.31 3 HIS B CA 1
ATOM 3062 C C . HIS B 1 3 ? -85.688 -30.547 57.656 1 19.31 3 HIS B C 1
ATOM 3064 O O . HIS B 1 3 ? -84.562 -30.438 57.156 1 19.31 3 HIS B O 1
ATOM 3070 N N . LEU B 1 4 ? -86.438 -29.547 57.531 1 17.3 4 LEU B N 1
ATOM 3071 C CA . LEU B 1 4 ? -86.312 -28.516 56.531 1 17.3 4 LEU B CA 1
ATOM 3072 C C . LEU B 1 4 ? -85.25 -27.469 56.938 1 17.3 4 LEU B C 1
ATOM 3074 O O . LEU B 1 4 ? -84.438 -27.016 56.094 1 17.3 4 LEU B O 1
ATOM 3078 N N . PHE B 1 5 ? -85.188 -26.859 58.062 1 18.83 5 PHE B N 1
ATOM 3079 C CA . PHE B 1 5 ? -85 -25.422 57.906 1 18.83 5 PHE B CA 1
ATOM 3080 C C . PHE B 1 5 ? -83.5 -25.094 57.719 1 18.83 5 PHE B C 1
ATOM 3082 O O . PHE B 1 5 ? -83.125 -23.906 57.688 1 18.83 5 PHE B O 1
ATOM 3089 N N . LEU B 1 6 ? -82.562 -25.984 57.906 1 18.38 6 LEU B N 1
ATOM 3090 C CA . LEU B 1 6 ? -81.188 -25.625 58.25 1 18.38 6 LEU B CA 1
ATOM 3091 C C . LEU B 1 6 ? -80.5 -24.922 57.062 1 18.38 6 LEU B C 1
ATOM 3093 O O . LEU B 1 6 ? -79.312 -24.562 57.156 1 18.38 6 LEU B O 1
ATOM 3097 N N . LEU B 1 7 ? -80.938 -24.922 55.625 1 18.77 7 LEU B N 1
ATOM 3098 C CA . LEU B 1 7 ? -80.188 -24.859 54.375 1 18.77 7 LEU B CA 1
ATOM 3099 C C . LEU B 1 7 ? -79.938 -23.422 53.969 1 18.77 7 LEU B C 1
ATOM 3101 O O . LEU B 1 7 ? -79.438 -23.172 52.875 1 18.77 7 LEU B O 1
ATOM 3105 N N . ARG B 1 8 ? -80.438 -22.359 54.531 1 20.5 8 ARG B N 1
ATOM 3106 C CA . ARG B 1 8 ? -80.625 -21.078 53.844 1 20.5 8 ARG B CA 1
ATOM 3107 C C . ARG B 1 8 ? -79.312 -20.297 53.844 1 20.5 8 ARG B C 1
ATOM 3109 O O . ARG B 1 8 ? -79.125 -19.359 53.062 1 20.5 8 ARG B O 1
ATOM 3116 N N . ALA B 1 9 ? -78.625 -20.266 54.906 1 24.27 9 ALA B N 1
ATOM 3117 C CA . ALA B 1 9 ? -78 -19.016 55.312 1 24.27 9 ALA B CA 1
ATOM 3118 C C . ALA B 1 9 ? -76.75 -18.75 54.469 1 24.27 9 ALA B C 1
ATOM 3120 O O . ALA B 1 9 ? -75.875 -17.984 54.875 1 24.27 9 ALA B O 1
ATOM 3121 N N . ASN B 1 10 ? -76.25 -19.578 53.219 1 19.64 10 ASN B N 1
ATOM 3122 C CA . ASN B 1 10 ? -75 -19.984 52.562 1 19.64 10 ASN B CA 1
ATOM 3123 C C . ASN B 1 10 ? -74.438 -18.875 51.656 1 19.64 10 ASN B C 1
ATOM 3125 O O . ASN B 1 10 ? -73.438 -19.062 51 1 19.64 10 ASN B O 1
ATOM 3129 N N . LYS B 1 11 ? -75.312 -17.859 50.938 1 24.91 11 LYS B N 1
ATOM 3130 C CA . LYS B 1 11 ? -75.125 -17.203 49.656 1 24.91 11 LYS B CA 1
ATOM 3131 C C . LYS B 1 11 ? -74.125 -16.016 49.781 1 24.91 11 LYS B C 1
ATOM 3133 O O . LYS B 1 11 ? -73.812 -15.359 48.781 1 24.91 11 LYS B O 1
ATOM 3138 N N . ARG B 1 12 ? -74 -15.391 50.969 1 22.42 12 ARG B N 1
ATOM 3139 C CA . ARG B 1 12 ? -73.562 -14 51 1 22.42 12 ARG B CA 1
ATOM 3140 C C . ARG B 1 12 ? -72.125 -13.859 50.531 1 22.42 12 ARG B C 1
ATOM 3142 O O . ARG B 1 12 ? -71.75 -12.852 49.906 1 22.42 12 ARG B O 1
ATOM 3149 N N . ARG B 1 13 ? -71.25 -14.602 51.125 1 26.7 13 ARG B N 1
ATOM 3150 C CA . ARG B 1 13 ? -69.938 -14.008 51.469 1 26.7 13 ARG B CA 1
ATOM 3151 C C . ARG B 1 13 ? -69.125 -13.828 50.219 1 26.7 13 ARG B C 1
ATOM 3153 O O . ARG B 1 13 ? -68.062 -14.477 50.062 1 26.7 13 ARG B O 1
ATOM 3160 N N . GLY B 1 14 ? -69.75 -13.961 48.906 1 23.11 14 GLY B N 1
ATOM 3161 C CA . GLY B 1 14 ? -69.188 -14.109 47.562 1 23.11 14 GLY B CA 1
ATOM 3162 C C . GLY B 1 14 ? -68.438 -12.898 47.094 1 23.11 14 GLY B C 1
ATOM 3163 O O . GLY B 1 14 ? -67.562 -13.008 46.25 1 23.11 14 GLY B O 1
ATOM 3164 N N . VAL B 1 15 ? -69.062 -11.648 47.344 1 27.69 15 VAL B N 1
ATOM 3165 C CA . VAL B 1 15 ? -68.812 -10.438 46.594 1 27.69 15 VAL B CA 1
ATOM 3166 C C . VAL B 1 15 ? -67.438 -9.875 46.969 1 27.69 15 VAL B C 1
ATOM 3168 O O . VAL B 1 15 ? -66.812 -9.172 46.188 1 27.69 15 VAL B O 1
ATOM 3171 N N . LEU B 1 16 ? -67.062 -10.102 48.219 1 24.56 16 LEU B N 1
ATOM 3172 C CA . LEU B 1 16 ? -66.062 -9.25 48.812 1 24.56 16 LEU B CA 1
ATOM 3173 C C . LEU B 1 16 ? -64.688 -9.492 48.125 1 24.56 16 LEU B C 1
ATOM 3175 O O . LEU B 1 16 ? -64 -8.547 47.812 1 24.56 16 LEU B O 1
ATOM 3179 N N . LEU B 1 17 ? -64.312 -10.789 48.25 1 25.09 17 LEU B N 1
ATOM 3180 C CA . LEU B 1 17 ? -62.875 -10.953 48.188 1 25.09 17 LEU B CA 1
ATOM 3181 C C . LEU B 1 17 ? -62.344 -10.711 46.781 1 25.09 17 LEU B C 1
ATOM 3183 O O . LEU B 1 17 ? -61.125 -10.602 46.594 1 25.09 17 LEU B O 1
ATOM 3187 N N . ALA B 1 18 ? -63.25 -10.523 45.75 1 26 18 ALA B N 1
ATOM 3188 C CA . ALA B 1 18 ? -62.812 -10.297 44.375 1 26 18 ALA B CA 1
ATOM 3189 C C . ALA B 1 18 ? -62.125 -8.93 44.219 1 26 18 ALA B C 1
ATOM 3191 O O . ALA B 1 18 ? -61.562 -8.625 43.188 1 26 18 ALA B O 1
ATOM 3192 N N . MET B 1 19 ? -62.469 -8.023 45.188 1 25.86 19 MET B N 1
ATOM 3193 C CA . MET B 1 19 ? -61.938 -6.668 45.062 1 25.86 19 MET B CA 1
ATOM 3194 C C . MET B 1 19 ? -60.406 -6.672 45.094 1 25.86 19 MET B C 1
ATOM 3196 O O . MET B 1 19 ? -59.75 -5.836 44.469 1 25.86 19 MET B O 1
ATOM 3200 N N . VAL B 1 20 ? -59.938 -7.453 46.125 1 27.75 20 VAL B N 1
ATOM 3201 C CA . VAL B 1 20 ? -58.562 -7.188 46.562 1 27.75 20 VAL B CA 1
ATOM 3202 C C . VAL B 1 20 ? -57.594 -7.535 45.438 1 27.75 20 VAL B C 1
ATOM 3204 O O . VAL B 1 20 ? -56.625 -6.812 45.219 1 27.75 20 VAL B O 1
ATOM 3207 N N . ILE B 1 21 ? -57.938 -8.688 44.844 1 26.89 21 ILE B N 1
ATOM 3208 C CA . ILE B 1 21 ? -56.812 -9.211 44.094 1 26.89 21 ILE B CA 1
ATOM 3209 C C . ILE B 1 21 ? -56.531 -8.289 42.906 1 26.89 21 ILE B C 1
ATOM 3211 O O . ILE B 1 21 ? -55.406 -8.266 42.375 1 26.89 21 ILE B O 1
ATOM 3215 N N . LEU B 1 22 ? -57.688 -7.633 42.5 1 25.98 22 LEU B N 1
ATOM 3216 C CA . LEU B 1 22 ? -57.406 -6.934 41.25 1 25.98 22 LEU B CA 1
ATOM 3217 C C . LEU B 1 22 ? -56.469 -5.754 41.469 1 25.98 22 LEU B C 1
ATOM 3219 O O . LEU B 1 22 ? -56.062 -5.086 40.531 1 25.98 22 LEU B O 1
ATOM 3223 N N . VAL B 1 23 ? -56.406 -5.324 42.781 1 27.47 23 VAL B N 1
ATOM 3224 C CA . VAL B 1 23 ? -55.688 -4.094 43.031 1 27.47 23 VAL B CA 1
ATOM 3225 C C . VAL B 1 23 ? -54.219 -4.277 42.625 1 27.47 23 VAL B C 1
ATOM 3227 O O . VAL B 1 23 ? -53.625 -3.379 42.031 1 27.47 23 VAL B O 1
ATOM 3230 N N . ILE B 1 24 ? -53.688 -5.375 43.281 1 26.17 24 ILE B N 1
ATOM 3231 C CA . ILE B 1 24 ? -52.25 -5.285 43.375 1 26.17 24 ILE B CA 1
ATOM 3232 C C . ILE B 1 24 ? -51.625 -5.316 41.969 1 26.17 24 ILE B C 1
ATOM 3234 O O . ILE B 1 24 ? -50.562 -4.758 41.75 1 26.17 24 ILE B O 1
ATOM 3238 N N . PHE B 1 25 ? -52.281 -6.156 41.125 1 26.41 25 PHE B N 1
ATOM 3239 C CA . PHE B 1 25 ? -51.5 -6.398 39.938 1 26.41 25 PHE B CA 1
ATOM 3240 C C . PHE B 1 25 ? -51.344 -5.113 39.125 1 26.41 25 PHE B C 1
ATOM 3242 O O . PHE B 1 25 ? -50.688 -5.109 38.062 1 26.41 25 PHE B O 1
ATOM 3249 N N . GLY B 1 26 ? -52.25 -4.16 39.375 1 25.11 26 GLY B N 1
ATOM 3250 C CA . GLY B 1 26 ? -52.219 -2.932 38.594 1 25.11 26 GLY B CA 1
ATOM 3251 C C . GLY B 1 26 ? -50.906 -2.15 38.781 1 25.11 26 GLY B C 1
ATOM 3252 O O . GLY B 1 26 ? -50.594 -1.286 37.969 1 25.11 26 GLY B O 1
ATOM 3253 N N . LEU B 1 27 ? -50.594 -2.119 40.094 1 24.86 27 LEU B N 1
ATOM 3254 C CA . LEU B 1 27 ? -49.562 -1.111 40.375 1 24.86 27 LEU B CA 1
ATOM 3255 C C . LEU B 1 27 ? -48.312 -1.347 39.531 1 24.86 27 LEU B C 1
ATOM 3257 O O . LEU B 1 27 ? -47.688 -0.394 39.062 1 24.86 27 LEU B O 1
ATOM 3261 N N . ALA B 1 28 ? -47.75 -2.525 39.844 1 25.03 28 ALA B N 1
ATOM 3262 C CA . ALA B 1 28 ? -46.344 -2.65 39.531 1 25.03 28 ALA B CA 1
ATOM 3263 C C . ALA B 1 28 ? -46.094 -2.549 38.031 1 25.03 28 ALA B C 1
ATOM 3265 O O . ALA B 1 28 ? -44.938 -2.539 37.594 1 25.03 28 ALA B O 1
ATOM 3266 N N . VAL B 1 29 ? -47.125 -2.838 37.281 1 26.5 29 VAL B N 1
ATOM 3267 C CA . VAL B 1 29 ? -46.906 -2.844 35.844 1 26.5 29 VAL B CA 1
ATOM 3268 C C . VAL B 1 29 ? -46.406 -1.466 35.375 1 26.5 29 VAL B C 1
ATOM 3270 O O . VAL B 1 29 ? -45.969 -1.301 34.25 1 26.5 29 VAL B O 1
ATOM 3273 N N . HIS B 1 30 ? -46.938 -0.476 36.094 1 25.28 30 HIS B N 1
ATOM 3274 C CA . HIS B 1 30 ? -46.719 0.83 35.469 1 25.28 30 HIS B CA 1
ATOM 3275 C C . HIS B 1 30 ? -45.219 1.078 35.281 1 25.28 30 HIS B C 1
ATOM 3277 O O . HIS B 1 30 ? -44.812 1.893 34.438 1 25.28 30 HIS B O 1
ATOM 3283 N N . SER B 1 31 ? -44.531 0.993 36.406 1 24.53 31 SER B N 1
ATOM 3284 C CA . SER B 1 31 ? -43.281 1.74 36.438 1 24.53 31 SER B CA 1
ATOM 3285 C C . SER B 1 31 ? -42.312 1.224 35.375 1 24.53 31 SER B C 1
ATOM 3287 O O . SER B 1 31 ? -41.219 1.774 35.219 1 24.53 31 SER B O 1
ATOM 3289 N N . TRP B 1 32 ? -42.344 -0.064 35.188 1 24.19 32 TRP B N 1
ATOM 3290 C CA . TRP B 1 32 ? -41.188 -0.616 34.531 1 24.19 32 TRP B CA 1
ATOM 3291 C C . TRP B 1 32 ? -41 -0.024 33.125 1 24.19 32 TRP B C 1
ATOM 3293 O O . TRP B 1 32 ? -40.812 -0.756 32.156 1 24.19 32 TRP B O 1
ATOM 3303 N N . LEU B 1 33 ? -41.75 0.985 32.781 1 22.86 33 LEU B N 1
ATOM 3304 C CA . LEU B 1 33 ? -41.594 1.461 31.422 1 22.86 33 LEU B CA 1
ATOM 3305 C C . LEU B 1 33 ? -40.125 1.707 31.094 1 22.86 33 LEU B C 1
ATOM 3307 O O . LEU B 1 33 ? -39.594 2.754 31.438 1 22.86 33 LEU B O 1
ATOM 3311 N N . PHE B 1 34 ? -39.25 0.79 31.453 1 23.73 34 PHE B N 1
ATOM 3312 C CA . PHE B 1 34 ? -37.844 0.851 31.141 1 23.73 34 PHE B CA 1
ATOM 3313 C C . PHE B 1 34 ? -37.594 1.289 29.703 1 23.73 34 PHE B C 1
ATOM 3315 O O . PHE B 1 34 ? -38.125 0.682 28.766 1 23.73 34 PHE B O 1
ATOM 3322 N N . TYR B 1 35 ? -37.375 2.555 29.5 1 21.64 35 TYR B N 1
ATOM 3323 C CA . TYR B 1 35 ? -37 3.232 28.266 1 21.64 35 TYR B CA 1
ATOM 3324 C C . TYR B 1 35 ? -35.906 2.477 27.547 1 21.64 35 TYR B C 1
ATOM 3326 O O . TYR B 1 35 ? -34.75 2.453 28 1 21.64 35 TYR B O 1
ATOM 3334 N N . PHE B 1 36 ? -36.125 1.245 27.078 1 25.14 36 PHE B N 1
ATOM 3335 C CA . PHE B 1 36 ? -35.188 0.577 26.172 1 25.14 36 PHE B CA 1
ATOM 3336 C C . PHE B 1 36 ? -34.719 1.531 25.078 1 25.14 36 PHE B C 1
ATOM 3338 O O . PHE B 1 36 ? -35.531 2.066 24.312 1 25.14 36 PHE B O 1
ATOM 3345 N N . PRO B 1 37 ? -33.719 2.268 25.375 1 24.41 37 PRO B N 1
ATOM 3346 C CA . PRO B 1 37 ? -33.344 3.084 24.219 1 24.41 37 PRO B CA 1
ATOM 3347 C C . PRO B 1 37 ? -33.344 2.297 22.906 1 24.41 37 PRO B C 1
ATOM 3349 O O . PRO B 1 37 ? -33.062 1.093 22.906 1 24.41 37 PRO B O 1
ATOM 3352 N N . SER B 1 38 ? -34.188 2.553 22 1 22.95 38 SER B N 1
ATOM 3353 C CA . SER B 1 38 ? -34.469 1.984 20.688 1 22.95 38 SER B CA 1
ATOM 3354 C C . SER B 1 38 ? -33.188 1.617 19.969 1 22.95 38 SER B C 1
ATOM 3356 O O . SER B 1 38 ? -32.156 2.279 20.141 1 22.95 38 SER B O 1
ATOM 3358 N N . THR B 1 39 ? -33.062 0.339 19.375 1 27.02 39 THR B N 1
ATOM 3359 C CA . THR B 1 39 ? -32.281 -0.478 18.469 1 27.02 39 THR B CA 1
ATOM 3360 C C . THR B 1 39 ? -31.812 0.341 17.266 1 27.02 39 THR B C 1
ATOM 3362 O O . THR B 1 39 ? -31.094 -0.166 16.406 1 27.02 39 THR B O 1
ATOM 3365 N N . SER B 1 40 ? -32.5 1.423 17.094 1 25.16 40 SER B N 1
ATOM 3366 C CA . SER B 1 40 ? -32.25 2.105 15.828 1 25.16 40 SER B CA 1
ATOM 3367 C C . SER B 1 40 ? -30.812 2.566 15.695 1 25.16 40 SER B C 1
ATOM 3369 O O . SER B 1 40 ? -30.375 2.949 14.609 1 25.16 40 SER B O 1
ATOM 3371 N N . ASP B 1 41 ? -30.266 2.906 16.844 1 23.17 41 ASP B N 1
ATOM 3372 C CA . ASP B 1 41 ? -28.969 3.549 16.688 1 23.17 41 ASP B CA 1
ATOM 3373 C C . ASP B 1 41 ? -27.922 2.566 16.156 1 23.17 41 ASP B C 1
ATOM 3375 O O . ASP B 1 41 ? -26.766 2.926 15.961 1 23.17 41 ASP B O 1
ATOM 3379 N N . LEU B 1 42 ? -28.203 1.266 16.469 1 24.73 42 LEU B N 1
ATOM 3380 C CA . LEU B 1 42 ? -27.234 0.313 15.953 1 24.73 42 LEU B CA 1
ATOM 3381 C C . LEU B 1 42 ? -27.219 0.333 14.43 1 24.73 42 LEU B C 1
ATOM 3383 O O . LEU B 1 42 ? -26.406 -0.36 13.805 1 24.73 42 LEU B O 1
ATOM 3387 N N . ALA B 1 43 ? -28.406 0.607 13.859 1 25.69 43 ALA B N 1
ATOM 3388 C CA . ALA B 1 43 ? -28.609 0.407 12.43 1 25.69 43 ALA B CA 1
ATOM 3389 C C . ALA B 1 43 ? -27.672 1.294 11.609 1 25.69 43 ALA B C 1
ATOM 3391 O O . ALA B 1 43 ? -27.578 1.149 10.391 1 25.69 43 ALA B O 1
ATOM 3392 N N . PHE B 1 44 ? -27.5 2.5 12.125 1 21.95 44 PHE B N 1
ATOM 3393 C CA . PHE B 1 44 ? -26.844 3.348 11.133 1 21.95 44 PHE B CA 1
ATOM 3394 C C . PHE B 1 44 ? -25.453 2.797 10.781 1 21.95 44 PHE B C 1
ATOM 3396 O O . PHE B 1 44 ? -24.75 3.371 9.953 1 21.95 44 PHE B O 1
ATOM 3403 N N . ARG B 1 45 ? -24.891 2.094 11.734 1 28.12 45 ARG B N 1
ATOM 3404 C CA . ARG B 1 45 ? -23.547 1.729 11.305 1 28.12 45 ARG B CA 1
ATOM 3405 C C . ARG B 1 45 ? -23.594 0.939 10 1 28.12 45 ARG B C 1
ATOM 3407 O O . ARG B 1 45 ? -22.609 0.282 9.633 1 28.12 45 ARG B O 1
ATOM 3414 N N . SER B 1 46 ? -24.766 0.548 9.555 1 26.48 46 SER B N 1
ATOM 3415 C CA . SER B 1 46 ? -24.891 -0.283 8.359 1 26.48 46 SER B CA 1
ATOM 3416 C C . SER B 1 46 ? -23.984 0.223 7.246 1 26.48 46 SER B C 1
ATOM 3418 O O . SER B 1 46 ? -23.547 1.38 7.258 1 26.48 46 SER B O 1
ATOM 3420 N N . SER B 1 47 ? -23.906 -0.61 6.09 1 29.75 47 SER B N 1
ATOM 3421 C CA . SER B 1 47 ? -23.047 -0.972 4.969 1 29.75 47 SER B CA 1
ATOM 3422 C C . SER B 1 47 ? -23.016 0.131 3.916 1 29.75 47 SER B C 1
ATOM 3424 O O . SER B 1 47 ? -23.891 0.194 3.051 1 29.75 47 SER B O 1
ATOM 3426 N N . LEU B 1 48 ? -23.219 1.31 4.246 1 31.58 48 LEU B N 1
ATOM 3427 C CA . LEU B 1 48 ? -23.031 2.064 3.012 1 31.58 48 LEU B CA 1
ATOM 3428 C C . LEU B 1 48 ? -21.812 1.553 2.248 1 31.58 48 LEU B C 1
ATOM 3430 O O . LEU B 1 48 ? -20.688 1.94 2.545 1 31.58 48 LEU B O 1
ATOM 3434 N N . SER B 1 49 ? -21.781 0.28 1.954 1 36.81 49 SER B N 1
ATOM 3435 C CA . SER B 1 49 ? -20.891 -0.247 0.926 1 36.81 49 SER B CA 1
ATOM 3436 C C . SER B 1 49 ? -20.922 0.625 -0.325 1 36.81 49 SER B C 1
ATOM 3438 O O . SER B 1 49 ? -21.922 0.675 -1.033 1 36.81 49 SER B O 1
ATOM 3440 N N . THR B 1 50 ? -20.484 1.805 -0.242 1 43.53 50 THR B N 1
ATOM 3441 C CA . THR B 1 50 ? -20.406 2.551 -1.493 1 43.53 50 THR B CA 1
ATOM 3442 C C . THR B 1 50 ? -19.891 1.662 -2.623 1 43.53 50 THR B C 1
ATOM 3444 O O . THR B 1 50 ? -18.828 1.052 -2.506 1 43.53 50 THR B O 1
ATOM 3447 N N . PRO B 1 51 ? -20.891 1.429 -3.523 1 50.12 51 PRO B N 1
ATOM 3448 C CA . PRO B 1 51 ? -20.406 0.71 -4.703 1 50.12 51 PRO B CA 1
ATOM 3449 C C . PRO B 1 51 ? -19.109 1.304 -5.262 1 50.12 51 PRO B C 1
ATOM 3451 O O . PRO B 1 51 ? -18.906 2.516 -5.176 1 50.12 51 PRO B O 1
ATOM 3454 N N . LEU B 1 52 ? -18.172 0.5 -5.438 1 56.69 52 LEU B N 1
ATOM 3455 C CA . LEU B 1 52 ? -16.891 0.891 -6.02 1 56.69 52 LEU B CA 1
ATOM 3456 C C . LEU B 1 52 ? -17.094 1.665 -7.316 1 56.69 52 LEU B C 1
ATOM 3458 O O . LEU B 1 52 ? -17.906 1.266 -8.164 1 56.69 52 LEU B O 1
ATOM 3462 N N . PRO B 1 53 ? -16.672 2.879 -7.332 1 57.97 53 PRO B N 1
ATOM 3463 C CA . PRO B 1 53 ? -16.812 3.617 -8.586 1 57.97 53 PRO B CA 1
ATOM 3464 C C . PRO B 1 53 ? -16.281 2.842 -9.797 1 57.97 53 PRO B C 1
ATOM 3466 O O . PRO B 1 53 ? -15.109 2.465 -9.828 1 57.97 53 PRO B O 1
ATOM 3469 N N . THR B 1 54 ? -17.172 2.34 -10.68 1 57.16 54 THR B N 1
ATOM 3470 C CA . THR B 1 54 ? -16.875 1.472 -11.82 1 57.16 54 THR B CA 1
ATOM 3471 C C . THR B 1 54 ? -15.977 2.18 -12.828 1 57.16 54 THR B C 1
ATOM 3473 O O . THR B 1 54 ? -15.008 1.594 -13.32 1 57.16 54 THR B O 1
ATOM 3476 N N . LYS B 1 55 ? -16.203 3.463 -13.164 1 59.5 55 LYS B N 1
ATOM 3477 C CA . LYS B 1 55 ? -15.492 4.078 -14.281 1 59.5 55 LYS B CA 1
ATOM 3478 C C . LYS B 1 55 ? -14 4.199 -13.984 1 59.5 55 LYS B C 1
ATOM 3480 O O . LYS B 1 55 ? -13.172 3.92 -14.852 1 59.5 55 LYS B O 1
ATOM 3485 N N . LEU B 1 56 ? -13.625 4.41 -12.75 1 65.12 56 LEU B N 1
ATOM 3486 C CA . LEU B 1 56 ? -12.227 4.711 -12.484 1 65.12 56 LEU B CA 1
ATOM 3487 C C . LEU B 1 56 ? -11.445 3.438 -12.164 1 65.12 56 LEU B C 1
ATOM 3489 O O . LEU B 1 56 ? -10.227 3.389 -12.336 1 65.12 56 LEU B O 1
ATOM 3493 N N . SER B 1 57 ? -12.172 2.322 -12.039 1 77.44 57 SER B N 1
ATOM 3494 C CA . SER B 1 57 ? -11.5 1.054 -11.773 1 77.44 57 SER B CA 1
ATOM 3495 C C . SER B 1 57 ? -10.945 0.438 -13.055 1 77.44 57 SER B C 1
ATOM 3497 O O . SER B 1 57 ? -10.133 -0.484 -13.008 1 77.44 57 SER B O 1
ATOM 3499 N N . GLU B 1 58 ? -11.203 1.062 -14.172 1 82.62 58 GLU B N 1
ATOM 3500 C CA . GLU B 1 58 ? -10.844 0.514 -15.477 1 82.62 58 GLU B CA 1
ATOM 3501 C C . GLU B 1 58 ? -9.336 0.564 -15.695 1 82.62 58 GLU B C 1
ATOM 3503 O O . GLU B 1 58 ? -8.781 -0.242 -16.453 1 82.62 58 GLU B O 1
ATOM 3508 N N . ASN B 1 59 ? -8.672 1.432 -15 1 89.56 59 ASN B N 1
ATOM 3509 C CA . ASN B 1 59 ? -7.25 1.607 -15.289 1 89.56 59 ASN B CA 1
ATOM 3510 C C . ASN B 1 59 ? -6.379 0.924 -14.234 1 89.56 59 ASN B C 1
ATOM 3512 O O . ASN B 1 59 ? -5.176 1.182 -14.164 1 89.56 59 ASN B O 1
ATOM 3516 N N . THR B 1 60 ? -6.984 0.034 -13.453 1 93.69 60 THR B N 1
ATOM 3517 C CA . THR B 1 60 ? -6.266 -0.584 -12.344 1 93.69 60 THR B CA 1
ATOM 3518 C C . THR B 1 60 ? -5.074 -1.388 -12.852 1 93.69 60 THR B C 1
ATOM 3520 O O . THR B 1 60 ? -3.965 -1.263 -12.328 1 93.69 60 THR B O 1
ATOM 3523 N N . PRO B 1 61 ? -5.195 -2.191 -13.961 1 94.06 61 PRO B N 1
ATOM 3524 C CA . PRO B 1 61 ? -4.031 -2.947 -14.422 1 94.06 61 PRO B CA 1
ATOM 3525 C C . PRO B 1 61 ? -2.871 -2.045 -14.844 1 94.06 61 PRO B C 1
ATOM 3527 O O . PRO B 1 61 ? -1.715 -2.326 -14.523 1 94.06 61 PRO B O 1
ATOM 3530 N N . GLN B 1 62 ? -3.17 -0.967 -15.516 1 93.12 62 GLN B N 1
ATOM 3531 C CA . GLN B 1 62 ? -2.135 -0.03 -15.938 1 93.12 62 GLN B CA 1
ATOM 3532 C C . GLN B 1 62 ? -1.466 0.631 -14.734 1 93.12 62 GLN B C 1
ATOM 3534 O O . GLN B 1 62 ? -0.246 0.805 -14.719 1 93.12 62 GLN B O 1
ATOM 3539 N N . LEU B 1 63 ? -2.262 1.01 -13.758 1 93.62 63 LEU B N 1
ATOM 3540 C CA . LEU B 1 63 ? -1.731 1.657 -12.562 1 93.62 63 LEU B CA 1
ATOM 3541 C C . LEU B 1 63 ? -0.787 0.724 -11.812 1 93.62 63 LEU B C 1
ATOM 3543 O O . LEU B 1 63 ? 0.296 1.137 -11.391 1 93.62 63 LEU B O 1
ATOM 3547 N N . MET B 1 64 ? -1.207 -0.555 -11.664 1 96.12 64 MET B N 1
ATOM 3548 C CA . MET B 1 64 ? -0.36 -1.517 -10.969 1 96.12 64 MET B CA 1
ATOM 3549 C C . MET B 1 64 ? 0.947 -1.739 -11.727 1 96.12 64 MET B C 1
ATOM 3551 O O . MET B 1 64 ? 2.016 -1.81 -11.117 1 96.12 64 MET B O 1
ATOM 3555 N N . HIS B 1 65 ? 0.869 -1.812 -13.031 1 95.38 65 HIS B N 1
ATOM 3556 C CA . HIS B 1 65 ? 2.076 -1.953 -13.836 1 95.38 65 HIS B CA 1
ATOM 3557 C C . HIS B 1 65 ? 3.029 -0.784 -13.609 1 95.38 65 HIS B C 1
ATOM 3559 O O . HIS B 1 65 ? 4.219 -0.988 -13.359 1 95.38 65 HIS B O 1
ATOM 3565 N N . HIS B 1 66 ? 2.537 0.427 -13.609 1 92.69 66 HIS B N 1
ATOM 3566 C CA . HIS B 1 66 ? 3.377 1.613 -13.492 1 92.69 66 HIS B CA 1
ATOM 3567 C C . HIS B 1 66 ? 3.928 1.754 -12.07 1 92.69 66 HIS B C 1
ATOM 3569 O O . HIS B 1 66 ? 5.047 2.238 -11.883 1 92.69 66 HIS B O 1
ATOM 3575 N N . LEU B 1 67 ? 3.135 1.338 -11.094 1 94.12 67 LEU B N 1
ATOM 3576 C CA . LEU B 1 67 ? 3.59 1.381 -9.703 1 94.12 67 LEU B CA 1
ATOM 3577 C C . LEU B 1 67 ? 4.82 0.503 -9.508 1 94.12 67 LEU B C 1
ATOM 3579 O O . LEU B 1 67 ? 5.738 0.871 -8.773 1 94.12 67 LEU B O 1
ATOM 3583 N N . TRP B 1 68 ? 4.891 -0.634 -10.219 1 95.19 68 TRP B N 1
ATOM 3584 C CA . TRP B 1 68 ? 5.961 -1.606 -10.008 1 95.19 68 TRP B CA 1
ATOM 3585 C C . TRP B 1 68 ? 7.082 -1.405 -11.023 1 95.19 68 TRP B C 1
ATOM 3587 O O . TRP B 1 68 ? 8.172 -1.963 -10.875 1 95.19 68 TRP B O 1
ATOM 3597 N N . LYS B 1 69 ? 6.914 -0.61 -12.008 1 93.06 69 LYS B N 1
ATOM 3598 C CA . LYS B 1 69 ? 7.781 -0.509 -13.18 1 93.06 69 LYS B CA 1
ATOM 3599 C C . LYS B 1 69 ? 9.227 -0.237 -12.766 1 93.06 69 LYS B C 1
ATOM 3601 O O . LYS B 1 69 ? 10.148 -0.903 -13.242 1 93.06 69 LYS B O 1
ATOM 3606 N N . PRO B 1 70 ? 9.477 0.698 -11.781 1 91.44 70 PRO B N 1
ATOM 3607 C CA . PRO B 1 70 ? 10.867 0.982 -11.438 1 91.44 70 PRO B CA 1
ATOM 3608 C C . PRO B 1 70 ? 11.562 -0.197 -10.758 1 91.44 70 PRO B C 1
ATOM 3610 O O . PRO B 1 70 ? 12.789 -0.213 -10.641 1 91.44 70 PRO B O 1
ATOM 3613 N N . PHE B 1 71 ? 10.773 -1.213 -10.375 1 91.81 71 PHE B N 1
ATOM 3614 C CA . PHE B 1 71 ? 11.328 -2.275 -9.539 1 91.81 71 PHE B CA 1
ATOM 3615 C C . PHE B 1 71 ? 11.398 -3.586 -10.312 1 91.81 71 PHE B C 1
ATOM 3617 O O . PHE B 1 71 ? 11.938 -4.578 -9.812 1 91.81 71 PHE B O 1
ATOM 3624 N N . ILE B 1 72 ? 10.875 -3.646 -11.523 1 95.44 72 ILE B N 1
ATOM 3625 C CA . ILE B 1 72 ? 10.812 -4.875 -12.305 1 95.44 72 ILE B CA 1
ATOM 3626 C C . ILE B 1 72 ? 12.219 -5.352 -12.641 1 95.44 72 ILE B C 1
ATOM 3628 O O . ILE B 1 72 ? 13.055 -4.566 -13.094 1 95.44 72 ILE B O 1
ATOM 3632 N N . HIS B 1 73 ? 12.461 -6.578 -12.32 1 97 73 HIS B N 1
ATOM 3633 C CA . HIS B 1 73 ? 13.75 -7.199 -12.617 1 97 73 HIS B CA 1
ATOM 3634 C C . HIS B 1 73 ? 13.984 -7.293 -14.117 1 97 73 HIS B C 1
ATOM 3636 O O . HIS B 1 73 ? 13.086 -7.68 -14.867 1 97 73 HIS B O 1
ATOM 3642 N N . ASP B 1 74 ? 15.188 -6.965 -14.555 1 96.62 74 ASP B N 1
ATOM 3643 C CA . ASP B 1 74 ? 15.539 -6.996 -15.969 1 96.62 74 ASP B CA 1
ATOM 3644 C C . ASP B 1 74 ? 15.484 -8.422 -16.516 1 96.62 74 ASP B C 1
ATOM 3646 O O . ASP B 1 74 ? 16.188 -9.312 -16.031 1 96.62 74 ASP B O 1
ATOM 3650 N N . LEU B 1 75 ? 14.727 -8.602 -17.547 1 96.69 75 LEU B N 1
ATOM 3651 C CA . LEU B 1 75 ? 14.547 -9.914 -18.156 1 96.69 75 LEU B CA 1
ATOM 3652 C C . LEU B 1 75 ? 15.867 -10.445 -18.703 1 96.69 75 LEU B C 1
ATOM 3654 O O . LEU B 1 75 ? 16.078 -11.664 -18.766 1 96.69 75 LEU B O 1
ATOM 3658 N N . ASN B 1 76 ? 16.766 -9.539 -19.031 1 96.44 76 ASN B N 1
ATOM 3659 C CA . ASN B 1 76 ? 18.047 -9.938 -19.625 1 96.44 76 ASN B CA 1
ATOM 3660 C C . ASN B 1 76 ? 19.094 -10.219 -18.562 1 96.44 76 ASN B C 1
ATOM 3662 O O . ASN B 1 76 ? 20.156 -10.766 -18.875 1 96.44 76 ASN B O 1
ATOM 3666 N N . ALA B 1 77 ? 18.812 -9.836 -17.344 1 97.12 77 ALA B N 1
ATOM 3667 C CA . ALA B 1 77 ? 19.75 -10.164 -16.266 1 97.12 77 ALA B CA 1
ATOM 3668 C C . ALA B 1 77 ? 19.859 -11.68 -16.094 1 97.12 77 ALA B C 1
ATOM 3670 O O . ALA B 1 77 ? 18.891 -12.406 -16.266 1 97.12 77 ALA B O 1
ATOM 3671 N N . THR B 1 78 ? 21.062 -12.164 -15.703 1 97.94 78 THR B N 1
ATOM 3672 C CA . THR B 1 78 ? 21.25 -13.602 -15.555 1 97.94 78 THR B CA 1
ATOM 3673 C C . THR B 1 78 ? 21.453 -13.977 -14.086 1 97.94 78 THR B C 1
ATOM 3675 O O . THR B 1 78 ? 21.578 -15.148 -13.75 1 97.94 78 THR B O 1
ATOM 3678 N N . GLN B 1 79 ? 21.5 -12.961 -13.305 1 98.25 79 GLN B N 1
ATOM 3679 C CA . GLN B 1 79 ? 21.719 -13.195 -11.883 1 98.25 79 GLN B CA 1
ATOM 3680 C C . GLN B 1 79 ? 20.656 -12.5 -11.039 1 98.25 79 GLN B C 1
ATOM 3682 O O . GLN B 1 79 ? 20.047 -11.516 -11.477 1 98.25 79 GLN B O 1
ATOM 3687 N N . PHE B 1 80 ? 20.375 -13.086 -9.891 1 97.94 80 PHE B N 1
ATOM 3688 C CA . PHE B 1 80 ? 19.438 -12.531 -8.922 1 97.94 80 PHE B CA 1
ATOM 3689 C C . PHE B 1 80 ? 19.812 -12.945 -7.504 1 97.94 80 PHE B C 1
ATOM 3691 O O . PHE B 1 80 ? 20.203 -14.094 -7.27 1 97.94 80 PHE B O 1
ATOM 3698 N N . ILE B 1 81 ? 19.828 -12 -6.637 1 97 81 ILE B N 1
ATOM 3699 C CA . ILE B 1 81 ? 19.984 -12.289 -5.215 1 97 81 ILE B CA 1
ATOM 3700 C C . ILE B 1 81 ? 18.672 -11.992 -4.48 1 97 81 ILE B C 1
ATOM 3702 O O . ILE B 1 81 ? 18.172 -10.859 -4.52 1 97 81 ILE B O 1
ATOM 3706 N N . SER B 1 82 ? 18.125 -13.039 -3.875 1 95.94 82 SER B N 1
ATOM 3707 C CA . SER B 1 82 ? 16.875 -12.852 -3.162 1 95.94 82 SER B CA 1
ATOM 3708 C C . SER B 1 82 ? 17.062 -12.016 -1.9 1 95.94 82 SER B C 1
ATOM 3710 O O . SER B 1 82 ? 18.203 -11.789 -1.472 1 95.94 82 SER B O 1
ATOM 3712 N N . LYS B 1 83 ? 15.953 -11.531 -1.322 1 90.19 83 LYS B N 1
ATOM 3713 C CA . LYS B 1 83 ? 15.992 -10.742 -0.094 1 90.19 83 LYS B CA 1
ATOM 3714 C C . LYS B 1 83 ? 16.609 -11.539 1.052 1 90.19 83 LYS B C 1
ATOM 3716 O O . LYS B 1 83 ? 17.219 -10.969 1.958 1 90.19 83 LYS B O 1
ATOM 3721 N N . GLU B 1 84 ? 16.453 -12.859 0.974 1 91.62 84 GLU B N 1
ATOM 3722 C CA . GLU B 1 84 ? 16.969 -13.75 2.01 1 91.62 84 GLU B CA 1
ATOM 3723 C C . GLU B 1 84 ? 18.438 -14.062 1.792 1 91.62 84 GLU B C 1
ATOM 3725 O O . GLU B 1 84 ? 19.062 -14.742 2.607 1 91.62 84 GLU B O 1
ATOM 3730 N N . GLY B 1 85 ? 19 -13.625 0.686 1 94.25 85 GLY B N 1
ATOM 3731 C CA . GLY B 1 85 ? 20.422 -13.789 0.426 1 94.25 85 GLY B CA 1
ATOM 3732 C C . GLY B 1 85 ? 20.734 -14.977 -0.474 1 94.25 85 GLY B C 1
ATOM 3733 O O . GLY B 1 85 ? 21.891 -15.32 -0.682 1 94.25 85 GLY B O 1
ATOM 3734 N N . TYR B 1 86 ? 19.703 -15.602 -1.027 1 96.12 86 TYR B N 1
ATOM 3735 C CA . TYR B 1 86 ? 19.938 -16.703 -1.949 1 96.12 86 TYR B CA 1
ATOM 3736 C C . TYR B 1 86 ? 20.391 -16.188 -3.311 1 96.12 86 TYR B C 1
ATOM 3738 O O . TYR B 1 86 ? 19.781 -15.266 -3.865 1 96.12 86 TYR B O 1
ATOM 3746 N N . LYS B 1 87 ? 21.438 -16.781 -3.838 1 97.62 87 LYS B N 1
ATOM 3747 C CA . LYS B 1 87 ? 21.984 -16.375 -5.133 1 97.62 87 LYS B CA 1
ATOM 3748 C C . LYS B 1 87 ? 21.469 -17.297 -6.246 1 97.62 87 LYS B C 1
ATOM 3750 O O . LYS B 1 87 ? 21.547 -18.516 -6.141 1 97.62 87 LYS B O 1
ATOM 3755 N N . TYR B 1 88 ? 20.953 -16.672 -7.242 1 98.5 88 TYR B N 1
ATOM 3756 C CA . TYR B 1 88 ? 20.453 -17.391 -8.406 1 98.5 88 TYR B CA 1
ATOM 3757 C C . TYR B 1 88 ? 21.172 -16.953 -9.672 1 98.5 88 TYR B C 1
ATOM 3759 O O . TYR B 1 88 ? 21.484 -15.773 -9.836 1 98.5 88 TYR B O 1
ATOM 3767 N N . LYS B 1 89 ? 21.406 -17.938 -10.508 1 98.38 89 LYS B N 1
ATOM 3768 C CA . LYS B 1 89 ? 22.031 -17.688 -11.805 1 98.38 89 LYS B CA 1
ATOM 3769 C C . LYS B 1 89 ? 21.422 -18.578 -12.883 1 98.38 89 LYS B C 1
ATOM 3771 O O . LYS B 1 89 ? 21.25 -19.781 -12.688 1 98.38 89 LYS B O 1
ATOM 3776 N N . ILE B 1 90 ? 21.016 -17.969 -13.969 1 98.25 90 ILE B N 1
ATOM 3777 C CA . ILE B 1 90 ? 20.531 -18.734 -15.109 1 98.25 90 ILE B CA 1
ATOM 3778 C C . ILE B 1 90 ? 21.703 -19.375 -15.836 1 98.25 90 ILE B C 1
ATOM 3780 O O . ILE B 1 90 ? 22.641 -18.688 -16.25 1 98.25 90 ILE B O 1
ATOM 3784 N N . ASN B 1 91 ? 21.625 -20.609 -15.969 1 97.19 91 ASN B N 1
ATOM 3785 C CA . ASN B 1 91 ? 22.672 -21.297 -16.719 1 97.19 91 ASN B CA 1
ATOM 3786 C C . ASN B 1 91 ? 22.719 -20.828 -18.172 1 97.19 91 ASN B C 1
ATOM 3788 O O . ASN B 1 91 ? 21.688 -20.578 -18.781 1 97.19 91 ASN B O 1
ATOM 3792 N N . SER B 1 92 ? 23.906 -20.828 -18.781 1 96.12 92 SER B N 1
ATOM 3793 C CA . SER B 1 92 ? 24.141 -20.297 -20.125 1 96.12 92 SER B CA 1
ATOM 3794 C C . SER B 1 92 ? 23.375 -21.094 -21.172 1 96.12 92 SER B C 1
ATOM 3796 O O . SER B 1 92 ? 23 -20.562 -22.219 1 96.12 92 SER B O 1
ATOM 3798 N N . ASN B 1 93 ? 23.109 -22.375 -20.844 1 96.5 93 ASN B N 1
ATOM 3799 C CA . ASN B 1 93 ? 22.484 -23.234 -21.828 1 96.5 93 ASN B CA 1
ATOM 3800 C C . ASN B 1 93 ? 20.969 -23.281 -21.672 1 96.5 93 ASN B C 1
ATOM 3802 O O . ASN B 1 93 ? 20.266 -23.922 -22.469 1 96.5 93 ASN B O 1
ATOM 3806 N N . ASN B 1 94 ? 20.469 -22.578 -20.703 1 97.75 94 ASN B N 1
ATOM 3807 C CA . ASN B 1 94 ? 19.016 -22.578 -20.484 1 97.75 94 ASN B CA 1
ATOM 3808 C C . ASN B 1 94 ? 18.281 -21.812 -21.562 1 97.75 94 ASN B C 1
ATOM 3810 O O . ASN B 1 94 ? 18.812 -20.844 -22.125 1 97.75 94 ASN B O 1
ATOM 3814 N N . HIS B 1 95 ? 17.109 -22.281 -21.875 1 97.75 95 HIS B N 1
ATOM 3815 C CA . HIS B 1 95 ? 16.25 -21.578 -22.812 1 97.75 95 HIS B CA 1
ATOM 3816 C C . HIS B 1 95 ? 15.883 -20.203 -22.297 1 97.75 95 HIS B C 1
ATOM 3818 O O . HIS B 1 95 ? 15.484 -20.047 -21.141 1 97.75 95 HIS B O 1
ATOM 3824 N N . ARG B 1 96 ? 16.016 -19.141 -23.172 1 97.81 96 ARG B N 1
ATOM 3825 C CA . ARG B 1 96 ? 15.633 -17.766 -22.812 1 97.81 96 ARG B CA 1
ATOM 3826 C C . ARG B 1 96 ? 14.297 -17.406 -23.453 1 97.81 96 ARG B C 1
ATOM 3828 O O . ARG B 1 96 ? 14.031 -17.75 -24.594 1 97.81 96 ARG B O 1
ATOM 3835 N N . TRP B 1 97 ? 13.523 -16.688 -22.688 1 98.06 97 TRP B N 1
ATOM 3836 C CA . TRP B 1 97 ? 12.18 -16.359 -23.156 1 98.06 97 TRP B CA 1
ATOM 3837 C C . TRP B 1 97 ? 12.055 -14.852 -23.406 1 98.06 97 TRP B C 1
ATOM 3839 O O . TRP B 1 97 ? 12.539 -14.039 -22.625 1 98.06 97 TRP B O 1
ATOM 3849 N N . PRO B 1 98 ? 11.445 -14.438 -24.562 1 97.19 98 PRO B N 1
ATOM 3850 C CA . PRO B 1 98 ? 10.961 -13.062 -24.688 1 97.19 98 PRO B CA 1
ATOM 3851 C C . PRO B 1 98 ? 9.695 -12.805 -23.859 1 97.19 98 PRO B C 1
ATOM 3853 O O . PRO B 1 98 ? 9.094 -13.742 -23.344 1 97.19 98 PRO B O 1
ATOM 3856 N N . PRO B 1 99 ? 9.32 -11.586 -23.656 1 97.94 99 PRO B N 1
ATOM 3857 C CA . PRO B 1 99 ? 8.07 -11.32 -22.953 1 97.94 99 PRO B CA 1
ATOM 3858 C C . PRO B 1 99 ? 6.867 -12.023 -23.578 1 97.94 99 PRO B C 1
ATOM 3860 O O . PRO B 1 99 ? 6.691 -11.977 -24.797 1 97.94 99 PRO B O 1
ATOM 3863 N N . LEU B 1 100 ? 6.023 -12.633 -22.766 1 98.25 100 LEU B N 1
ATOM 3864 C CA . LEU B 1 100 ? 4.922 -13.453 -23.266 1 98.25 100 LEU B CA 1
ATOM 3865 C C . LEU B 1 100 ? 3.623 -12.656 -23.281 1 98.25 100 LEU B C 1
ATOM 3867 O O . LEU B 1 100 ? 2.701 -12.977 -24.047 1 98.25 100 LEU B O 1
ATOM 3871 N N . GLY B 1 101 ? 3.506 -11.656 -22.438 1 97.88 101 GLY B N 1
ATOM 3872 C CA . GLY B 1 101 ? 2.305 -10.836 -22.406 1 97.88 101 GLY B CA 1
ATOM 3873 C C . GLY B 1 101 ? 1.041 -11.641 -22.156 1 97.88 101 GLY B C 1
ATOM 3874 O O . GLY B 1 101 ? 0.99 -12.477 -21.25 1 97.88 101 GLY B O 1
ATOM 3875 N N . LYS B 1 102 ? 0.047 -11.438 -22.969 1 98 102 LYS B N 1
ATOM 3876 C CA . LYS B 1 102 ? -1.278 -12.016 -22.766 1 98 102 LYS B CA 1
ATOM 3877 C C . LYS B 1 102 ? -1.304 -13.484 -23.188 1 98 102 LYS B C 1
ATOM 3879 O O . LYS B 1 102 ? -2.299 -14.18 -22.969 1 98 102 LYS B O 1
ATOM 3884 N N . LYS B 1 103 ? -0.241 -13.969 -23.688 1 98.44 103 LYS B N 1
ATOM 3885 C CA . LYS B 1 103 ? -0.151 -15.383 -24.047 1 98.44 103 LYS B CA 1
ATOM 3886 C C . LYS B 1 103 ? 0.095 -16.234 -22.812 1 98.44 103 LYS B C 1
ATOM 3888 O O . LYS B 1 103 ? -0.038 -17.469 -22.859 1 98.44 103 LYS B O 1
ATOM 3893 N N . LEU B 1 104 ? 0.512 -15.594 -21.75 1 98.88 104 LEU B N 1
ATOM 3894 C CA . LEU B 1 104 ? 0.671 -16.25 -20.469 1 98.88 104 LEU B CA 1
ATOM 3895 C C . LEU B 1 104 ? -0.527 -15.984 -19.562 1 98.88 104 LEU B C 1
ATOM 3897 O O . LEU B 1 104 ? -0.926 -14.828 -19.375 1 98.88 104 LEU B O 1
ATOM 3901 N N . LEU B 1 105 ? -1.121 -17.062 -19.031 1 98.88 105 LEU B N 1
ATOM 3902 C CA . LEU B 1 105 ? -2.275 -16.984 -18.141 1 98.88 105 LEU B CA 1
ATOM 3903 C C . LEU B 1 105 ? -1.893 -17.375 -16.719 1 98.88 105 LEU B C 1
ATOM 3905 O O . LEU B 1 105 ? -1.316 -18.438 -16.5 1 98.88 105 LEU B O 1
ATOM 3909 N N . ILE B 1 106 ? -2.105 -16.469 -15.797 1 98.94 106 ILE B N 1
ATOM 3910 C CA . ILE B 1 106 ? -2.139 -16.844 -14.383 1 98.94 106 ILE B CA 1
ATOM 3911 C C . ILE B 1 106 ? -3.531 -17.359 -14.016 1 98.94 106 ILE B C 1
ATOM 3913 O O . ILE B 1 106 ? -4.52 -16.625 -14.164 1 98.94 106 ILE B O 1
ATOM 3917 N N . LEU B 1 107 ? -3.625 -18.578 -13.492 1 98.88 107 LEU B N 1
ATOM 3918 C CA . LEU B 1 107 ? -4.922 -19.234 -13.383 1 98.88 107 LEU B CA 1
ATOM 3919 C C . LEU B 1 107 ? -5.203 -19.641 -11.938 1 98.88 107 LEU B C 1
ATOM 3921 O O . LEU B 1 107 ? -4.391 -20.344 -11.32 1 98.88 107 LEU B O 1
ATOM 3925 N N . ASP B 1 108 ? -6.312 -19.156 -11.414 1 98.69 108 ASP B N 1
ATOM 3926 C CA . ASP B 1 108 ? -6.906 -19.672 -10.18 1 98.69 108 ASP B CA 1
ATOM 3927 C C . ASP B 1 108 ? -8.094 -20.594 -10.484 1 98.69 108 ASP B C 1
ATOM 3929 O O . ASP B 1 108 ? -8.906 -20.297 -11.359 1 98.69 108 ASP B O 1
ATOM 3933 N N . VAL B 1 109 ? -8.133 -21.703 -9.781 1 97.81 109 VAL B N 1
ATOM 3934 C CA . VAL B 1 109 ? -9.266 -22.609 -9.883 1 97.81 109 VAL B CA 1
ATOM 3935 C C . VAL B 1 109 ? -9.781 -22.953 -8.484 1 97.81 109 VAL B C 1
ATOM 3937 O O . VAL B 1 109 ? -9.008 -23.281 -7.59 1 97.81 109 VAL B O 1
ATOM 3940 N N . ASP B 1 110 ? -11.031 -22.781 -8.352 1 95.56 110 ASP B N 1
ATOM 3941 C CA . ASP B 1 110 ? -11.695 -23.109 -7.086 1 95.56 110 ASP B CA 1
ATOM 3942 C C . ASP B 1 110 ? -13.133 -23.547 -7.316 1 95.56 110 ASP B C 1
ATOM 3944 O O . ASP B 1 110 ? -13.805 -23.062 -8.227 1 95.56 110 ASP B O 1
ATOM 3948 N N . THR B 1 111 ? -13.539 -24.516 -6.543 1 93.56 111 THR B N 1
ATOM 3949 C CA . THR B 1 111 ? -14.938 -24.922 -6.641 1 93.56 111 THR B CA 1
ATOM 3950 C C . THR B 1 111 ? -15.828 -24 -5.801 1 93.56 111 THR B C 1
ATOM 3952 O O . THR B 1 111 ? -17.016 -23.891 -6.066 1 93.56 111 THR B O 1
ATOM 3955 N N . ARG B 1 112 ? -15.297 -23.453 -4.84 1 89.5 112 ARG B N 1
ATOM 3956 C CA . ARG B 1 112 ? -16.031 -22.594 -3.918 1 89.5 112 ARG B CA 1
ATOM 3957 C C . ARG B 1 112 ? -16.141 -21.172 -4.473 1 89.5 112 ARG B C 1
ATOM 3959 O O . ARG B 1 112 ? -15.203 -20.672 -5.086 1 89.5 112 ARG B O 1
ATOM 3966 N N . LEU B 1 113 ? -17.297 -20.625 -4.27 1 92.12 113 LEU B N 1
ATOM 3967 C CA . LEU B 1 113 ? -17.5 -19.203 -4.523 1 92.12 113 LEU B CA 1
ATOM 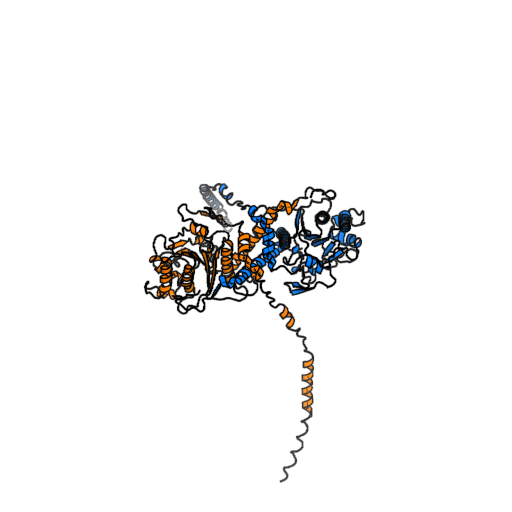3968 C C . LEU B 1 113 ? -17.781 -18.453 -3.229 1 92.12 113 LEU B C 1
ATOM 3970 O O . LEU B 1 113 ? -18.953 -18.188 -2.9 1 92.12 113 LEU B O 1
ATOM 3974 N N . ASP B 1 114 ? -16.812 -18.016 -2.588 1 93.44 114 ASP B N 1
ATOM 3975 C CA . ASP B 1 114 ? -16.969 -17.25 -1.349 1 93.44 114 ASP B CA 1
ATOM 3976 C C . ASP B 1 114 ? -17.297 -15.797 -1.636 1 93.44 114 ASP B C 1
ATOM 3978 O O . ASP B 1 114 ? -16.531 -15.102 -2.309 1 93.44 114 ASP B O 1
ATOM 3982 N N . THR B 1 115 ? -18.406 -15.328 -1.147 1 95.5 115 THR B N 1
ATOM 3983 C CA . THR B 1 115 ? -18.828 -13.953 -1.377 1 95.5 115 THR B CA 1
ATOM 3984 C C . THR B 1 115 ? -18.969 -13.203 -0.055 1 95.5 115 THR B C 1
ATOM 3986 O O . THR B 1 115 ? -19.562 -12.125 -0.007 1 95.5 115 THR B O 1
ATOM 3989 N N . GLY B 1 116 ? -18.5 -13.836 1.02 1 95.19 116 GLY B N 1
ATOM 3990 C CA . GLY B 1 116 ? -18.578 -13.211 2.33 1 95.19 116 GLY B CA 1
ATOM 3991 C C . GLY B 1 116 ? -17.562 -12.094 2.521 1 95.19 116 GLY B C 1
ATOM 3992 O O . GLY B 1 116 ? -16.844 -11.734 1.585 1 95.19 116 GLY B O 1
ATOM 3993 N N . ALA B 1 117 ? -17.531 -11.57 3.748 1 94.19 117 ALA B N 1
ATOM 3994 C CA . ALA B 1 117 ? -16.594 -10.508 4.082 1 94.19 117 ALA B CA 1
ATOM 3995 C C . ALA B 1 117 ? -15.148 -10.953 3.865 1 94.19 117 ALA B C 1
ATOM 3997 O O . ALA B 1 117 ? -14.766 -12.055 4.277 1 94.19 117 ALA B O 1
ATOM 3998 N N . GLY B 1 118 ? -14.422 -10.117 3.125 1 96.12 118 GLY B N 1
ATOM 3999 C CA . GLY B 1 118 ? -13.008 -10.406 2.926 1 96.12 118 GLY B CA 1
ATOM 4000 C C . GLY B 1 118 ? -12.75 -11.289 1.727 1 96.12 118 GLY B C 1
ATOM 4001 O O . GLY B 1 118 ? -11.594 -11.594 1.414 1 96.12 118 GLY B O 1
ATOM 4002 N N . ALA B 1 119 ? -13.828 -11.734 1.04 1 97.38 119 ALA B N 1
ATOM 4003 C CA . ALA B 1 119 ? -13.68 -12.617 -0.113 1 97.38 119 ALA B CA 1
ATOM 4004 C C . ALA B 1 119 ? -13.438 -11.82 -1.39 1 97.38 119 ALA B C 1
ATOM 4006 O O . ALA B 1 119 ? -13.93 -10.695 -1.531 1 97.38 119 ALA B O 1
ATOM 4007 N N . MET B 1 120 ? -12.766 -12.414 -2.332 1 96.81 120 MET B N 1
ATOM 4008 C CA . MET B 1 120 ? -12.445 -11.781 -3.609 1 96.81 120 MET B CA 1
ATOM 4009 C C . MET B 1 120 ? -13.719 -11.43 -4.375 1 96.81 120 MET B C 1
ATOM 4011 O O . MET B 1 120 ? -13.781 -10.391 -5.035 1 96.81 120 MET B O 1
ATOM 4015 N N . MET B 1 121 ? -14.742 -12.266 -4.238 1 96.69 121 MET B N 1
ATOM 4016 C CA . MET B 1 121 ? -15.953 -12.109 -5.043 1 96.69 121 MET B CA 1
ATOM 4017 C C . MET B 1 121 ? -17.016 -11.32 -4.277 1 96.69 121 MET B C 1
ATOM 4019 O O . MET B 1 121 ? -18.141 -11.18 -4.746 1 96.69 121 MET B O 1
ATOM 4023 N N . ASN B 1 122 ? -16.625 -10.859 -3.055 1 95.81 122 ASN B N 1
ATOM 4024 C CA . ASN B 1 122 ? -17.531 -9.961 -2.348 1 95.81 122 ASN B CA 1
ATOM 4025 C C . ASN B 1 122 ? -17.734 -8.656 -3.111 1 95.81 122 ASN B C 1
ATOM 4027 O O . ASN B 1 122 ? -16.766 -8.008 -3.521 1 95.81 122 ASN B O 1
ATOM 4031 N N . LYS B 1 123 ? -18.969 -8.219 -3.289 1 91.5 123 LYS B N 1
ATOM 4032 C CA . LYS B 1 123 ? -19.266 -7.059 -4.121 1 91.5 123 LYS B CA 1
ATOM 4033 C C . LYS B 1 123 ? -19.031 -5.762 -3.357 1 91.5 123 LYS B C 1
ATOM 4035 O O . LYS B 1 123 ? -18.938 -4.688 -3.959 1 91.5 123 LYS B O 1
ATOM 4040 N N . SER B 1 124 ? -18.891 -5.852 -2.094 1 89.88 124 SER B N 1
ATOM 4041 C CA . SER B 1 124 ? -18.641 -4.672 -1.277 1 89.88 124 SER B CA 1
ATOM 4042 C C . SER B 1 124 ? -17.141 -4.371 -1.198 1 89.88 124 SER B C 1
ATOM 4044 O O . SER B 1 124 ? -16.312 -5.277 -1.335 1 89.88 124 SER B O 1
ATOM 4046 N N . ALA B 1 125 ? -16.875 -3.105 -0.975 1 85 125 ALA B N 1
ATOM 4047 C CA . ALA B 1 125 ? -15.477 -2.711 -0.83 1 85 125 ALA B CA 1
ATOM 4048 C C . ALA B 1 125 ? -14.805 -3.48 0.304 1 85 125 ALA B C 1
ATOM 4050 O O . ALA B 1 125 ? -15.406 -3.691 1.36 1 85 125 ALA B O 1
ATOM 4051 N N . MET B 1 126 ? -13.609 -3.875 0.05 1 89.44 126 MET B N 1
ATOM 4052 C CA . MET B 1 126 ? -12.875 -4.695 1.012 1 89.44 126 MET B CA 1
ATOM 4053 C C . MET B 1 126 ? -11.844 -3.857 1.767 1 89.44 126 MET B C 1
ATOM 4055 O O . MET B 1 126 ? -11.117 -3.066 1.163 1 89.44 126 MET B O 1
ATOM 4059 N N . ASN B 1 127 ? -11.883 -4.016 3.1 1 86.69 127 ASN B N 1
ATOM 4060 C CA . ASN B 1 127 ? -10.773 -3.506 3.893 1 86.69 127 ASN B CA 1
ATOM 4061 C C . ASN B 1 127 ? -9.625 -4.512 3.963 1 86.69 127 ASN B C 1
ATOM 4063 O O . ASN B 1 127 ? -9.859 -5.723 4.012 1 86.69 127 ASN B O 1
ATOM 4067 N N . ALA B 1 128 ? -8.438 -4.02 4.047 1 94 128 ALA B N 1
ATOM 4068 C CA . ALA B 1 128 ? -7.25 -4.867 4 1 94 128 ALA B CA 1
ATOM 4069 C C . ALA B 1 128 ? -7.238 -5.859 5.16 1 94 128 ALA B C 1
ATOM 4071 O O . ALA B 1 128 ? -6.809 -7.004 5 1 94 128 ALA B O 1
ATOM 4072 N N . GLU B 1 129 ? -7.762 -5.477 6.266 1 92.81 129 GLU B N 1
ATOM 4073 C CA . GLU B 1 129 ? -7.703 -6.309 7.465 1 92.81 129 GLU B CA 1
ATOM 4074 C C . GLU B 1 129 ? -8.672 -7.484 7.367 1 92.81 129 GLU B C 1
ATOM 4076 O O . GLU B 1 129 ? -8.453 -8.523 7.996 1 92.81 129 GLU B O 1
ATOM 4081 N N . GLU B 1 130 ? -9.664 -7.375 6.547 1 93.88 130 GLU B N 1
ATOM 4082 C CA . GLU B 1 130 ? -10.695 -8.406 6.457 1 93.88 130 GLU B CA 1
ATOM 4083 C C . GLU B 1 130 ? -10.344 -9.445 5.398 1 93.88 130 GLU B C 1
ATOM 4085 O O . GLU B 1 130 ? -11.016 -10.477 5.281 1 93.88 130 GLU B O 1
ATOM 4090 N N . MET B 1 131 ? -9.336 -9.164 4.699 1 97.31 131 MET B N 1
ATOM 4091 C CA . MET B 1 131 ? -8.938 -10.031 3.596 1 97.31 131 MET B CA 1
ATOM 4092 C C . MET B 1 131 ? -8.656 -11.445 4.094 1 97.31 131 MET B C 1
ATOM 4094 O O . MET B 1 131 ? -7.844 -11.641 4.996 1 97.31 131 MET B O 1
ATOM 4098 N N . THR B 1 132 ? -9.336 -12.461 3.555 1 97.56 132 THR B N 1
ATOM 4099 C CA . THR B 1 132 ? -9.086 -13.852 3.912 1 97.56 132 THR B CA 1
ATOM 4100 C C . THR B 1 132 ? -7.805 -14.352 3.26 1 97.56 132 THR B C 1
ATOM 4102 O O . THR B 1 132 ? -7.297 -13.734 2.32 1 97.56 132 THR B O 1
ATOM 4105 N N . GLY B 1 133 ? -7.297 -15.461 3.787 1 98.06 133 GLY B N 1
ATOM 4106 C CA . GLY B 1 133 ? -6.121 -16.062 3.184 1 98.06 133 GLY B CA 1
ATOM 4107 C C . GLY B 1 133 ? -6.316 -16.422 1.721 1 98.06 133 GLY B C 1
ATOM 4108 O O . GLY B 1 133 ? -5.449 -16.141 0.888 1 98.06 133 GLY B O 1
ATOM 4109 N N . ARG B 1 134 ? -7.438 -16.984 1.382 1 97.81 134 ARG B N 1
ATOM 4110 C CA . ARG B 1 134 ? -7.77 -17.344 0.009 1 97.81 134 ARG B CA 1
ATOM 4111 C C . ARG B 1 134 ? -7.773 -16.125 -0.901 1 97.81 134 ARG B C 1
ATOM 4113 O O . ARG B 1 134 ? -7.199 -16.156 -1.989 1 97.81 134 ARG B O 1
ATOM 4120 N N . THR B 1 135 ? -8.383 -15.078 -0.385 1 98.25 135 THR B N 1
ATOM 4121 C CA . THR B 1 135 ? -8.422 -13.828 -1.137 1 98.25 135 THR B CA 1
ATOM 4122 C C . THR B 1 135 ? -7.02 -13.266 -1.325 1 98.25 135 THR B C 1
ATOM 4124 O O . THR B 1 135 ? -6.68 -12.773 -2.404 1 98.25 135 THR B O 1
ATOM 4127 N N . GLY B 1 136 ? -6.23 -13.359 -0.248 1 98.62 136 GLY B N 1
ATOM 4128 C CA . GLY B 1 136 ? -4.855 -12.891 -0.343 1 98.62 136 GLY B CA 1
ATOM 4129 C C . GLY B 1 136 ? -4.07 -13.562 -1.453 1 98.62 136 GLY B C 1
ATOM 4130 O O . GLY B 1 136 ? -3.33 -12.898 -2.186 1 98.62 136 GLY B O 1
ATOM 4131 N N . GLY B 1 137 ? -4.223 -14.844 -1.585 1 98.75 137 GLY B N 1
ATOM 4132 C CA . GLY B 1 137 ? -3.561 -15.586 -2.65 1 98.75 137 GLY B CA 1
ATOM 4133 C C . GLY B 1 137 ? -4.039 -15.188 -4.035 1 98.75 137 GLY B C 1
ATOM 4134 O O . GLY B 1 137 ? -3.232 -14.867 -4.91 1 98.75 137 GLY B O 1
ATOM 4135 N N . MET B 1 138 ? -5.352 -15.133 -4.223 1 98.5 138 MET B N 1
ATOM 4136 C CA . MET B 1 138 ? -5.938 -14.797 -5.516 1 98.5 138 MET B CA 1
ATOM 4137 C C . MET B 1 138 ? -5.555 -13.383 -5.934 1 98.5 138 MET B C 1
ATOM 4139 O O . MET B 1 138 ? -5.207 -13.141 -7.094 1 98.5 138 MET B O 1
ATOM 4143 N N . MET B 1 139 ? -5.621 -12.477 -4.969 1 98.56 139 MET B N 1
ATOM 4144 C CA . MET B 1 139 ? -5.281 -11.086 -5.27 1 98.56 139 MET B CA 1
ATOM 4145 C C . MET B 1 139 ? -3.803 -10.953 -5.609 1 98.56 139 MET B C 1
ATOM 4147 O O . MET B 1 139 ? -3.428 -10.148 -6.465 1 98.56 139 MET B O 1
ATOM 4151 N N . ASN B 1 140 ? -2.969 -11.68 -4.922 1 98.88 140 ASN B N 1
ATOM 4152 C CA . ASN B 1 140 ? -1.553 -11.75 -5.266 1 98.88 140 ASN B CA 1
ATOM 4153 C C . ASN B 1 140 ? -1.348 -12.188 -6.711 1 98.88 140 ASN B C 1
ATOM 4155 O O . ASN B 1 140 ? -0.551 -11.594 -7.441 1 98.88 140 ASN B O 1
ATOM 4159 N N . HIS B 1 141 ? -2.072 -13.219 -7.156 1 98.94 141 HIS B N 1
ATOM 4160 C CA . HIS B 1 141 ? -1.998 -13.734 -8.516 1 98.94 141 HIS B CA 1
ATOM 4161 C C . HIS B 1 141 ? -2.463 -12.688 -9.531 1 98.94 141 HIS B C 1
ATOM 4163 O O . HIS B 1 141 ? -1.79 -12.445 -10.531 1 98.94 141 HIS B O 1
ATOM 4169 N N . TYR B 1 142 ? -3.562 -12.062 -9.211 1 98.81 142 TYR B N 1
ATOM 4170 C CA . TYR B 1 142 ? -4.117 -11.023 -10.07 1 98.81 142 TYR B CA 1
ATOM 4171 C C . TYR B 1 142 ? -3.156 -9.844 -10.188 1 98.81 142 TYR B C 1
ATOM 4173 O O . TYR B 1 142 ? -2.908 -9.352 -11.289 1 98.81 142 TYR B O 1
ATOM 4181 N N . LEU B 1 143 ? -2.586 -9.422 -9.055 1 98.81 143 LEU B N 1
ATOM 4182 C CA . LEU B 1 143 ? -1.601 -8.352 -9.031 1 98.81 143 LEU B CA 1
ATOM 4183 C C . LEU B 1 143 ? -0.405 -8.688 -9.914 1 98.81 143 LEU B C 1
ATOM 4185 O O . LEU B 1 143 ? 0.025 -7.863 -10.727 1 98.81 143 LEU B O 1
ATOM 4189 N N . TYR B 1 144 ? 0.113 -9.891 -9.758 1 98.88 144 TYR B N 1
ATOM 4190 C CA . TYR B 1 144 ? 1.264 -10.344 -10.531 1 98.88 144 TYR B CA 1
ATOM 4191 C C . TYR B 1 144 ? 0.984 -10.266 -12.023 1 98.88 144 TYR B C 1
ATOM 4193 O O . TYR B 1 144 ? 1.825 -9.805 -12.797 1 98.88 144 TYR B O 1
ATOM 4201 N N . ALA B 1 145 ? -0.198 -10.688 -12.406 1 98.88 145 ALA B N 1
ATOM 4202 C CA . ALA B 1 145 ? -0.6 -10.633 -13.812 1 98.88 145 ALA B CA 1
ATOM 4203 C C . ALA B 1 145 ? -0.631 -9.188 -14.312 1 98.88 145 ALA B C 1
ATOM 4205 O O . ALA B 1 145 ? -0.126 -8.891 -15.398 1 98.88 145 ALA B O 1
ATOM 4206 N N . MET B 1 146 ? -1.166 -8.289 -13.531 1 98.25 146 MET B N 1
ATOM 4207 C CA . MET B 1 146 ? -1.263 -6.883 -13.922 1 98.25 146 MET B CA 1
ATOM 4208 C C . MET B 1 146 ? 0.123 -6.262 -14.062 1 98.25 146 MET B C 1
ATOM 4210 O O . MET B 1 146 ? 0.39 -5.539 -15.023 1 98.25 146 MET B O 1
ATOM 4214 N N . ILE B 1 147 ? 0.966 -6.574 -13.141 1 98.12 147 ILE B N 1
ATOM 4215 C CA . ILE B 1 147 ? 2.307 -6 -13.125 1 98.12 147 ILE B CA 1
ATOM 4216 C C . ILE B 1 147 ? 3.027 -6.34 -14.422 1 98.12 147 ILE B C 1
ATOM 4218 O O . ILE B 1 147 ? 3.684 -5.48 -15.016 1 98.12 147 ILE B O 1
ATOM 4222 N N . HIS B 1 148 ? 2.844 -7.527 -14.945 1 98.56 148 HIS B N 1
ATOM 4223 C CA . HIS B 1 148 ? 3.662 -7.996 -16.062 1 98.56 148 HIS B CA 1
ATOM 4224 C C . HIS B 1 148 ? 2.867 -8.008 -17.359 1 98.56 148 HIS B C 1
ATOM 4226 O O . HIS B 1 148 ? 3.416 -8.297 -18.422 1 98.56 148 HIS B O 1
ATOM 4232 N N . GLY B 1 149 ? 1.581 -7.734 -17.25 1 97.94 149 GLY B N 1
ATOM 4233 C CA . GLY B 1 149 ? 0.761 -7.711 -18.438 1 97.94 149 GLY B CA 1
ATOM 4234 C C . GLY B 1 149 ? 0.308 -9.086 -18.891 1 97.94 149 GLY B C 1
ATOM 4235 O O . GLY B 1 149 ? 0.083 -9.32 -20.078 1 97.94 149 GLY B O 1
ATOM 4236 N N . TYR B 1 150 ? 0.254 -10.008 -17.969 1 98.75 150 TYR B N 1
ATOM 4237 C CA . TYR B 1 150 ? -0.273 -11.336 -18.266 1 98.75 150 TYR B CA 1
ATOM 4238 C C . TYR B 1 150 ? -1.797 -11.336 -18.219 1 98.75 150 TYR B C 1
ATOM 4240 O O . TYR B 1 150 ? -2.414 -10.367 -17.781 1 98.75 150 TYR B O 1
ATOM 4248 N N . ASP B 1 151 ? -2.359 -12.398 -18.797 1 98.56 151 ASP B N 1
ATOM 4249 C CA . ASP B 1 151 ? -3.781 -12.648 -18.578 1 98.56 151 ASP B CA 1
ATOM 4250 C C . ASP B 1 151 ? -4.02 -13.281 -17.203 1 98.56 151 ASP B C 1
ATOM 4252 O O . ASP B 1 151 ? -3.123 -13.922 -16.656 1 98.56 151 ASP B O 1
ATOM 4256 N N . TYR B 1 152 ? -5.227 -13.031 -16.688 1 98.69 152 TYR B N 1
ATOM 4257 C CA . TYR B 1 152 ? -5.648 -13.617 -15.414 1 98.69 152 TYR B CA 1
ATOM 4258 C C . TYR B 1 152 ? -7.059 -14.188 -15.516 1 98.69 152 TYR B C 1
ATOM 4260 O O . TYR B 1 152 ? -7.93 -13.586 -16.156 1 98.69 152 TYR B O 1
ATOM 4268 N N . GLN B 1 153 ? -7.215 -15.375 -14.891 1 98.44 153 GLN B N 1
ATOM 4269 C CA . GLN B 1 153 ? -8.562 -15.938 -14.789 1 98.44 153 GLN B CA 1
ATOM 4270 C C . GLN B 1 153 ? -8.75 -16.672 -13.469 1 98.44 153 GLN B C 1
ATOM 4272 O O . GLN B 1 153 ? -7.852 -17.375 -13.008 1 98.44 153 GLN B O 1
ATOM 4277 N N . PHE B 1 154 ? -9.867 -16.438 -12.875 1 98.44 154 PHE B N 1
ATOM 4278 C CA . PHE B 1 154 ? -10.414 -17.266 -11.805 1 98.44 154 PHE B CA 1
ATOM 4279 C C . PHE B 1 154 ? -11.57 -18.109 -12.32 1 98.44 154 PHE B C 1
ATOM 4281 O O . PHE B 1 154 ? -12.617 -17.578 -12.688 1 98.44 154 PHE B O 1
ATOM 4288 N N . ILE B 1 155 ? -11.406 -19.406 -12.352 1 97.06 155 ILE B N 1
ATOM 4289 C CA . ILE B 1 155 ? -12.453 -20.328 -12.797 1 97.06 155 ILE B CA 1
ATOM 4290 C C . ILE B 1 155 ? -13.102 -20.984 -11.586 1 97.06 155 ILE B C 1
ATOM 4292 O O . ILE B 1 155 ? -12.438 -21.672 -10.805 1 97.06 155 ILE B O 1
ATOM 4296 N N . ARG B 1 156 ? -14.32 -20.797 -11.414 1 96.25 156 ARG B N 1
ATOM 4297 C CA . ARG B 1 156 ? -15.086 -21.625 -10.492 1 96.25 156 ARG B CA 1
ATOM 4298 C C . ARG B 1 156 ? -15.438 -22.969 -11.125 1 96.25 156 ARG B C 1
ATOM 4300 O O . ARG B 1 156 ? -16.328 -23.047 -11.977 1 96.25 156 ARG B O 1
ATOM 4307 N N . ALA B 1 157 ? -14.797 -23.953 -10.695 1 94.75 157 ALA B N 1
ATOM 4308 C CA . ALA B 1 157 ? -14.938 -25.281 -11.281 1 94.75 157 ALA B CA 1
ATOM 4309 C C . ALA B 1 157 ? -16.156 -26 -10.719 1 94.75 157 ALA B C 1
ATOM 4311 O O . ALA B 1 157 ? -16.672 -25.625 -9.664 1 94.75 157 ALA B O 1
ATOM 4312 N N . PRO B 1 158 ? -16.625 -27.016 -11.453 1 91.19 158 PRO B N 1
ATOM 4313 C CA . PRO B 1 158 ? -17.734 -27.797 -10.922 1 91.19 158 PRO B CA 1
ATOM 4314 C C . PRO B 1 158 ? -17.328 -28.688 -9.742 1 91.19 158 PRO B C 1
ATOM 4316 O O . PRO B 1 158 ? -16.141 -29.016 -9.602 1 91.19 158 PRO B O 1
ATOM 4319 N N . ASP B 1 159 ? -18.344 -29.047 -8.992 1 87.31 159 ASP B N 1
ATOM 4320 C CA . ASP B 1 159 ? -18.109 -30.047 -7.953 1 87.31 159 ASP B CA 1
ATOM 4321 C C . ASP B 1 159 ? -18.109 -31.453 -8.531 1 87.31 159 ASP B C 1
ATOM 4323 O O . ASP B 1 159 ? -19.062 -31.844 -9.219 1 87.31 159 ASP B O 1
ATOM 4327 N N . TYR B 1 160 ? -17.016 -32.062 -8.336 1 83.88 160 TYR B N 1
ATOM 4328 C CA . TYR B 1 160 ? -16.969 -33.469 -8.766 1 83.88 160 TYR B CA 1
ATOM 4329 C C . TYR B 1 160 ? -17.547 -34.375 -7.688 1 83.88 160 TYR B C 1
ATOM 4331 O O . TYR B 1 160 ? -17.219 -34.25 -6.508 1 83.88 160 TYR B O 1
ATOM 4339 N N . ARG B 1 161 ? -18.359 -35.25 -8.086 1 83.12 161 ARG B N 1
ATOM 4340 C CA . ARG B 1 161 ? -19.016 -36.156 -7.125 1 83.12 161 ARG B CA 1
ATOM 4341 C C . ARG B 1 161 ? -18.25 -37.469 -6.992 1 83.12 161 ARG B C 1
ATOM 4343 O O . ARG B 1 161 ? -18.344 -38.125 -5.961 1 83.12 161 ARG B O 1
ATOM 4350 N N . ASN B 1 162 ? -17.453 -37.781 -7.883 1 87.19 162 ASN B N 1
ATOM 4351 C CA . ASN B 1 162 ? -16.859 -39.094 -7.883 1 87.19 162 ASN B CA 1
ATOM 4352 C C . ASN B 1 162 ? -15.359 -39.062 -7.621 1 87.19 162 ASN B C 1
ATOM 4354 O O . ASN B 1 162 ? -14.664 -40.062 -7.789 1 87.19 162 ASN B O 1
ATOM 4358 N N . ARG B 1 163 ? -14.859 -37.875 -7.367 1 91.69 163 ARG B N 1
ATOM 4359 C CA . ARG B 1 163 ? -13.445 -37.75 -7.02 1 91.69 163 ARG B CA 1
ATOM 4360 C C . ARG B 1 163 ? -13.227 -36.531 -6.113 1 91.69 163 ARG B C 1
ATOM 4362 O O . ARG B 1 163 ? -14.109 -35.688 -5.965 1 91.69 163 ARG B O 1
ATOM 4369 N N . HIS B 1 164 ? -12.133 -36.594 -5.473 1 94.31 164 HIS B N 1
ATOM 4370 C CA . HIS B 1 164 ? -11.797 -35.5 -4.578 1 94.31 164 HIS B CA 1
ATOM 4371 C C . HIS B 1 164 ? -11.781 -34.156 -5.324 1 94.31 164 HIS B C 1
ATOM 4373 O O . HIS B 1 164 ? -11.422 -34.094 -6.504 1 94.31 164 HIS B O 1
ATOM 4379 N N . GLY B 1 165 ? -12.039 -33.062 -4.707 1 92.31 165 GLY B N 1
ATOM 4380 C CA . GLY B 1 165 ? -12.203 -31.734 -5.297 1 92.31 165 GLY B CA 1
ATOM 4381 C C . GLY B 1 165 ? -10.938 -31.219 -5.957 1 92.31 165 GLY B C 1
ATOM 4382 O O . GLY B 1 165 ? -11.008 -30.422 -6.895 1 92.31 165 GLY B O 1
ATOM 4383 N N . THR B 1 166 ? -9.758 -31.688 -5.551 1 95.25 166 THR B N 1
ATOM 4384 C CA . THR B 1 166 ? -8.492 -31.203 -6.074 1 95.25 166 THR B CA 1
ATOM 4385 C C . THR B 1 166 ? -8.305 -31.625 -7.527 1 95.25 166 THR B C 1
ATOM 4387 O O . THR B 1 166 ? -7.477 -31.062 -8.242 1 95.25 166 THR B O 1
ATOM 4390 N N . TRP B 1 167 ? -9.086 -32.594 -8.016 1 96.25 167 TRP B N 1
ATOM 4391 C CA . TRP B 1 167 ? -8.953 -33.094 -9.375 1 96.25 167 TRP B CA 1
ATOM 4392 C C . TRP B 1 167 ? -9.398 -32.062 -10.398 1 96.25 167 TRP B C 1
ATOM 4394 O O . TRP B 1 167 ? -9.047 -32.156 -11.578 1 96.25 167 TRP B O 1
ATOM 4404 N N . VAL B 1 168 ? -10.102 -31.062 -9.992 1 94.19 168 VAL B N 1
ATOM 4405 C CA . VAL B 1 168 ? -10.742 -30.141 -10.922 1 94.19 168 VAL B CA 1
ATOM 4406 C C . VAL B 1 168 ? -9.672 -29.312 -11.633 1 94.19 168 VAL B C 1
ATOM 4408 O O . VAL B 1 168 ? -9.906 -28.812 -12.734 1 94.19 168 VAL B O 1
ATOM 4411 N N . LYS B 1 169 ? -8.531 -29.109 -11.008 1 96.06 169 LYS B N 1
ATOM 4412 C CA . LYS B 1 169 ? -7.508 -28.266 -11.609 1 96.06 169 LYS B CA 1
ATOM 4413 C C . LYS B 1 169 ? -7 -28.859 -12.922 1 96.06 169 LYS B C 1
ATOM 4415 O O . LYS B 1 169 ? -6.617 -28.125 -13.836 1 96.06 169 LYS B O 1
ATOM 4420 N N . VAL B 1 170 ? -7.047 -30.219 -13.094 1 97.31 170 VAL B N 1
ATOM 4421 C CA . VAL B 1 170 ? -6.469 -30.922 -14.242 1 97.31 170 VAL B CA 1
ATOM 4422 C C . VAL B 1 170 ? -7.25 -30.562 -15.508 1 97.31 170 VAL B C 1
ATOM 4424 O O . VAL B 1 170 ? -6.691 -30 -16.453 1 97.31 170 VAL B O 1
ATOM 4427 N N . PRO B 1 171 ? -8.578 -30.75 -15.547 1 95.69 171 PRO B N 1
ATOM 4428 C CA . PRO B 1 171 ? -9.297 -30.375 -16.766 1 95.69 171 PRO B CA 1
ATOM 4429 C C . PRO B 1 171 ? -9.375 -28.875 -16.969 1 95.69 171 PRO B C 1
ATOM 4431 O O . PRO B 1 171 ? -9.438 -28.406 -18.109 1 95.69 171 PRO B O 1
ATOM 4434 N N . MET B 1 172 ? -9.344 -28.062 -15.914 1 96.38 172 MET B N 1
ATOM 4435 C CA . MET B 1 172 ? -9.414 -26.609 -16.078 1 96.38 172 MET B CA 1
ATOM 4436 C C . MET B 1 172 ? -8.156 -26.078 -16.75 1 96.38 172 MET B C 1
ATOM 4438 O O . MET B 1 172 ? -8.234 -25.188 -17.609 1 96.38 172 MET B O 1
ATOM 4442 N N . ILE B 1 173 ? -7.004 -26.578 -16.359 1 98.12 173 ILE B N 1
ATOM 4443 C CA . ILE B 1 173 ? -5.758 -26.188 -17 1 98.12 173 ILE B CA 1
ATOM 4444 C C . ILE B 1 173 ? -5.766 -26.625 -18.453 1 98.12 173 ILE B C 1
ATOM 4446 O O . ILE B 1 173 ? -5.363 -25.859 -19.344 1 98.12 173 ILE B O 1
ATOM 4450 N N . LYS B 1 174 ? -6.234 -27.828 -18.703 1 97.56 174 LYS B N 1
ATOM 4451 C CA . LYS B 1 174 ? -6.344 -28.344 -20.062 1 97.56 174 LYS B CA 1
ATOM 4452 C C . LYS B 1 174 ? -7.16 -27.391 -20.938 1 97.56 174 LYS B C 1
ATOM 4454 O O . LYS B 1 174 ? -6.754 -27.078 -22.062 1 97.56 174 LYS B O 1
ATOM 4459 N N . GLU B 1 175 ? -8.281 -26.984 -20.406 1 95.69 175 GLU B N 1
ATOM 4460 C CA . GLU B 1 175 ? -9.148 -26.078 -21.156 1 95.69 175 GLU B CA 1
ATOM 4461 C C . GLU B 1 175 ? -8.469 -24.734 -21.406 1 95.69 175 GLU B C 1
ATOM 4463 O O . GLU B 1 175 ? -8.555 -24.188 -22.5 1 95.69 175 GLU B O 1
ATOM 4468 N N . ALA B 1 176 ? -7.754 -24.219 -20.422 1 97.12 176 ALA B N 1
ATOM 4469 C CA . ALA B 1 176 ? -7.09 -22.922 -20.531 1 97.12 176 ALA B CA 1
ATOM 4470 C C . ALA B 1 176 ? -5.984 -22.969 -21.578 1 97.12 176 ALA B C 1
ATOM 4472 O O . ALA B 1 176 ? -5.711 -21.953 -22.234 1 97.12 176 ALA B O 1
ATOM 4473 N N . LEU B 1 177 ? -5.406 -24.109 -21.781 1 98.12 177 LEU B N 1
ATOM 4474 C CA . LEU B 1 177 ? -4.301 -24.281 -22.719 1 98.12 177 LEU B CA 1
ATOM 4475 C C . LEU B 1 177 ? -4.797 -24.219 -24.156 1 98.12 177 LEU B C 1
ATOM 4477 O O . LEU B 1 177 ? -3.998 -24.125 -25.094 1 98.12 177 LEU B O 1
ATOM 4481 N N . LYS B 1 178 ? -6.07 -24.188 -24.375 1 96.5 178 LYS B N 1
ATOM 4482 C CA . LYS B 1 178 ? -6.617 -24.047 -25.719 1 96.5 178 LYS B CA 1
ATOM 4483 C C . LYS B 1 178 ? -6.477 -22.609 -26.219 1 96.5 178 LYS B C 1
ATOM 4485 O O . LYS B 1 178 ? -6.422 -22.375 -27.422 1 96.5 178 LYS B O 1
ATOM 4490 N N . THR B 1 179 ? -6.348 -21.688 -25.297 1 96.5 179 THR B N 1
ATOM 4491 C CA . THR B 1 179 ? -6.379 -20.281 -25.719 1 96.5 179 THR B CA 1
ATOM 4492 C C . THR B 1 179 ? -5.086 -19.578 -25.328 1 96.5 179 THR B C 1
ATOM 4494 O O . THR B 1 179 ? -4.832 -18.453 -25.766 1 96.5 179 THR B O 1
ATOM 4497 N N . HIS B 1 180 ? -4.266 -20.188 -24.484 1 98.25 180 HIS B N 1
ATOM 4498 C CA . HIS B 1 180 ? -3.037 -19.562 -24.031 1 98.25 180 HIS B CA 1
ATOM 4499 C C . HIS B 1 180 ? -1.826 -20.438 -24.297 1 98.25 180 HIS B C 1
ATOM 4501 O O . HIS B 1 180 ? -1.912 -21.672 -24.188 1 98.25 180 HIS B O 1
ATOM 4507 N N . ASP B 1 181 ? -0.69 -19.828 -24.562 1 98.56 181 ASP B N 1
ATOM 4508 C CA . ASP B 1 181 ? 0.547 -20.562 -24.828 1 98.56 181 ASP B CA 1
ATOM 4509 C C . ASP B 1 181 ? 1.124 -21.156 -23.547 1 98.56 181 ASP B C 1
ATOM 4511 O O . ASP B 1 181 ? 1.729 -22.234 -23.578 1 98.56 181 ASP B O 1
ATOM 4515 N N . THR B 1 182 ? 1.025 -20.422 -22.531 1 98.88 182 THR B N 1
ATOM 4516 C CA . THR B 1 182 ? 1.533 -20.828 -21.219 1 98.88 182 THR B CA 1
ATOM 4517 C C . THR B 1 182 ? 0.484 -20.594 -20.141 1 98.88 182 THR B C 1
ATOM 4519 O O . THR B 1 182 ? -0.118 -19.516 -20.062 1 98.88 182 THR B O 1
ATOM 4522 N N . VAL B 1 183 ? 0.214 -21.625 -19.328 1 98.94 183 VAL B N 1
ATOM 4523 C CA . VAL B 1 183 ? -0.693 -21.516 -18.188 1 98.94 183 VAL B CA 1
ATOM 4524 C C . VAL B 1 183 ? 0.073 -21.75 -16.891 1 98.94 183 VAL B C 1
ATOM 4526 O O . VAL B 1 183 ? 0.732 -22.781 -16.734 1 98.94 183 VAL B O 1
ATOM 4529 N N . VAL B 1 184 ? 0.069 -20.766 -16.047 1 99 184 VAL B N 1
ATOM 4530 C CA . VAL B 1 184 ? 0.625 -20.875 -14.695 1 99 184 VAL B CA 1
ATOM 4531 C C . VAL B 1 184 ? -0.505 -20.984 -13.68 1 99 184 VAL B C 1
ATOM 4533 O O . VAL B 1 184 ? -1.241 -20.031 -13.438 1 99 184 VAL B O 1
ATOM 4536 N N . PHE B 1 185 ? -0.601 -22.172 -13.086 1 98.88 185 PHE B N 1
ATOM 4537 C CA . PHE B 1 185 ? -1.622 -22.453 -12.086 1 98.88 185 PHE B CA 1
ATOM 4538 C C . PHE B 1 185 ? -1.033 -22.375 -10.68 1 98.88 185 PHE B C 1
ATOM 4540 O O . PHE B 1 185 ? 0.074 -22.859 -10.438 1 98.88 185 PHE B O 1
ATOM 4547 N N . LEU B 1 186 ? -1.786 -21.75 -9.773 1 98.81 186 LEU B N 1
ATOM 4548 C CA . LEU B 1 186 ? -1.424 -21.734 -8.367 1 98.81 186 LEU B CA 1
ATOM 4549 C C . LEU B 1 186 ? -2.643 -22.016 -7.488 1 98.81 186 LEU B C 1
ATOM 4551 O O . LEU B 1 186 ? -3.732 -21.516 -7.754 1 98.81 186 LEU B O 1
ATOM 4555 N N . ASP B 1 187 ? -2.398 -22.828 -6.434 1 98.25 187 ASP B N 1
ATOM 4556 C CA . ASP B 1 187 ? -3.379 -22.859 -5.352 1 98.25 187 ASP B CA 1
ATOM 4557 C C . ASP B 1 187 ? -3.49 -21.484 -4.684 1 98.25 187 ASP B C 1
ATOM 4559 O O . ASP B 1 187 ? -2.539 -20.703 -4.703 1 98.25 187 ASP B O 1
ATOM 4563 N N . ALA B 1 188 ? -4.625 -21.281 -4.047 1 97.56 188 ALA B N 1
ATOM 4564 C CA . ALA B 1 188 ? -4.875 -19.969 -3.445 1 97.56 188 ALA B CA 1
ATOM 4565 C C . ALA B 1 188 ? -3.947 -19.734 -2.258 1 97.56 188 ALA B C 1
ATOM 4567 O O . ALA B 1 188 ? -3.775 -18.594 -1.819 1 97.56 188 ALA B O 1
ATOM 4568 N N . ASP B 1 189 ? -3.412 -20.797 -1.687 1 98.38 189 ASP B N 1
ATOM 4569 C CA . ASP B 1 189 ? -2.523 -20.594 -0.544 1 98.38 189 ASP B CA 1
ATOM 4570 C C . ASP B 1 189 ? -1.061 -20.594 -0.982 1 98.38 189 ASP B C 1
ATOM 4572 O O . ASP B 1 189 ? -0.159 -20.734 -0.155 1 98.38 189 ASP B O 1
ATOM 4576 N N . ALA B 1 190 ? -0.771 -20.516 -2.273 1 98.69 190 ALA B N 1
ATOM 4577 C CA . ALA B 1 190 ? 0.551 -20.234 -2.83 1 98.69 190 ALA B CA 1
ATOM 4578 C C . ALA B 1 190 ? 0.661 -18.781 -3.289 1 98.69 190 ALA B C 1
ATOM 4580 O O . ALA B 1 190 ? -0.288 -18.234 -3.85 1 98.69 190 ALA B O 1
ATOM 4581 N N . VAL B 1 191 ? 1.854 -18.188 -3.061 1 98.81 191 VAL B N 1
ATOM 4582 C CA . VAL B 1 191 ? 1.993 -16.75 -3.262 1 98.81 191 VAL B CA 1
ATOM 4583 C C . VAL B 1 191 ? 3.277 -16.469 -4.035 1 98.81 191 VAL B C 1
ATOM 4585 O O . VAL B 1 191 ? 4.32 -17.062 -3.77 1 98.81 191 VAL B O 1
ATOM 4588 N N . PHE B 1 192 ? 3.205 -15.531 -5.066 1 98.88 192 PHE B N 1
ATOM 4589 C CA . PHE B 1 192 ? 4.406 -14.945 -5.641 1 98.88 192 PHE B CA 1
ATOM 4590 C C . PHE B 1 192 ? 5.102 -14.039 -4.629 1 98.88 192 PHE B C 1
ATOM 4592 O O . PHE B 1 192 ? 4.547 -13.008 -4.227 1 98.88 192 PHE B O 1
ATOM 4599 N N . MET B 1 193 ? 6.293 -14.328 -4.309 1 98.62 193 MET B N 1
ATOM 4600 C CA . MET B 1 193 ? 6.977 -13.586 -3.26 1 98.62 193 MET B CA 1
ATOM 4601 C C . MET B 1 193 ? 7.766 -12.414 -3.846 1 98.62 193 MET B C 1
ATOM 4603 O O . MET B 1 193 ? 8.148 -11.492 -3.123 1 98.62 193 MET B O 1
ATOM 4607 N N . TYR B 1 194 ? 8.078 -12.469 -5.148 1 98.31 194 TYR B N 1
ATOM 4608 C CA . TYR B 1 194 ? 8.766 -11.406 -5.875 1 98.31 194 TYR B CA 1
ATOM 4609 C C . TYR B 1 194 ? 7.934 -10.93 -7.062 1 98.31 194 TYR B C 1
ATOM 4611 O O . TYR B 1 194 ? 8.25 -11.242 -8.211 1 98.31 194 TYR B O 1
ATOM 4619 N N . PRO B 1 195 ? 6.918 -10.086 -6.785 1 97.81 195 PRO B N 1
ATOM 4620 C CA . PRO B 1 195 ? 6.059 -9.609 -7.871 1 97.81 195 PRO B CA 1
ATOM 4621 C C . PRO B 1 195 ? 6.836 -8.867 -8.953 1 97.81 195 PRO B C 1
ATOM 4623 O O . PRO B 1 195 ? 6.355 -8.727 -10.078 1 97.81 195 PRO B O 1
ATOM 4626 N N . GLU B 1 196 ? 8.039 -8.445 -8.672 1 96.88 196 GLU B N 1
ATOM 4627 C CA . GLU B 1 196 ? 8.852 -7.707 -9.633 1 96.88 196 GLU B CA 1
ATOM 4628 C C . GLU B 1 196 ? 9.578 -8.656 -10.586 1 96.88 196 GLU B C 1
ATOM 4630 O O . GLU B 1 196 ? 10.156 -8.219 -11.586 1 96.88 196 GLU B O 1
ATOM 4635 N N . MET B 1 197 ? 9.562 -9.93 -10.352 1 98.5 197 MET B N 1
ATOM 4636 C CA . MET B 1 197 ? 10.25 -10.914 -11.18 1 98.5 197 MET B CA 1
ATOM 4637 C C . MET B 1 197 ? 9.367 -11.367 -12.336 1 98.5 197 MET B C 1
ATOM 4639 O O . MET B 1 197 ? 8.328 -12 -12.125 1 98.5 197 MET B O 1
ATOM 4643 N N . PRO B 1 198 ? 9.797 -11.039 -13.578 1 98.75 198 PRO B N 1
ATOM 4644 C CA . PRO B 1 198 ? 9.016 -11.586 -14.695 1 98.75 198 PRO B CA 1
ATOM 4645 C C . PRO B 1 198 ? 8.992 -13.109 -14.703 1 98.75 198 PRO B C 1
ATOM 4647 O O . PRO B 1 198 ? 10.008 -13.75 -14.398 1 98.75 198 PRO B O 1
ATOM 4650 N N . PHE B 1 199 ? 7.875 -13.648 -15.062 1 98.94 199 PHE B N 1
ATOM 4651 C CA . PHE B 1 199 ? 7.766 -15.102 -15.031 1 98.94 199 PHE B CA 1
ATOM 4652 C C . PHE B 1 199 ? 8.703 -15.734 -16.062 1 98.94 199 PHE B C 1
ATOM 4654 O O . PHE B 1 199 ? 9.242 -16.812 -15.82 1 98.94 199 PHE B O 1
ATOM 4661 N N . GLU B 1 200 ? 8.945 -15.039 -17.188 1 98.81 200 GLU B N 1
ATOM 4662 C CA . GLU B 1 200 ? 9.859 -15.523 -18.219 1 98.81 200 GLU B CA 1
ATOM 4663 C C . GLU B 1 200 ? 11.25 -15.773 -17.656 1 98.81 200 GLU B C 1
ATOM 4665 O O . GLU B 1 200 ? 11.93 -16.719 -18.047 1 98.81 200 GLU B O 1
ATOM 4670 N N . TRP B 1 201 ? 11.641 -14.891 -16.734 1 98.88 201 TRP B N 1
ATOM 4671 C CA . TRP B 1 201 ? 12.938 -15.07 -16.109 1 98.88 201 TRP B CA 1
ATOM 4672 C C . TRP B 1 201 ? 12.977 -16.375 -15.297 1 98.88 201 TRP B C 1
ATOM 4674 O O . TRP B 1 201 ? 13.953 -17.109 -15.359 1 98.88 201 TRP B O 1
ATOM 4684 N N . LEU B 1 202 ? 11.93 -16.656 -14.578 1 98.94 202 LEU B N 1
ATOM 4685 C CA . LEU B 1 202 ? 11.828 -17.891 -13.797 1 98.94 202 LEU B CA 1
ATOM 4686 C C . LEU B 1 202 ? 11.812 -19.109 -14.703 1 98.94 202 LEU B C 1
ATOM 4688 O O . LEU B 1 202 ? 12.438 -20.125 -14.391 1 98.94 202 LEU B O 1
ATOM 4692 N N . MET B 1 203 ? 11.078 -19 -15.828 1 98.88 203 MET B N 1
ATOM 4693 C CA . MET B 1 203 ? 11.062 -20.094 -16.797 1 98.88 203 MET B CA 1
ATOM 4694 C C . MET B 1 203 ? 12.469 -20.391 -17.312 1 98.88 203 MET B C 1
ATOM 4696 O O . MET B 1 203 ? 12.844 -21.562 -17.453 1 98.88 203 MET B O 1
ATOM 4700 N N . SER B 1 204 ? 13.203 -19.312 -17.547 1 98.75 204 SER B N 1
ATOM 4701 C CA . SER B 1 204 ? 14.586 -19.484 -18 1 98.75 204 SER B CA 1
ATOM 4702 C C . SER B 1 204 ? 15.453 -20.078 -16.891 1 98.75 204 SER B C 1
ATOM 4704 O O . SER B 1 204 ? 16.281 -20.969 -17.156 1 98.75 204 SER B O 1
ATOM 4706 N N . LEU B 1 205 ? 15.203 -19.641 -15.688 1 98.75 205 LEU B N 1
ATOM 4707 C CA . LEU B 1 205 ? 15.945 -20.172 -14.547 1 98.75 205 LEU B CA 1
ATOM 4708 C C . LEU B 1 205 ? 15.742 -21.672 -14.414 1 98.75 205 LEU B C 1
ATOM 4710 O O . LEU B 1 205 ? 16.703 -22.422 -14.219 1 98.75 205 LEU B O 1
ATOM 4714 N N . TRP B 1 206 ? 14.539 -22.141 -14.648 1 98.62 206 TRP B N 1
ATOM 4715 C CA . TRP B 1 206 ? 14.172 -23.531 -14.438 1 98.62 206 TRP B CA 1
ATOM 4716 C C . TRP B 1 206 ? 14.297 -24.328 -15.734 1 98.62 206 TRP B C 1
ATOM 4718 O O . TRP B 1 206 ? 13.898 -25.5 -15.789 1 98.62 206 TRP B O 1
ATOM 4728 N N . ASN B 1 207 ? 14.711 -23.75 -16.797 1 98.44 207 ASN B N 1
ATOM 4729 C CA . ASN B 1 207 ? 14.906 -24.312 -18.125 1 98.44 207 ASN B CA 1
ATOM 4730 C C . ASN B 1 207 ? 13.617 -24.938 -18.672 1 98.44 207 ASN B C 1
ATOM 4732 O O . ASN B 1 207 ? 13.625 -26.047 -19.188 1 98.44 207 ASN B O 1
ATOM 4736 N N . ILE B 1 208 ? 12.547 -24.266 -18.422 1 98.69 208 ILE B N 1
ATOM 4737 C CA . ILE B 1 208 ? 11.305 -24.562 -19.141 1 98.69 208 ILE B CA 1
ATOM 4738 C C . ILE B 1 208 ? 11.422 -24.094 -20.578 1 98.69 208 ILE B C 1
ATOM 4740 O O . ILE B 1 208 ? 11.641 -22.906 -20.844 1 98.69 208 ILE B O 1
ATOM 4744 N N . THR B 1 209 ? 11.281 -25 -21.516 1 98 209 THR B N 1
ATOM 4745 C CA . THR B 1 209 ? 11.523 -24.703 -22.922 1 98 209 THR B CA 1
ATOM 4746 C C . THR B 1 209 ? 10.227 -24.781 -23.734 1 98 209 THR B C 1
ATOM 4748 O O . THR B 1 209 ? 9.148 -24.969 -23.156 1 98 209 THR B O 1
ATOM 4751 N N . ASP B 1 210 ? 10.367 -24.594 -25.016 1 95.94 210 ASP B N 1
ATOM 4752 C CA . ASP B 1 210 ? 9.203 -24.688 -25.891 1 95.94 210 ASP B CA 1
ATOM 4753 C C . ASP B 1 210 ? 8.758 -26.141 -26.078 1 95.94 210 ASP B C 1
ATOM 4755 O O . ASP B 1 210 ? 7.664 -26.391 -26.578 1 95.94 210 ASP B O 1
ATOM 4759 N N . LYS B 1 211 ? 9.57 -27.109 -25.578 1 97.5 211 LYS B N 1
ATOM 4760 C CA . LYS B 1 211 ? 9.242 -28.516 -25.688 1 97.5 211 LYS B CA 1
ATOM 4761 C C . LYS B 1 211 ? 8.656 -29.062 -24.375 1 97.5 211 LYS B C 1
ATOM 4763 O O . LYS B 1 211 ? 8.133 -30.172 -24.344 1 97.5 211 LYS B O 1
ATOM 4768 N N . THR B 1 212 ? 8.82 -28.219 -23.359 1 98.69 212 THR B N 1
ATOM 4769 C CA . THR B 1 212 ? 8.289 -28.641 -22.062 1 98.69 212 THR B CA 1
ATOM 4770 C C . THR B 1 212 ? 6.77 -28.734 -22.109 1 98.69 212 THR B C 1
ATOM 4772 O O . THR B 1 212 ? 6.102 -27.828 -22.609 1 98.69 212 THR B O 1
ATOM 4775 N N . LEU B 1 213 ? 6.234 -29.875 -21.625 1 98.88 213 LEU B N 1
ATOM 4776 C CA . LEU B 1 213 ? 4.785 -30.016 -21.516 1 98.88 213 LEU B CA 1
ATOM 4777 C C . LEU B 1 213 ? 4.281 -29.406 -20.203 1 98.88 213 LEU B C 1
ATOM 4779 O O . LEU B 1 213 ? 3.316 -28.641 -20.203 1 98.88 213 LEU B O 1
ATOM 4783 N N . ILE B 1 214 ? 4.961 -29.734 -19.141 1 98.88 214 ILE B N 1
ATOM 4784 C CA . ILE B 1 214 ? 4.531 -29.297 -17.812 1 98.88 214 ILE B CA 1
ATOM 4785 C C . ILE B 1 214 ? 5.73 -29.234 -16.875 1 98.88 214 ILE B C 1
ATOM 4787 O O . ILE B 1 214 ? 6.664 -30.031 -17 1 98.88 214 ILE B O 1
ATOM 4791 N N . ALA B 1 215 ? 5.773 -28.219 -16.047 1 98.88 215 ALA B N 1
ATOM 4792 C CA . ALA B 1 215 ? 6.746 -28.094 -14.961 1 98.88 215 ALA B CA 1
ATOM 4793 C C . ALA B 1 215 ? 6.055 -28 -13.609 1 98.88 215 ALA B C 1
ATOM 4795 O O . ALA B 1 215 ? 5.043 -27.312 -13.469 1 98.88 215 ALA B O 1
ATOM 4796 N N . LEU B 1 216 ? 6.543 -28.75 -12.633 1 98.69 216 LEU B N 1
ATOM 4797 C CA . LEU B 1 216 ? 6.012 -28.781 -11.273 1 98.69 216 LEU B CA 1
ATOM 4798 C C . LEU B 1 216 ? 7.141 -28.719 -10.25 1 98.69 216 LEU B C 1
ATOM 4800 O O . LEU B 1 216 ? 8.258 -29.172 -10.516 1 98.69 216 LEU B O 1
ATOM 4804 N N . SER B 1 217 ? 6.77 -28.203 -9.109 1 98.25 217 SER B N 1
ATOM 4805 C CA . SER B 1 217 ? 7.758 -28.188 -8.031 1 98.25 217 SER B CA 1
ATOM 4806 C C . SER B 1 217 ? 7.797 -29.531 -7.301 1 98.25 217 SER B C 1
ATOM 4808 O O . SER B 1 217 ? 6.766 -30.172 -7.129 1 98.25 217 SER B O 1
ATOM 4810 N N . ASN B 1 218 ? 8.961 -29.859 -6.832 1 97.62 218 ASN B N 1
ATOM 4811 C CA . ASN B 1 218 ? 9.078 -31.016 -5.961 1 97.62 218 ASN B CA 1
ATOM 4812 C C . ASN B 1 218 ? 8.391 -30.781 -4.617 1 97.62 218 ASN B C 1
ATOM 4814 O O . ASN B 1 218 ? 8.375 -29.656 -4.113 1 97.62 218 ASN B O 1
ATOM 4818 N N . ASP B 1 219 ? 7.871 -31.875 -4.094 1 97.19 219 ASP B N 1
ATOM 4819 C CA . ASP B 1 219 ? 7.543 -31.906 -2.672 1 97.19 219 ASP B CA 1
ATOM 4820 C C . ASP B 1 219 ? 8.805 -31.969 -1.816 1 97.19 219 ASP B C 1
ATOM 4822 O O . ASP B 1 219 ? 9.898 -32.188 -2.334 1 97.19 219 ASP B O 1
ATOM 48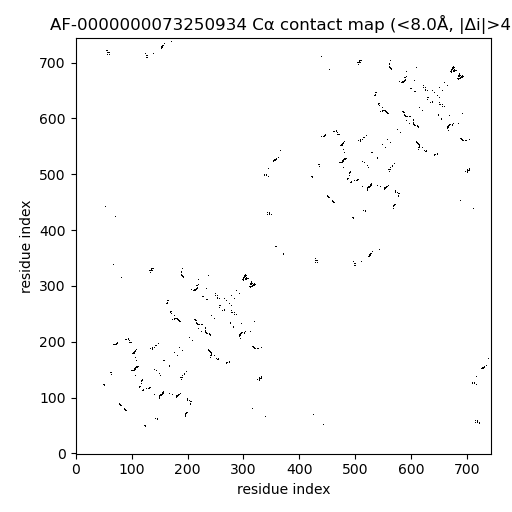26 N N . PRO B 1 220 ? 8.594 -31.703 -0.501 1 95.56 220 PRO B N 1
ATOM 4827 C CA . PRO B 1 220 ? 9.742 -31.984 0.355 1 95.56 220 PRO B CA 1
ATOM 4828 C C . PRO B 1 220 ? 10.227 -33.438 0.235 1 95.56 220 PRO B C 1
ATOM 4830 O O . PRO B 1 220 ? 9.414 -34.344 0.134 1 95.56 220 PRO B O 1
ATOM 4833 N N . ASP B 1 221 ? 11.547 -33.562 0.243 1 94.19 221 ASP B N 1
ATOM 4834 C CA . ASP B 1 221 ? 12.117 -34.875 0.092 1 94.19 221 ASP B CA 1
ATOM 4835 C C . ASP B 1 221 ? 12 -35.688 1.388 1 94.19 221 ASP B C 1
ATOM 4837 O O . ASP B 1 221 ? 12.859 -35.594 2.264 1 94.19 221 ASP B O 1
ATOM 4841 N N . SER B 1 222 ? 10.953 -36.406 1.512 1 92.69 222 SER B N 1
ATOM 4842 C CA . SER B 1 222 ? 10.664 -37.281 2.639 1 92.69 222 SER B CA 1
ATOM 4843 C C . SER B 1 222 ? 10.055 -38.594 2.172 1 92.69 222 SER B C 1
ATOM 4845 O O . SER B 1 222 ? 9.5 -38.656 1.073 1 92.69 222 SER B O 1
ATOM 4847 N N . PRO B 1 223 ? 10.148 -39.594 2.922 1 92.94 223 PRO B N 1
ATOM 4848 C CA . PRO B 1 223 ? 9.617 -40.906 2.514 1 92.94 223 PRO B CA 1
ATOM 4849 C C . PRO B 1 223 ? 8.125 -40.844 2.203 1 92.94 223 PRO B C 1
ATOM 4851 O O . PRO B 1 223 ? 7.652 -41.562 1.303 1 92.94 223 PRO B O 1
ATOM 4854 N N . ARG B 1 224 ? 7.402 -40 2.863 1 91.75 224 ARG B N 1
ATOM 4855 C CA . ARG B 1 224 ? 5.957 -39.938 2.678 1 91.75 224 ARG B CA 1
ATOM 4856 C C . ARG B 1 224 ? 5.609 -39.25 1.354 1 91.75 224 ARG B C 1
ATOM 4858 O O . ARG B 1 224 ? 4.48 -39.375 0.874 1 91.75 224 ARG B O 1
ATOM 4865 N N . ASN B 1 225 ? 6.605 -38.562 0.779 1 95.19 225 ASN B N 1
ATOM 4866 C CA . ASN B 1 225 ? 6.367 -37.812 -0.451 1 95.19 225 ASN B CA 1
ATOM 4867 C C . ASN B 1 225 ? 7 -38.5 -1.658 1 95.19 225 ASN B C 1
ATOM 4869 O O . ASN B 1 225 ? 7.395 -37.844 -2.619 1 95.19 225 ASN B O 1
ATOM 4873 N N . ARG B 1 226 ? 7.098 -39.781 -1.639 1 96.75 226 ARG B N 1
ATOM 4874 C CA . ARG B 1 226 ? 7.684 -40.531 -2.746 1 96.75 226 ARG B CA 1
ATOM 4875 C C . ARG B 1 226 ? 6.645 -41.438 -3.404 1 96.75 226 ARG B C 1
ATOM 4877 O O . ARG B 1 226 ? 5.742 -41.938 -2.738 1 96.75 226 ARG B O 1
ATOM 4884 N N . ASP B 1 227 ? 6.793 -41.594 -4.68 1 96.75 227 ASP B N 1
ATOM 4885 C CA . ASP B 1 227 ? 5.891 -42.5 -5.41 1 96.75 227 ASP B CA 1
ATOM 4886 C C . ASP B 1 227 ? 6.316 -43.938 -5.273 1 96.75 227 ASP B C 1
ATOM 4888 O O . ASP B 1 227 ? 7.219 -44.281 -4.492 1 96.75 227 ASP B O 1
ATOM 4892 N N . ALA B 1 228 ? 5.605 -44.812 -5.98 1 95.88 228 ALA B N 1
ATOM 4893 C CA . ALA B 1 228 ? 5.816 -46.25 -5.832 1 95.88 228 ALA B CA 1
ATOM 4894 C C . ALA B 1 228 ? 7.211 -46.656 -6.297 1 95.88 228 ALA B C 1
ATOM 4896 O O . ALA B 1 228 ? 7.734 -47.719 -5.895 1 95.88 228 ALA B O 1
ATOM 4897 N N . LYS B 1 229 ? 7.828 -45.844 -7.062 1 96.94 229 LYS B N 1
ATOM 4898 C CA . LYS B 1 229 ? 9.148 -46.156 -7.586 1 96.94 229 LYS B CA 1
ATOM 4899 C C . LYS B 1 229 ? 10.242 -45.438 -6.805 1 96.94 229 LYS B C 1
ATOM 4901 O O . LYS B 1 229 ? 11.414 -45.438 -7.199 1 96.94 229 LYS B O 1
ATOM 4906 N N . GLY B 1 230 ? 9.852 -44.656 -5.801 1 97.19 230 GLY B N 1
ATOM 4907 C CA . GLY B 1 230 ? 10.805 -44.062 -4.887 1 97.19 230 GLY B CA 1
ATOM 4908 C C . GLY B 1 230 ? 11.188 -42.656 -5.273 1 97.19 230 GLY B C 1
ATOM 4909 O O . GLY B 1 230 ? 12.016 -42 -4.605 1 97.19 230 GLY B O 1
ATOM 4910 N N . LYS B 1 231 ? 10.617 -42.156 -6.25 1 97.19 231 LYS B N 1
ATOM 4911 C CA . LYS B 1 231 ? 10.906 -40.781 -6.688 1 97.19 231 LYS B CA 1
ATOM 4912 C C . LYS B 1 231 ? 10.031 -39.781 -5.957 1 97.19 231 LYS B C 1
ATOM 4914 O O . LYS B 1 231 ? 8.836 -40.031 -5.75 1 97.19 231 LYS B O 1
ATOM 4919 N N . VAL B 1 232 ? 10.648 -38.656 -5.562 1 97.5 232 VAL B N 1
ATOM 4920 C CA . VAL B 1 232 ? 9.898 -37.625 -4.875 1 97.5 232 VAL B CA 1
ATOM 4921 C C . VAL B 1 232 ? 8.734 -37.156 -5.75 1 97.5 232 VAL B C 1
ATOM 4923 O O . VAL B 1 232 ? 8.898 -36.969 -6.961 1 97.5 232 VAL B O 1
ATOM 4926 N N . MET B 1 233 ? 7.602 -37.031 -5.16 1 97.94 233 MET B N 1
ATOM 4927 C CA . MET B 1 233 ? 6.434 -36.562 -5.902 1 97.94 233 MET B CA 1
ATOM 4928 C C . MET B 1 233 ? 6.559 -35.094 -6.227 1 97.94 233 MET B C 1
ATOM 4930 O O . MET B 1 233 ? 7.332 -34.375 -5.59 1 97.94 233 MET B O 1
ATOM 4934 N N . MET B 1 234 ? 5.844 -34.656 -7.195 1 97.62 234 MET B N 1
ATOM 4935 C CA . MET B 1 234 ? 5.77 -33.25 -7.582 1 97.62 234 MET B CA 1
ATOM 4936 C C . MET B 1 234 ? 4.461 -32.625 -7.105 1 97.62 234 MET B C 1
ATOM 4938 O O . MET B 1 234 ? 3.404 -33.25 -7.18 1 97.62 234 MET B O 1
ATOM 4942 N N . ASN B 1 235 ? 4.59 -31.469 -6.613 1 97.75 235 ASN B N 1
ATOM 4943 C CA . ASN B 1 235 ? 3.443 -30.766 -6.062 1 97.75 235 ASN B CA 1
ATOM 4944 C C . ASN B 1 235 ? 2.57 -30.172 -7.164 1 97.75 235 ASN B C 1
ATOM 4946 O O . ASN B 1 235 ? 3.082 -29.609 -8.133 1 97.75 235 ASN B O 1
ATOM 4950 N N . THR B 1 236 ? 1.309 -30.266 -7.062 1 98.38 236 THR B N 1
ATOM 4951 C CA . THR B 1 236 ? 0.417 -29.766 -8.109 1 98.38 236 THR B CA 1
ATOM 4952 C C . THR B 1 236 ? -0.252 -28.469 -7.676 1 98.38 236 THR B C 1
ATOM 4954 O O . THR B 1 236 ? -1.253 -28.062 -8.266 1 98.38 236 THR B O 1
ATOM 4957 N N . GLY B 1 237 ? 0.254 -27.812 -6.625 1 98.19 237 GLY B N 1
ATOM 4958 C CA . GLY B 1 237 ? -0.254 -26.516 -6.207 1 98.19 237 GLY B CA 1
ATOM 4959 C C . GLY B 1 237 ? 0.341 -25.359 -6.992 1 98.19 237 GLY B C 1
ATOM 4960 O O . GLY B 1 237 ? -0.168 -24.25 -6.938 1 98.19 237 GLY B O 1
ATOM 4961 N N . PHE B 1 238 ? 1.383 -25.656 -7.609 1 98.75 238 PHE B N 1
ATOM 4962 C CA . PHE B 1 238 ? 2.029 -24.75 -8.547 1 98.75 238 PHE B CA 1
ATOM 4963 C C . PHE B 1 238 ? 2.494 -25.5 -9.789 1 98.75 238 PHE B C 1
ATOM 4965 O O . PHE B 1 238 ? 3.354 -26.375 -9.711 1 98.75 238 PHE B O 1
ATOM 4972 N N . MET B 1 239 ? 1.938 -25.078 -10.945 1 98.88 239 MET B N 1
ATOM 4973 C CA . MET B 1 239 ? 2.238 -25.766 -12.203 1 98.88 239 MET B CA 1
ATOM 4974 C C . MET B 1 239 ? 2.387 -24.781 -13.344 1 98.88 239 MET B C 1
ATOM 4976 O O . MET B 1 239 ? 1.675 -23.766 -13.398 1 98.88 239 MET B O 1
ATOM 4980 N N . VAL B 1 240 ? 3.324 -25.078 -14.234 1 98.94 240 VAL B N 1
ATOM 4981 C CA . VAL B 1 240 ? 3.492 -24.344 -15.484 1 98.94 240 VAL B CA 1
ATOM 4982 C C . VAL B 1 240 ? 3.291 -25.297 -16.672 1 98.94 240 VAL B C 1
ATOM 4984 O O . VAL B 1 240 ? 4.031 -26.266 -16.828 1 98.94 240 VAL B O 1
ATOM 4987 N N . ALA B 1 241 ? 2.279 -25.062 -17.453 1 98.94 241 ALA B N 1
ATOM 4988 C CA . ALA B 1 241 ? 1.992 -25.922 -18.594 1 98.94 241 ALA B CA 1
ATOM 4989 C C . ALA B 1 241 ? 2.104 -25.141 -19.906 1 98.94 241 ALA B C 1
ATOM 4991 O O . ALA B 1 241 ? 1.706 -23.984 -19.984 1 98.94 241 ALA B O 1
ATOM 4992 N N . ARG B 1 242 ? 2.639 -25.781 -20.906 1 98.81 242 ARG B N 1
ATOM 4993 C CA . ARG B 1 242 ? 2.82 -25.172 -22.219 1 98.81 242 ARG B CA 1
ATOM 4994 C C . ARG B 1 242 ? 1.86 -25.781 -23.234 1 98.81 242 ARG B C 1
ATOM 4996 O O . ARG B 1 242 ? 1.624 -27 -23.234 1 98.81 242 ARG B O 1
ATOM 5003 N N . GLN B 1 243 ? 1.424 -24.938 -24.141 1 98.44 243 GLN B N 1
ATOM 5004 C CA . GLN B 1 243 ? 0.45 -25.359 -25.141 1 98.44 243 GLN B CA 1
ATOM 5005 C C . GLN B 1 243 ? 1.103 -26.25 -26.203 1 98.44 243 GLN B C 1
ATOM 5007 O O . GLN B 1 243 ? 2.098 -25.859 -26.812 1 98.44 243 GLN B O 1
ATOM 5012 N N . SER B 1 244 ? 0.526 -27.422 -26.438 1 98.12 244 SER B N 1
ATOM 5013 C CA . SER B 1 244 ? 0.837 -28.344 -27.531 1 98.12 244 SER B CA 1
ATOM 5014 C C . SER B 1 244 ? -0.192 -29.469 -27.625 1 98.12 244 SER B C 1
ATOM 5016 O O . SER B 1 244 ? -0.972 -29.672 -26.688 1 98.12 244 SER B O 1
ATOM 5018 N N . ASN B 1 245 ? -0.227 -30.125 -28.688 1 97.75 245 ASN B N 1
ATOM 5019 C CA . ASN B 1 245 ? -1.087 -31.297 -28.797 1 97.75 245 ASN B CA 1
ATOM 5020 C C . ASN B 1 245 ? -0.705 -32.375 -27.781 1 97.75 245 ASN B C 1
ATOM 5022 O O . ASN B 1 245 ? -1.576 -33 -27.172 1 97.75 245 ASN B O 1
ATOM 5026 N N . ARG B 1 246 ? 0.565 -32.5 -27.594 1 98.25 246 ARG B N 1
ATOM 5027 C CA . ARG B 1 246 ? 1.049 -33.531 -26.656 1 98.25 246 ARG B CA 1
ATOM 5028 C C . ARG B 1 246 ? 0.67 -33.156 -25.219 1 98.25 246 ARG B C 1
ATOM 5030 O O . ARG B 1 246 ? 0.373 -34.031 -24.406 1 98.25 246 ARG B O 1
ATOM 5037 N N . THR B 1 247 ? 0.714 -31.859 -24.922 1 98.69 247 THR B N 1
ATOM 5038 C CA . THR B 1 247 ? 0.277 -31.438 -23.594 1 98.69 247 THR B CA 1
ATOM 5039 C C . THR B 1 247 ? -1.208 -31.719 -23.391 1 98.69 247 THR B C 1
ATOM 5041 O O . THR B 1 247 ? -1.622 -32.156 -22.312 1 98.69 247 THR B O 1
ATOM 5044 N N . GLN B 1 248 ? -1.998 -31.531 -24.438 1 98 248 GLN B N 1
ATOM 5045 C CA . GLN B 1 248 ? -3.416 -31.875 -24.359 1 98 248 GLN B CA 1
ATOM 5046 C C . GLN B 1 248 ? -3.611 -33.344 -24.078 1 98 248 GLN B C 1
ATOM 5048 O O . GLN B 1 248 ? -4.457 -33.719 -23.25 1 98 248 GLN B O 1
ATOM 5053 N N . GLU B 1 249 ? -2.844 -34.156 -24.688 1 98.12 249 GLU B N 1
ATOM 5054 C CA . GLU B 1 249 ? -2.908 -35.594 -24.469 1 98.12 249 GLU B CA 1
ATOM 5055 C C . GLU B 1 249 ? -2.5 -35.938 -23.031 1 98.12 249 GLU B C 1
ATOM 5057 O O . GLU B 1 249 ? -3.143 -36.75 -22.375 1 98.12 249 GLU B O 1
ATOM 5062 N N . LEU B 1 250 ? -1.477 -35.312 -22.578 1 98.69 250 LEU B N 1
ATOM 5063 C CA . LEU B 1 250 ? -1.016 -35.531 -21.219 1 98.69 250 LEU B CA 1
ATOM 5064 C C . LEU B 1 250 ? -2.127 -35.219 -20.203 1 98.69 250 LEU B C 1
ATOM 5066 O O . LEU B 1 250 ? -2.447 -36.062 -19.359 1 98.69 250 LEU B O 1
ATOM 5070 N N . PHE B 1 251 ? -2.738 -34.094 -20.328 1 98.31 251 PHE B N 1
ATOM 5071 C CA . PHE B 1 251 ? -3.781 -33.688 -19.391 1 98.31 251 PHE B CA 1
ATOM 5072 C C . PHE B 1 251 ? -5.004 -34.594 -19.531 1 98.31 251 PHE B C 1
ATOM 5074 O O . PHE B 1 251 ? -5.691 -34.875 -18.547 1 98.31 251 PHE B O 1
ATOM 5081 N N . HIS B 1 252 ? -5.297 -35 -20.734 1 96.75 252 HIS B N 1
ATOM 5082 C CA . HIS B 1 252 ? -6.383 -35.969 -20.938 1 96.75 252 HIS B CA 1
ATOM 5083 C C . HIS B 1 252 ? -6.113 -37.281 -20.203 1 96.75 252 HIS B C 1
ATOM 5085 O O . HIS B 1 252 ? -6.961 -37.75 -19.438 1 96.75 252 HIS B O 1
ATOM 5091 N N . ASP B 1 253 ? -4.941 -37.812 -20.438 1 98 253 ASP B N 1
ATOM 5092 C CA . ASP B 1 253 ? -4.574 -39.062 -19.797 1 98 253 ASP B CA 1
ATOM 5093 C C . ASP B 1 253 ? -4.539 -38.938 -18.281 1 98 253 ASP B C 1
ATOM 5095 O O . ASP B 1 253 ? -4.965 -39.844 -17.562 1 98 253 ASP B O 1
ATOM 5099 N N . TRP B 1 254 ? -4.043 -37.812 -17.828 1 98.38 254 TRP B N 1
ATOM 5100 C CA . TRP B 1 254 ? -4.02 -37.5 -16.406 1 98.38 254 TRP B CA 1
ATOM 5101 C C . TRP B 1 254 ? -5.43 -37.469 -15.828 1 98.38 254 TRP B C 1
ATOM 5103 O O . TRP B 1 254 ? -5.707 -38.156 -14.844 1 98.38 254 TRP B O 1
ATOM 5113 N N . ASN B 1 255 ? -6.324 -36.812 -16.484 1 96.06 255 ASN B N 1
ATOM 5114 C CA . ASN B 1 255 ? -7.711 -36.719 -16.031 1 96.06 255 ASN B CA 1
ATOM 5115 C C . ASN B 1 255 ? -8.414 -38.062 -16.062 1 96.06 255 ASN B C 1
ATOM 5117 O O . ASN B 1 255 ? -9.289 -38.344 -15.234 1 96.06 255 ASN B O 1
ATOM 5121 N N . GLN B 1 256 ? -8.008 -38.969 -16.922 1 95.5 256 GLN B N 1
ATOM 5122 C CA . GLN B 1 256 ? -8.656 -40.25 -17.094 1 95.5 256 GLN B CA 1
ATOM 5123 C C . GLN B 1 256 ? -7.977 -41.312 -16.25 1 95.5 256 GLN B C 1
ATOM 5125 O O . GLN B 1 256 ? -8.414 -42.469 -16.234 1 95.5 256 GLN B O 1
ATOM 5130 N N . CYS B 1 257 ? -6.965 -40.969 -15.555 1 96.94 257 CYS B N 1
ATOM 5131 C CA . CYS B 1 257 ? -6.16 -41.938 -14.82 1 96.94 257 CYS B CA 1
ATOM 5132 C C . CYS B 1 257 ? -7.043 -42.812 -13.953 1 96.94 257 CYS B C 1
ATOM 5134 O O . CYS B 1 257 ? -6.887 -44.062 -13.953 1 96.94 257 CYS B O 1
ATOM 5136 N N . PRO B 1 258 ? -8.062 -42.281 -13.328 1 95.44 258 PRO B N 1
ATOM 5137 C CA . PRO B 1 258 ? -8.867 -43.094 -12.422 1 95.44 258 PRO B CA 1
ATOM 5138 C C . PRO B 1 258 ? -9.734 -44.125 -13.148 1 95.44 258 PRO B C 1
ATOM 5140 O O . PRO B 1 258 ? -10.273 -45.031 -12.531 1 95.44 258 PRO B O 1
ATOM 5143 N N . THR B 1 259 ? -9.922 -43.938 -14.477 1 94.31 259 THR B N 1
ATOM 5144 C CA . THR B 1 259 ? -10.703 -44.906 -15.242 1 94.31 259 THR B CA 1
ATOM 5145 C C . THR B 1 259 ? -9.891 -46.188 -15.477 1 94.31 259 THR B C 1
ATOM 5147 O O . THR B 1 259 ? -10.445 -47.219 -15.875 1 94.31 259 THR B O 1
ATOM 5150 N N . GLU B 1 260 ? -8.617 -46.125 -15.367 1 96.62 260 GLU B N 1
ATOM 5151 C CA . GLU B 1 260 ? -7.66 -47.219 -15.508 1 96.62 260 GLU B CA 1
ATOM 5152 C C . GLU B 1 260 ? -7.609 -47.719 -16.938 1 96.62 260 GLU B C 1
ATOM 5154 O O . GLU B 1 260 ? -7.148 -48.844 -17.203 1 96.62 260 GLU B O 1
ATOM 5159 N N . THR B 1 261 ? -8.141 -46.938 -17.828 1 96 261 THR B N 1
ATOM 5160 C CA . THR B 1 261 ? -8.055 -47.312 -19.234 1 96 261 THR B CA 1
ATOM 5161 C C . THR B 1 261 ? -6.602 -47.406 -19.688 1 96 261 THR B C 1
ATOM 5163 O O . THR B 1 261 ? -6.199 -48.375 -20.312 1 96 261 THR B O 1
ATOM 5166 N N . LYS B 1 262 ? -5.852 -46.438 -19.281 1 97.06 262 LYS B N 1
ATOM 5167 C CA . LYS B 1 262 ? -4.449 -46.406 -19.688 1 97.06 262 LYS B CA 1
ATOM 5168 C C . LYS B 1 262 ? -3.531 -46.812 -18.547 1 97.06 262 LYS B C 1
ATOM 5170 O O . LYS B 1 262 ? -2.486 -47.438 -18.781 1 97.06 262 LYS B O 1
ATOM 5175 N N . TYR B 1 263 ? -3.93 -46.5 -17.297 1 97.81 263 TYR B N 1
ATOM 5176 C CA . TYR B 1 263 ? -3.076 -46.719 -16.141 1 97.81 263 TYR B CA 1
ATOM 5177 C C . TYR B 1 263 ? -3.768 -47.625 -15.125 1 97.81 263 TYR B C 1
ATOM 5179 O O . TYR B 1 263 ? -4.5 -47.156 -14.258 1 97.81 263 TYR B O 1
ATOM 5187 N N . LYS B 1 264 ? -3.426 -48.906 -15.172 1 97.56 264 LYS B N 1
ATOM 5188 C CA . LYS B 1 264 ? -4.012 -49.844 -14.219 1 97.56 264 LYS B CA 1
ATOM 5189 C C . LYS B 1 264 ? -3.572 -49.531 -12.797 1 97.56 264 LYS B C 1
ATOM 5191 O O . LYS B 1 264 ? -2.383 -49.344 -12.531 1 97.56 264 LYS B O 1
ATOM 5196 N N . GLY B 1 265 ? -4.531 -49.406 -11.906 1 97.25 265 GLY B N 1
ATOM 5197 C CA . GLY B 1 265 ? -4.238 -49.156 -10.5 1 97.25 265 GLY B CA 1
ATOM 5198 C C . GLY B 1 265 ? -4.414 -47.719 -10.094 1 97.25 265 GLY B C 1
ATOM 5199 O O . GLY B 1 265 ? -4.344 -47.375 -8.914 1 97.25 265 GLY B O 1
ATOM 5200 N N . CYS B 1 266 ? -4.738 -46.875 -11.016 1 97.81 266 CYS B N 1
ATOM 5201 C CA . CYS B 1 266 ? -4.777 -45.438 -10.766 1 97.81 266 CYS B CA 1
ATOM 5202 C C . CYS B 1 266 ? -6.094 -45.031 -10.109 1 97.81 266 CYS B C 1
ATOM 5204 O O . CYS B 1 266 ? -6.219 -43.938 -9.586 1 97.81 266 CYS B O 1
ATOM 5206 N N . ASP B 1 267 ? -7.105 -45.906 -10.062 1 97.38 267 ASP B N 1
ATOM 5207 C CA . ASP B 1 267 ? -8.445 -45.594 -9.555 1 97.38 267 ASP B CA 1
ATOM 5208 C C . ASP B 1 267 ? -8.398 -45.188 -8.086 1 97.38 267 ASP B C 1
ATOM 5210 O O . ASP B 1 267 ? -9.203 -44.344 -7.645 1 97.38 267 ASP B O 1
ATOM 5214 N N . ARG B 1 268 ? -7.496 -45.719 -7.359 1 97.12 268 ARG B N 1
ATOM 5215 C CA . ARG B 1 268 ? -7.426 -45.438 -5.93 1 97.12 268 ARG B CA 1
ATOM 5216 C C . ARG B 1 268 ? -7.207 -43.938 -5.676 1 97.12 268 ARG B C 1
ATOM 5218 O O . ARG B 1 268 ? -7.656 -43.406 -4.66 1 97.12 268 ARG B O 1
ATOM 5225 N N . TRP B 1 269 ? -6.578 -43.281 -6.613 1 97.62 269 TRP B N 1
ATOM 5226 C CA . TRP B 1 269 ? -6.18 -41.875 -6.391 1 97.62 269 TRP B CA 1
ATOM 5227 C C . TRP B 1 269 ? -7.352 -40.938 -6.625 1 97.62 269 TRP B C 1
ATOM 5229 O O . TRP B 1 269 ? -7.227 -39.719 -6.434 1 97.62 269 TRP B O 1
ATOM 5239 N N . LYS B 1 270 ? -8.477 -41.5 -6.996 1 95.38 270 LYS B N 1
ATOM 5240 C CA . LYS B 1 270 ? -9.703 -40.719 -7.051 1 95.38 270 LYS B CA 1
ATOM 5241 C C . LYS B 1 270 ? -9.961 -40 -5.715 1 95.38 270 LYS B C 1
ATOM 5243 O O . LYS B 1 270 ? -10.398 -38.844 -5.684 1 95.38 270 LYS B O 1
ATOM 5248 N N . THR B 1 271 ? -9.656 -40.781 -4.625 1 96 271 THR B N 1
ATOM 5249 C CA . THR B 1 271 ? -10.023 -40.25 -3.312 1 96 271 THR B CA 1
ATOM 5250 C C . THR B 1 271 ? -8.859 -40.375 -2.334 1 96 271 THR B C 1
ATOM 5252 O O . THR B 1 271 ? -8.758 -39.594 -1.38 1 96 271 THR B O 1
ATOM 5255 N N . ASP B 1 272 ? -7.996 -41.344 -2.574 1 96.19 272 ASP B N 1
ATOM 5256 C CA . ASP B 1 272 ? -6.855 -41.5 -1.676 1 96.19 272 ASP B CA 1
ATOM 5257 C C . ASP B 1 272 ? -5.875 -40.344 -1.828 1 96.19 272 ASP B C 1
ATOM 5259 O O . ASP B 1 272 ? -5.633 -39.875 -2.939 1 96.19 272 ASP B O 1
ATOM 5263 N N . TRP B 1 273 ? -5.371 -40 -0.742 1 94.56 273 TRP B N 1
ATOM 5264 C CA . TRP B 1 273 ? -4.324 -38.969 -0.799 1 94.56 273 TRP B CA 1
ATOM 5265 C C . TRP B 1 273 ? -3.082 -39.531 -1.503 1 94.56 273 TRP B C 1
ATOM 5267 O O . TRP B 1 273 ? -2.709 -40.688 -1.314 1 94.56 273 TRP B O 1
ATOM 5277 N N . ALA B 1 274 ? -2.598 -38.625 -2.449 1 96.56 274 ALA B N 1
ATOM 5278 C CA . ALA B 1 274 ? -2.658 -37.219 -2.736 1 96.56 274 ALA B CA 1
ATOM 5279 C C . ALA B 1 274 ? -3.449 -36.938 -4.012 1 96.56 274 ALA B C 1
ATOM 5281 O O . ALA B 1 274 ? -3.143 -36 -4.754 1 96.56 274 ALA B O 1
ATOM 5282 N N . HIS B 1 275 ? -4.363 -37.781 -4.344 1 97.81 275 HIS B N 1
ATOM 5283 C CA . HIS B 1 275 ? -5.348 -37.531 -5.398 1 97.81 275 HIS B CA 1
ATOM 5284 C C . HIS B 1 275 ? -4.676 -37.375 -6.758 1 97.81 275 HIS B C 1
ATOM 5286 O O . HIS B 1 275 ? -3.959 -38.281 -7.207 1 97.81 275 HIS B O 1
ATOM 5292 N N . GLU B 1 276 ? -4.996 -36.25 -7.398 1 98.06 276 GLU B N 1
ATOM 5293 C CA . GLU B 1 276 ? -4.477 -36 -8.742 1 98.06 276 GLU B CA 1
ATOM 5294 C C . GLU B 1 276 ? -2.953 -35.906 -8.734 1 98.06 276 GLU B C 1
ATOM 5296 O O . GLU B 1 276 ? -2.291 -36.25 -9.711 1 98.06 276 GLU B O 1
ATOM 5301 N N . GLN B 1 277 ? -2.398 -35.406 -7.605 1 98.5 277 GLN B N 1
ATOM 5302 C CA . GLN B 1 277 ? -0.949 -35.281 -7.48 1 98.5 277 GLN B CA 1
ATOM 5303 C C . GLN B 1 277 ? -0.286 -36.656 -7.496 1 98.5 277 GLN B C 1
ATOM 5305 O O . GLN B 1 277 ? 0.719 -36.875 -8.18 1 98.5 277 GLN B O 1
ATOM 5310 N N . ALA B 1 278 ? -0.841 -37.562 -6.777 1 98.19 278 ALA B N 1
ATOM 5311 C CA . ALA B 1 278 ? -0.316 -38.938 -6.738 1 98.19 278 ALA B CA 1
ATOM 5312 C C . ALA B 1 278 ? -0.483 -39.625 -8.086 1 98.19 278 ALA B C 1
ATOM 5314 O O . ALA B 1 278 ? 0.393 -40.375 -8.523 1 98.19 278 ALA B O 1
ATOM 5315 N N . ALA B 1 279 ? -1.607 -39.406 -8.727 1 98.62 279 ALA B N 1
ATOM 5316 C CA . ALA B 1 279 ? -1.838 -39.969 -10.055 1 98.62 279 ALA B CA 1
ATOM 5317 C C . ALA B 1 279 ? -0.761 -39.5 -11.039 1 98.62 279 ALA B C 1
ATOM 5319 O O . ALA B 1 279 ? -0.224 -40.312 -11.789 1 98.62 279 ALA B O 1
ATOM 5320 N N . PHE B 1 280 ? -0.421 -38.281 -10.984 1 98.75 280 PHE B N 1
ATOM 5321 C CA . PHE B 1 280 ? 0.62 -37.75 -11.852 1 98.75 280 PHE B CA 1
ATOM 5322 C C . PHE B 1 280 ? 1.966 -38.406 -11.547 1 98.75 280 PHE B C 1
ATOM 5324 O O . PHE B 1 280 ? 2.654 -38.875 -12.453 1 98.75 280 PHE B O 1
ATOM 5331 N N . ALA B 1 281 ? 2.316 -38.438 -10.258 1 98.38 281 ALA B N 1
ATOM 5332 C CA . ALA B 1 281 ? 3.631 -38.875 -9.805 1 98.38 281 ALA B CA 1
ATOM 5333 C C . ALA B 1 281 ? 3.812 -40.375 -10.047 1 98.38 281 ALA B C 1
ATOM 5335 O O . ALA B 1 281 ? 4.91 -40.812 -10.391 1 98.38 281 ALA B O 1
ATOM 5336 N N . ASN B 1 282 ? 2.764 -41.125 -9.977 1 98.25 282 ASN B N 1
ATOM 5337 C CA . ASN B 1 282 ? 2.893 -42.594 -10.039 1 98.25 282 ASN B CA 1
ATOM 5338 C C . ASN B 1 282 ? 2.688 -43.125 -11.453 1 98.25 282 ASN B C 1
ATOM 5340 O O . ASN B 1 282 ? 3.109 -44.219 -11.773 1 98.25 282 ASN B O 1
ATOM 5344 N N . TYR B 1 283 ? 2.059 -42.312 -12.32 1 98.5 283 TYR B N 1
ATOM 5345 C CA . TYR B 1 283 ? 1.692 -42.875 -13.609 1 98.5 283 TYR B CA 1
ATOM 5346 C C . TYR B 1 283 ? 2.057 -41.938 -14.75 1 98.5 283 TYR B C 1
ATOM 5348 O O . TYR B 1 283 ? 2.9 -42.25 -15.586 1 98.5 283 TYR B O 1
ATOM 5356 N N . VAL B 1 284 ? 1.565 -40.719 -14.719 1 98.69 284 VAL B N 1
ATOM 5357 C CA . VAL B 1 284 ? 1.579 -39.812 -15.867 1 98.69 284 VAL B CA 1
ATOM 5358 C C . VAL B 1 284 ? 3.018 -39.438 -16.219 1 98.69 284 VAL B C 1
ATOM 5360 O O . VAL B 1 284 ? 3.422 -39.531 -17.375 1 98.69 284 VAL B O 1
ATOM 5363 N N . ARG B 1 285 ? 3.82 -39.094 -15.18 1 98.12 285 ARG B N 1
ATOM 5364 C CA . ARG B 1 285 ? 5.172 -38.594 -15.445 1 98.12 285 ARG B CA 1
ATOM 5365 C C . ARG B 1 285 ? 6.023 -39.719 -16.078 1 98.12 285 ARG B C 1
ATOM 5367 O O . ARG B 1 285 ? 7.027 -39.406 -16.734 1 98.12 285 ARG B O 1
ATOM 5374 N N . TYR B 1 286 ? 5.68 -40.969 -15.922 1 97.88 286 TYR B N 1
ATOM 5375 C CA . TYR B 1 286 ? 6.461 -42.062 -16.469 1 97.88 286 TYR B CA 1
ATOM 5376 C C . TYR B 1 286 ? 6.027 -42.406 -17.891 1 97.88 286 TYR B C 1
ATOM 5378 O O . TYR B 1 286 ? 6.738 -43.094 -1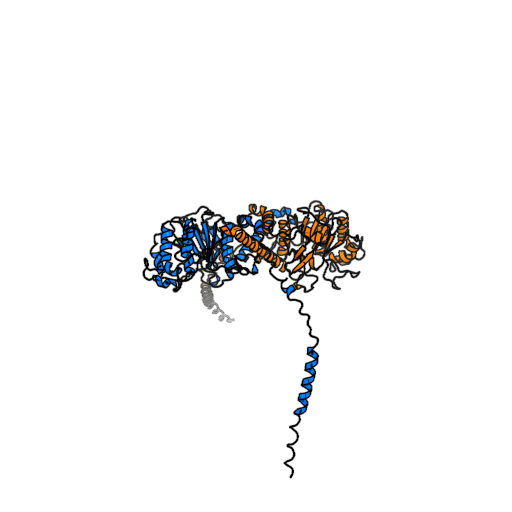8.625 1 97.88 286 TYR B O 1
ATOM 5386 N N . ASP B 1 287 ? 4.875 -41.938 -18.281 1 98.06 287 ASP B N 1
ATOM 5387 C CA . ASP B 1 287 ? 4.406 -42.094 -19.656 1 98.06 287 ASP B CA 1
ATOM 5388 C C . ASP B 1 287 ? 4.906 -40.938 -20.531 1 98.06 287 ASP B C 1
ATOM 5390 O O . ASP B 1 287 ? 5.18 -41.125 -21.719 1 98.06 287 ASP B O 1
ATOM 5394 N N . TYR B 1 288 ? 4.977 -39.781 -20.031 1 98.31 288 TYR B N 1
ATOM 5395 C CA . TYR B 1 288 ? 5.5 -38.594 -20.703 1 98.31 288 TYR B CA 1
ATOM 5396 C C . TYR B 1 288 ? 6.895 -38.25 -20.188 1 98.31 288 TYR B C 1
ATOM 5398 O O . TYR B 1 288 ? 7.059 -37.312 -19.391 1 98.31 288 TYR B O 1
ATOM 5406 N N . ASN B 1 289 ? 7.887 -38.969 -20.734 1 95.62 289 ASN B N 1
ATOM 5407 C CA . ASN B 1 289 ? 9.195 -38.969 -20.094 1 95.62 289 ASN B CA 1
ATOM 5408 C C . ASN B 1 289 ? 10.305 -38.625 -21.078 1 95.62 289 ASN B C 1
ATOM 5410 O O . ASN B 1 289 ? 11.461 -39 -20.875 1 95.62 289 ASN B O 1
ATOM 5414 N N . LEU B 1 290 ? 9.914 -37.969 -22.172 1 94.94 290 LEU B N 1
ATOM 5415 C CA . LEU B 1 290 ? 10.984 -37.406 -22.984 1 94.94 290 LEU B CA 1
ATOM 5416 C C . LEU B 1 290 ? 11.75 -36.344 -22.219 1 94.94 290 LEU B C 1
ATOM 5418 O O . LEU B 1 290 ? 11.242 -35.812 -21.234 1 94.94 290 LEU B O 1
ATOM 5422 N N . THR B 1 291 ? 12.93 -36.062 -22.641 1 90.62 291 THR B N 1
ATOM 5423 C CA . THR B 1 291 ? 13.883 -35.219 -21.922 1 90.62 291 THR B CA 1
ATOM 5424 C C . THR B 1 291 ? 13.234 -33.906 -21.484 1 90.62 291 THR B C 1
ATOM 5426 O O . THR B 1 291 ? 13.438 -33.469 -20.344 1 90.62 291 THR B O 1
ATOM 5429 N N . ASP B 1 292 ? 12.406 -33.281 -22.234 1 94 292 ASP B N 1
ATOM 5430 C CA . ASP B 1 292 ? 11.891 -31.969 -21.938 1 94 292 ASP B CA 1
ATOM 5431 C C . ASP B 1 292 ? 10.406 -32.031 -21.578 1 94 292 ASP B C 1
ATOM 5433 O O . ASP B 1 292 ? 9.781 -30.984 -21.328 1 94 292 ASP B O 1
ATOM 5437 N N . ASP B 1 293 ? 9.852 -33.219 -21.469 1 97.5 293 ASP B N 1
ATOM 5438 C CA . ASP B 1 293 ? 8.414 -33.344 -21.281 1 97.5 293 ASP B CA 1
ATOM 5439 C C . ASP B 1 293 ? 7.988 -32.75 -19.938 1 97.5 293 ASP B C 1
ATOM 5441 O O . ASP B 1 293 ? 7.176 -31.844 -19.875 1 97.5 293 ASP B O 1
ATOM 5445 N N . VAL B 1 294 ? 8.594 -33.344 -18.891 1 98.38 294 VAL B N 1
ATOM 5446 C CA . VAL B 1 294 ? 8.273 -32.938 -17.531 1 98.38 294 VAL B CA 1
ATOM 5447 C C . VAL B 1 294 ? 9.508 -32.312 -16.875 1 98.38 294 VAL B C 1
ATOM 5449 O O . VAL B 1 294 ? 10.539 -32.969 -16.734 1 98.38 294 VAL B O 1
ATOM 5452 N N . ARG B 1 295 ? 9.336 -31.016 -16.516 1 97.94 295 ARG B N 1
ATOM 5453 C CA . ARG B 1 295 ? 10.422 -30.312 -15.836 1 97.94 295 ARG B CA 1
ATOM 5454 C C . ARG B 1 295 ? 10.148 -30.188 -14.336 1 97.94 295 ARG B C 1
ATOM 5456 O O . ARG B 1 295 ? 9.008 -29.922 -13.93 1 97.94 295 ARG B O 1
ATOM 5463 N N . THR B 1 296 ? 11.234 -30.359 -13.625 1 97.31 296 THR B N 1
ATOM 5464 C CA . THR B 1 296 ? 11.109 -30.25 -12.172 1 97.31 296 THR B CA 1
ATOM 5465 C C . THR B 1 296 ? 11.602 -28.891 -11.688 1 97.31 296 THR B C 1
ATOM 5467 O O . THR B 1 296 ? 12.719 -28.469 -12.016 1 97.31 296 THR B O 1
ATOM 5470 N N . ILE B 1 297 ? 10.844 -28.234 -10.938 1 98.56 297 ILE B N 1
ATOM 5471 C CA . ILE B 1 297 ? 11.211 -27.016 -10.219 1 98.56 297 ILE B CA 1
ATOM 5472 C C . ILE B 1 297 ? 11.641 -27.375 -8.797 1 98.56 297 ILE B C 1
ATOM 5474 O O . ILE B 1 297 ? 10.945 -28.125 -8.102 1 98.56 297 ILE B O 1
ATOM 5478 N N . PRO B 1 298 ? 12.781 -26.875 -8.367 1 98 298 PRO B N 1
ATOM 5479 C CA . PRO B 1 298 ? 13.211 -27.188 -7 1 98 298 PRO B CA 1
ATOM 5480 C C . PRO B 1 298 ? 12.188 -26.75 -5.953 1 98 298 PRO B C 1
ATOM 5482 O O . PRO B 1 298 ? 11.57 -25.688 -6.082 1 98 298 PRO B O 1
ATOM 5485 N N . CYS B 1 299 ? 12.047 -27.625 -4.934 1 98 299 CYS B N 1
ATOM 5486 C CA . CYS B 1 299 ? 11.141 -27.281 -3.836 1 98 299 CYS B CA 1
ATOM 5487 C C . CYS B 1 299 ? 11.5 -25.938 -3.229 1 98 299 CYS B C 1
ATOM 5489 O O . CYS B 1 299 ? 10.617 -25.156 -2.881 1 98 299 CYS B O 1
ATOM 5491 N N . MET B 1 300 ? 12.742 -25.594 -3.15 1 97.88 300 MET B N 1
ATOM 5492 C CA . MET B 1 300 ? 13.234 -24.328 -2.59 1 97.88 300 MET B CA 1
ATOM 5493 C C . MET B 1 300 ? 12.672 -23.141 -3.35 1 97.88 300 MET B C 1
ATOM 5495 O O . MET B 1 300 ? 12.445 -22.078 -2.766 1 97.88 300 MET B O 1
ATOM 5499 N N . ASP B 1 301 ? 12.398 -23.312 -4.633 1 98.5 301 ASP B N 1
ATOM 5500 C CA . ASP B 1 301 ? 11.969 -22.219 -5.484 1 98.5 301 ASP B CA 1
ATOM 5501 C C . ASP B 1 301 ? 10.445 -22.125 -5.547 1 98.5 301 ASP B C 1
ATOM 5503 O O . ASP B 1 301 ? 9.875 -21.031 -5.5 1 98.5 301 ASP B O 1
ATOM 5507 N N . GLY B 1 302 ? 9.844 -23.328 -5.613 1 98.5 302 GLY B N 1
ATOM 5508 C CA . GLY B 1 302 ? 8.469 -23.297 -6.094 1 98.5 302 GLY B CA 1
ATOM 5509 C C . GLY B 1 302 ? 7.484 -23.922 -5.133 1 98.5 302 GLY B C 1
ATOM 5510 O O . GLY B 1 302 ? 6.324 -24.156 -5.484 1 98.5 302 GLY B O 1
ATOM 5511 N N . ASN B 1 303 ? 7.906 -24.328 -3.951 1 97.81 303 ASN B N 1
ATOM 5512 C CA . ASN B 1 303 ? 7.051 -24.984 -2.967 1 97.81 303 ASN B CA 1
ATOM 5513 C C . ASN B 1 303 ? 7.555 -24.75 -1.545 1 97.81 303 ASN B C 1
ATOM 5515 O O . ASN B 1 303 ? 8.648 -24.219 -1.348 1 97.81 303 ASN B O 1
ATOM 5519 N N . GLY B 1 304 ? 6.742 -24.969 -0.662 1 95.69 304 GLY B N 1
ATOM 5520 C CA . GLY B 1 304 ? 7.141 -24.891 0.735 1 95.69 304 GLY B CA 1
ATOM 5521 C C . GLY B 1 304 ? 7.137 -23.469 1.275 1 95.69 304 GLY B C 1
ATOM 5522 O O . GLY B 1 304 ? 6.52 -22.578 0.692 1 95.69 304 GLY B O 1
ATOM 5523 N N . SER B 1 305 ? 7.691 -23.344 2.51 1 96.38 305 SER B N 1
ATOM 5524 C CA . SER B 1 305 ? 7.773 -22.109 3.262 1 96.38 305 SER B CA 1
ATOM 5525 C C . SER B 1 305 ? 8.875 -22.172 4.316 1 96.38 305 SER B C 1
ATOM 5527 O O . SER B 1 305 ? 9.18 -23.234 4.836 1 96.38 305 SER B O 1
ATOM 5529 N N . PRO B 1 306 ? 9.336 -21.016 4.648 1 94.19 306 PRO B N 1
ATOM 5530 C CA . PRO B 1 306 ? 10.43 -21 5.621 1 94.19 306 PRO B CA 1
ATOM 5531 C C . PRO B 1 306 ? 10.039 -21.609 6.961 1 94.19 306 PRO B C 1
ATOM 5533 O O . PRO B 1 306 ? 10.852 -22.281 7.605 1 94.19 306 PRO B O 1
ATOM 5536 N N . TYR B 1 307 ? 8.812 -21.531 7.352 1 92.69 307 TYR B N 1
ATOM 5537 C CA . TYR B 1 307 ? 8.422 -21.969 8.688 1 92.69 307 TYR B CA 1
ATOM 5538 C C . TYR B 1 307 ? 8.383 -23.5 8.773 1 92.69 307 TYR B C 1
ATOM 5540 O O . TYR B 1 307 ? 8.297 -24.062 9.875 1 92.69 307 TYR B O 1
ATOM 5548 N N . ILE B 1 308 ? 8.445 -24.156 7.648 1 89.31 308 ILE B N 1
ATOM 5549 C CA . ILE B 1 308 ? 8.438 -25.625 7.633 1 89.31 308 ILE B CA 1
ATOM 5550 C C . ILE B 1 308 ? 9.75 -26.156 8.195 1 89.31 308 ILE B C 1
ATOM 5552 O O . ILE B 1 308 ? 9.812 -27.281 8.695 1 89.31 308 ILE B O 1
ATOM 5556 N N . GLY B 1 309 ? 10.758 -25.391 8.102 1 85.69 309 GLY B N 1
ATOM 5557 C CA . GLY B 1 309 ? 12.039 -25.734 8.703 1 85.69 309 GLY B CA 1
ATOM 5558 C C . GLY B 1 309 ? 12.938 -26.516 7.77 1 85.69 309 GLY B C 1
ATOM 5559 O O . GLY B 1 309 ? 14.125 -26.703 8.055 1 85.69 309 GLY B O 1
ATOM 5560 N N . ASP B 1 310 ? 12.398 -27.031 6.664 1 85.38 310 ASP B N 1
ATOM 5561 C CA . ASP B 1 310 ? 13.203 -27.703 5.648 1 85.38 310 ASP B CA 1
ATOM 5562 C C . ASP B 1 310 ? 13.977 -26.688 4.805 1 85.38 310 ASP B C 1
ATOM 5564 O O . ASP B 1 310 ? 13.391 -25.969 4 1 85.38 310 ASP B O 1
ATOM 5568 N N . LYS B 1 311 ? 15.312 -26.656 4.848 1 88.69 311 LYS B N 1
ATOM 5569 C CA . LYS B 1 311 ? 16.172 -25.656 4.211 1 88.69 311 LYS B CA 1
ATOM 5570 C C . LYS B 1 311 ? 16.188 -25.828 2.693 1 88.69 311 LYS B C 1
ATOM 5572 O O . LYS B 1 311 ? 16.688 -24.969 1.968 1 88.69 311 LYS B O 1
ATOM 5577 N N . THR B 1 312 ? 15.609 -26.922 2.217 1 93.19 312 THR B N 1
ATOM 5578 C CA . THR B 1 312 ? 15.594 -27.172 0.78 1 93.19 312 THR B CA 1
ATOM 5579 C C . THR B 1 312 ? 14.211 -26.891 0.197 1 93.19 312 THR B C 1
ATOM 5581 O O . THR B 1 312 ? 13.977 -27.094 -0.997 1 93.19 312 THR B O 1
ATOM 5584 N N . CYS B 1 313 ? 13.344 -26.438 1.058 1 96.69 313 CYS B N 1
ATOM 5585 C CA . CYS B 1 313 ? 11.969 -26.25 0.623 1 96.69 313 CYS B CA 1
ATOM 5586 C C . CYS B 1 313 ? 11.375 -24.969 1.228 1 96.69 313 CYS B C 1
ATOM 5588 O O . CYS B 1 313 ? 10.352 -25.031 1.91 1 96.69 313 CYS B O 1
ATOM 5590 N N . GLY B 1 314 ? 11.969 -23.828 0.831 1 96.19 314 GLY B N 1
ATOM 5591 C CA . GLY B 1 314 ? 11.641 -22.562 1.464 1 96.19 314 GLY B CA 1
ATOM 5592 C C . GLY B 1 314 ? 10.664 -21.734 0.656 1 96.19 314 GLY B C 1
ATOM 5593 O O . GLY B 1 314 ? 10.125 -20.734 1.152 1 96.19 314 GLY B O 1
ATOM 5594 N N . GLY B 1 315 ? 10.406 -22.141 -0.528 1 98 315 GLY B N 1
ATOM 5595 C CA . GLY B 1 315 ? 9.461 -21.391 -1.339 1 98 315 GLY B CA 1
ATOM 5596 C C . GLY B 1 315 ? 9.906 -19.969 -1.618 1 98 315 GLY B C 1
ATOM 5597 O O . GLY B 1 315 ? 9.148 -19.016 -1.393 1 98 315 GLY B O 1
ATOM 5598 N N . VAL B 1 316 ? 11.109 -19.812 -2.225 1 98.19 316 VAL B N 1
ATOM 5599 C CA . VAL B 1 316 ? 11.711 -18.5 -2.4 1 98.19 316 VAL B CA 1
ATOM 5600 C C . VAL B 1 316 ? 10.859 -17.672 -3.357 1 98.19 316 VAL B C 1
ATOM 5602 O O . VAL B 1 316 ? 10.438 -16.562 -3.021 1 98.19 316 VAL B O 1
ATOM 5605 N N . PHE B 1 317 ? 10.523 -18.203 -4.555 1 98.75 317 PHE B N 1
ATOM 5606 C CA . PHE B 1 317 ? 9.773 -17.453 -5.551 1 98.75 317 PHE B CA 1
ATOM 5607 C C . PHE B 1 317 ? 8.273 -17.703 -5.402 1 98.75 317 PHE B C 1
ATOM 5609 O O . PHE B 1 317 ? 7.473 -16.766 -5.484 1 98.75 317 PHE B O 1
ATOM 5616 N N . ILE B 1 318 ? 7.91 -19 -5.203 1 98.88 318 ILE B N 1
ATOM 5617 C CA . ILE B 1 318 ? 6.531 -19.391 -4.941 1 98.88 318 ILE B CA 1
ATOM 5618 C C . ILE B 1 318 ? 6.434 -20.031 -3.553 1 98.88 318 ILE B C 1
ATOM 5620 O O . ILE B 1 318 ? 6.887 -21.156 -3.344 1 98.88 318 ILE B O 1
ATOM 5624 N N . ARG B 1 319 ? 5.809 -19.344 -2.654 1 98.56 319 ARG B N 1
ATOM 5625 C CA . ARG B 1 319 ? 5.652 -19.828 -1.285 1 98.56 319 ARG B CA 1
ATOM 5626 C C . ARG B 1 319 ? 4.281 -20.469 -1.085 1 98.56 319 ARG B C 1
ATOM 5628 O O . ARG B 1 319 ? 3.256 -19.859 -1.39 1 98.56 319 ARG B O 1
ATOM 5635 N N . HIS B 1 320 ? 4.289 -21.641 -0.652 1 98.56 320 HIS B N 1
ATOM 5636 C CA . HIS B 1 320 ? 3.064 -22.422 -0.486 1 98.56 320 HIS B CA 1
ATOM 5637 C C . HIS B 1 320 ? 2.754 -22.641 0.989 1 98.56 320 HIS B C 1
ATOM 5639 O O . HIS B 1 320 ? 3.473 -23.375 1.672 1 98.56 320 HIS B O 1
ATOM 5645 N N . HIS B 1 321 ? 1.688 -22.016 1.483 1 97.94 321 HIS B N 1
ATOM 5646 C CA . HIS B 1 321 ? 1.331 -22.062 2.896 1 97.94 321 HIS B CA 1
ATOM 5647 C C . HIS B 1 321 ? 0.37 -23.203 3.184 1 97.94 321 HIS B C 1
ATOM 5649 O O . HIS B 1 321 ? -0.815 -22.984 3.439 1 97.94 321 HIS B O 1
ATOM 5655 N N . TRP B 1 322 ? 0.92 -24.375 3.395 1 95 322 TRP B N 1
ATOM 5656 C CA . TRP B 1 322 ? 0.128 -25.594 3.582 1 95 322 TRP B CA 1
ATOM 5657 C C . TRP B 1 322 ? -0.607 -25.562 4.918 1 95 322 TRP B C 1
ATOM 5659 O O . TRP B 1 322 ? -1.733 -26.047 5.027 1 95 322 TRP B O 1
ATOM 5669 N N . PHE B 1 323 ? 0.019 -24.859 5.914 1 94.25 323 PHE B N 1
ATOM 5670 C CA . PHE B 1 323 ? -0.485 -25.031 7.27 1 94.25 323 PHE B CA 1
ATOM 5671 C C . PHE B 1 323 ? -1.053 -23.719 7.809 1 94.25 323 PHE B C 1
ATOM 5673 O O . PHE B 1 323 ? -1.772 -23.719 8.805 1 94.25 323 PHE B O 1
ATOM 5680 N N . HIS B 1 324 ? -0.688 -22.656 7.238 1 95.88 324 HIS B N 1
ATOM 5681 C CA . HIS B 1 324 ? -1.157 -21.344 7.688 1 95.88 324 HIS B CA 1
ATOM 5682 C C . HIS B 1 324 ? -1.946 -20.641 6.59 1 95.88 324 HIS B C 1
ATOM 5684 O O . HIS B 1 324 ? -1.388 -19.844 5.832 1 95.88 324 HIS B O 1
ATOM 5690 N N . LYS B 1 325 ? -3.188 -20.781 6.684 1 96.62 325 LYS B N 1
ATOM 5691 C CA . LYS B 1 325 ? -4.051 -20.406 5.566 1 96.62 325 LYS B CA 1
ATOM 5692 C C . LYS B 1 325 ? -4.301 -18.906 5.555 1 96.62 325 LYS B C 1
ATOM 5694 O O . LYS B 1 325 ? -4.801 -18.359 4.566 1 96.62 325 LYS B O 1
ATOM 5699 N N . ASP B 1 326 ? -3.916 -18.188 6.586 1 97.12 326 ASP B N 1
ATOM 5700 C CA . ASP B 1 326 ? -4.051 -16.734 6.629 1 97.12 326 ASP B CA 1
ATOM 5701 C C . ASP B 1 326 ? -2.787 -16.047 6.109 1 97.12 326 ASP B C 1
ATOM 5703 O O . ASP B 1 326 ? -2.795 -14.844 5.828 1 97.12 326 ASP B O 1
ATOM 5707 N N . TYR B 1 327 ? -1.706 -16.75 5.895 1 98.06 327 TYR B N 1
ATOM 5708 C CA . TYR B 1 327 ? -0.4 -16.172 5.598 1 98.06 327 TYR B CA 1
ATOM 5709 C C . TYR B 1 327 ? -0.381 -15.547 4.207 1 98.06 327 TYR B C 1
ATOM 5711 O O . TYR B 1 327 ? 0.272 -14.523 3.984 1 98.06 327 TYR B O 1
ATOM 5719 N N . PRO B 1 328 ? -1.108 -16.141 3.26 1 98.56 328 PRO B N 1
ATOM 5720 C CA . PRO B 1 328 ? -1.128 -15.469 1.959 1 98.56 328 PRO B CA 1
ATOM 5721 C C . PRO B 1 328 ? -1.597 -14.023 2.051 1 98.56 328 PRO B C 1
ATOM 5723 O O . PRO B 1 328 ? -1.035 -13.141 1.391 1 98.56 328 PRO B O 1
ATOM 5726 N N . ALA B 1 329 ? -2.602 -13.773 2.885 1 98.56 329 ALA B N 1
ATOM 5727 C CA . ALA B 1 329 ? -3.066 -12.398 3.088 1 98.56 329 ALA B CA 1
ATOM 5728 C C . ALA B 1 329 ? -1.979 -11.539 3.725 1 98.56 329 ALA B C 1
ATOM 5730 O O . ALA B 1 329 ? -1.769 -10.398 3.318 1 98.56 329 ALA B O 1
ATOM 5731 N N . ASN B 1 330 ? -1.298 -12.086 4.668 1 97.81 330 ASN B N 1
ATOM 5732 C CA . ASN B 1 330 ? -0.21 -11.367 5.324 1 97.81 330 ASN B CA 1
ATOM 5733 C C . ASN B 1 330 ? 0.908 -11.023 4.344 1 97.81 330 ASN B C 1
ATOM 5735 O O . ASN B 1 330 ? 1.417 -9.906 4.344 1 97.81 330 ASN B O 1
ATOM 5739 N N . ASP B 1 331 ? 1.288 -12.039 3.541 1 98.06 331 ASP B N 1
ATOM 5740 C CA . ASP B 1 331 ? 2.334 -11.812 2.549 1 98.06 331 ASP B CA 1
ATOM 5741 C C . ASP B 1 331 ? 1.938 -10.711 1.568 1 98.06 331 ASP B C 1
ATOM 5743 O O . ASP B 1 331 ? 2.742 -9.836 1.252 1 98.06 331 ASP B O 1
ATOM 5747 N N . LEU B 1 332 ? 0.7 -10.773 1.111 1 98.56 332 LEU B N 1
ATOM 5748 C CA . LEU B 1 332 ? 0.247 -9.766 0.157 1 98.56 332 LEU B CA 1
ATOM 5749 C C . LEU B 1 332 ? 0.272 -8.375 0.781 1 98.56 332 LEU B C 1
ATOM 5751 O O . LEU B 1 332 ? 0.744 -7.422 0.16 1 98.56 332 LEU B O 1
ATOM 5755 N N . ARG B 1 333 ? -0.228 -8.234 2.014 1 97.88 333 ARG B N 1
ATOM 5756 C CA . ARG B 1 333 ? -0.23 -6.945 2.695 1 97.88 333 ARG B CA 1
ATOM 5757 C C . ARG B 1 333 ? 1.181 -6.371 2.787 1 97.88 333 ARG B C 1
ATOM 5759 O O . ARG B 1 333 ? 1.396 -5.191 2.506 1 97.88 333 ARG B O 1
ATOM 5766 N N . GLN B 1 334 ? 2.072 -7.207 3.113 1 96.75 334 GLN B N 1
ATOM 5767 C CA . GLN B 1 334 ? 3.457 -6.762 3.248 1 96.75 334 GLN B CA 1
ATOM 5768 C C . GLN B 1 334 ? 4.027 -6.328 1.901 1 96.75 334 GLN B C 1
ATOM 5770 O O . GLN B 1 334 ? 4.695 -5.297 1.807 1 96.75 334 GLN B O 1
ATOM 5775 N N . LEU B 1 335 ? 3.777 -7.105 0.892 1 96.94 335 LEU B N 1
ATOM 5776 C CA . LEU B 1 335 ? 4.281 -6.793 -0.442 1 96.94 335 LEU B CA 1
ATOM 5777 C C . LEU B 1 335 ? 3.729 -5.461 -0.934 1 96.94 335 LEU B C 1
ATOM 5779 O O . LEU B 1 335 ? 4.473 -4.633 -1.464 1 96.94 335 LEU B O 1
ATOM 5783 N N . LEU B 1 336 ? 2.445 -5.254 -0.721 1 97.38 336 LEU B N 1
ATOM 5784 C CA . LEU B 1 336 ? 1.792 -4.023 -1.151 1 97.38 336 LEU B CA 1
ATOM 5785 C C . LEU B 1 336 ? 2.365 -2.816 -0.413 1 97.38 336 LEU B C 1
ATOM 5787 O O . LEU B 1 336 ? 2.719 -1.812 -1.035 1 97.38 336 LEU B O 1
ATOM 5791 N N . LEU B 1 337 ? 2.459 -2.979 0.845 1 96.81 337 LEU B N 1
ATOM 5792 C CA . LEU B 1 337 ? 2.945 -1.885 1.68 1 96.81 337 LEU B CA 1
ATOM 5793 C C . LEU B 1 337 ? 4.383 -1.526 1.324 1 96.81 337 LEU B C 1
ATOM 5795 O O . LEU B 1 337 ? 4.711 -0.351 1.147 1 96.81 337 LEU B O 1
ATOM 5799 N N . ASP B 1 338 ? 5.195 -2.51 1.185 1 95 338 ASP B N 1
ATOM 5800 C CA . ASP B 1 338 ? 6.605 -2.273 0.885 1 95 338 ASP B CA 1
ATOM 5801 C C . ASP B 1 338 ? 6.766 -1.548 -0.449 1 95 338 ASP B C 1
ATOM 5803 O O . ASP B 1 338 ? 7.559 -0.61 -0.559 1 95 338 ASP B O 1
ATOM 5807 N N . THR B 1 339 ? 6.02 -1.952 -1.365 1 94 339 THR B N 1
ATOM 5808 C CA . THR B 1 339 ? 6.156 -1.352 -2.688 1 94 339 THR B CA 1
ATOM 5809 C C . THR B 1 339 ? 5.699 0.103 -2.672 1 94 339 THR B C 1
ATOM 5811 O O . THR B 1 339 ? 6.363 0.977 -3.23 1 94 339 THR B O 1
ATOM 5814 N N . LEU B 1 340 ? 4.562 0.357 -2.072 1 95.44 340 LEU B N 1
ATOM 5815 C CA . LEU B 1 340 ? 4.027 1.714 -2.066 1 95.44 340 LEU B CA 1
ATOM 5816 C C . LEU B 1 340 ? 4.93 2.65 -1.271 1 95.44 340 LEU B C 1
ATOM 5818 O O . LEU B 1 340 ? 5.188 3.779 -1.697 1 95.44 340 LEU B O 1
ATOM 5822 N N . VAL B 1 341 ? 5.398 2.205 -0.136 1 96.69 341 VAL B N 1
ATOM 5823 C CA . VAL B 1 341 ? 6.297 3.012 0.683 1 96.69 341 VAL B CA 1
ATOM 5824 C C . VAL B 1 341 ? 7.582 3.299 -0.089 1 96.69 341 VAL B C 1
ATOM 5826 O O . VAL B 1 341 ? 8.039 4.441 -0.137 1 96.69 341 VAL B O 1
ATOM 5829 N N . LYS B 1 342 ? 8.117 2.25 -0.752 1 93.81 342 LYS B N 1
ATOM 5830 C CA . LYS B 1 342 ? 9.312 2.43 -1.565 1 93.81 342 LYS B CA 1
ATOM 5831 C C . LYS B 1 342 ? 9.07 3.438 -2.686 1 93.81 342 LYS B C 1
ATOM 5833 O O . LYS B 1 342 ? 9.93 4.273 -2.971 1 93.81 342 LYS B O 1
ATOM 5838 N N . ARG B 1 343 ? 7.918 3.312 -3.291 1 94 343 ARG B N 1
ATOM 5839 C CA . ARG B 1 343 ? 7.605 4.168 -4.43 1 94 343 ARG B CA 1
ATOM 5840 C C . ARG B 1 343 ? 7.461 5.625 -3.998 1 94 343 ARG B C 1
ATOM 5842 O O . ARG B 1 343 ? 7.977 6.527 -4.664 1 94 343 ARG B O 1
ATOM 5849 N N . ILE B 1 344 ? 6.754 5.926 -2.896 1 96.38 344 ILE B N 1
ATOM 5850 C CA . ILE B 1 344 ? 6.566 7.281 -2.389 1 96.38 344 ILE B CA 1
ATOM 5851 C C . ILE B 1 344 ? 7.91 7.852 -1.934 1 96.38 344 ILE B C 1
ATOM 5853 O O . ILE B 1 344 ? 8.234 9 -2.236 1 96.38 344 ILE B O 1
ATOM 5857 N N . HIS B 1 345 ? 8.672 7.023 -1.261 1 95.94 345 HIS B N 1
ATOM 5858 C CA . HIS B 1 345 ? 9.992 7.43 -0.802 1 95.94 345 HIS B CA 1
ATOM 5859 C C . HIS B 1 345 ? 10.898 7.781 -1.978 1 95.94 345 HIS B C 1
ATOM 5861 O O . HIS B 1 345 ? 11.57 8.82 -1.964 1 95.94 345 HIS B O 1
ATOM 5867 N N . ALA B 1 346 ? 10.906 6.93 -3.021 1 93.44 346 ALA B N 1
ATOM 5868 C CA . ALA B 1 346 ? 11.695 7.184 -4.227 1 93.44 346 ALA B CA 1
ATOM 5869 C C . ALA B 1 346 ? 11.227 8.461 -4.926 1 93.44 346 ALA B C 1
ATOM 5871 O O . ALA B 1 346 ? 12.039 9.219 -5.453 1 93.44 346 ALA B O 1
ATOM 5872 N N . GLY B 1 347 ? 9.93 8.648 -4.945 1 93.62 347 GLY B N 1
ATOM 5873 C CA . GLY B 1 347 ? 9.383 9.859 -5.531 1 93.62 347 GLY B CA 1
ATOM 5874 C C . GLY B 1 347 ? 9.836 11.125 -4.82 1 93.62 347 GLY B C 1
ATOM 5875 O O . GLY B 1 347 ? 10.164 12.117 -5.469 1 93.62 347 GLY B O 1
ATOM 5876 N N . PHE B 1 348 ? 9.836 11.094 -3.508 1 96.38 348 PHE B N 1
ATOM 5877 C CA . PHE B 1 348 ? 10.32 12.227 -2.723 1 96.38 348 PHE B CA 1
ATOM 5878 C C . PHE B 1 348 ? 11.758 12.562 -3.08 1 96.38 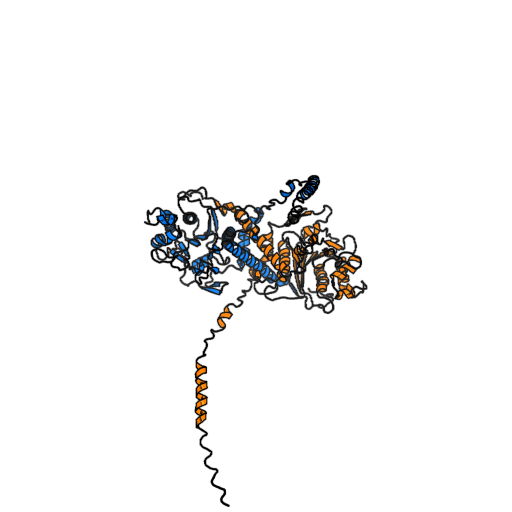348 PHE B C 1
ATOM 5880 O O . PHE B 1 348 ? 12.094 13.727 -3.303 1 96.38 348 PHE B O 1
ATOM 5887 N N . HIS B 1 349 ? 12.578 11.539 -3.199 1 94.31 349 HIS B N 1
ATOM 5888 C CA . HIS B 1 349 ? 14 11.75 -3.461 1 94.31 349 HIS B CA 1
ATOM 5889 C C . HIS B 1 349 ? 14.234 12.172 -4.906 1 94.31 349 HIS B C 1
ATOM 5891 O O . HIS B 1 349 ? 15.156 12.945 -5.188 1 94.31 349 HIS B O 1
ATOM 5897 N N . HIS B 1 350 ? 13.438 11.656 -5.785 1 92.81 350 HIS B N 1
ATOM 5898 C CA . HIS B 1 350 ? 13.547 12.117 -7.164 1 92.81 350 HIS B CA 1
ATOM 5899 C C . HIS B 1 350 ? 13.305 13.617 -7.27 1 92.81 350 HIS B C 1
ATOM 5901 O O . HIS B 1 350 ? 14 14.312 -8.016 1 92.81 350 HIS B O 1
ATOM 5907 N N . ALA B 1 351 ? 12.352 14.109 -6.469 1 94 351 ALA B N 1
ATOM 5908 C CA . ALA B 1 351 ? 11.992 15.523 -6.512 1 94 351 ALA B CA 1
ATOM 5909 C C . ALA B 1 351 ? 12.586 16.281 -5.328 1 94 351 ALA B C 1
ATOM 5911 O O . ALA B 1 351 ? 11.992 17.25 -4.84 1 94 351 ALA B O 1
ATOM 5912 N N . GLN B 1 352 ? 13.648 15.867 -4.863 1 93.69 352 GLN B N 1
ATOM 5913 C CA . GLN B 1 352 ? 14.203 16.406 -3.625 1 93.69 352 GLN B CA 1
ATOM 5914 C C . GLN B 1 352 ? 14.492 17.891 -3.75 1 93.69 352 GLN B C 1
ATOM 5916 O O . GLN B 1 352 ? 14.289 18.656 -2.799 1 93.69 352 GLN B O 1
ATOM 5921 N N . GLU B 1 353 ? 14.961 18.344 -4.906 1 94.06 353 GLU B N 1
ATOM 5922 C CA . GLU B 1 353 ? 15.273 19.75 -5.094 1 94.06 353 GLU B CA 1
ATOM 5923 C C . GLU B 1 353 ? 14.039 20.625 -4.891 1 94.06 353 GLU B C 1
ATOM 5925 O O . GLU B 1 353 ? 14.141 21.75 -4.406 1 94.06 353 GLU B O 1
ATOM 5930 N N . GLN B 1 354 ? 12.891 20.078 -5.176 1 93.75 354 GLN B N 1
ATOM 5931 C CA . G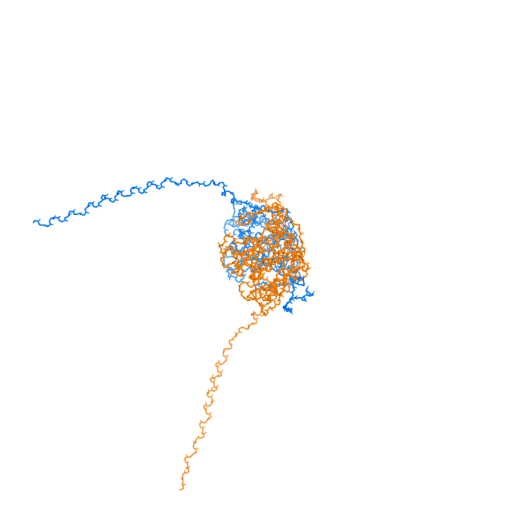LN B 1 354 ? 11.633 20.797 -5.02 1 93.75 354 GLN B CA 1
ATOM 5932 C C . GLN B 1 354 ? 11.039 20.578 -3.631 1 93.75 354 GLN B C 1
ATOM 5934 O O . GLN B 1 354 ? 10.461 21.5 -3.045 1 93.75 354 GLN B O 1
ATOM 5939 N N . ASN B 1 355 ? 11.234 19.406 -3.072 1 95.5 355 ASN B N 1
ATOM 5940 C CA . ASN B 1 355 ? 10.516 18.969 -1.873 1 95.5 355 ASN B CA 1
ATOM 5941 C C . ASN B 1 355 ? 11.266 19.391 -0.604 1 95.5 355 ASN B C 1
ATOM 5943 O O . ASN B 1 355 ? 10.672 19.438 0.477 1 95.5 355 ASN B O 1
ATOM 5947 N N . PHE B 1 356 ? 12.562 19.641 -0.714 1 96.94 356 PHE B N 1
ATOM 5948 C CA . PHE B 1 356 ? 13.383 19.812 0.479 1 96.94 356 PHE B CA 1
ATOM 5949 C C . PHE B 1 356 ? 14.172 21.125 0.398 1 96.94 356 PHE B C 1
ATOM 5951 O O . PHE B 1 356 ? 14.836 21.391 -0.606 1 96.94 356 PHE B O 1
ATOM 5958 N N . ILE B 1 357 ? 14.07 21.875 1.405 1 95.5 357 ILE B N 1
ATOM 5959 C CA . ILE B 1 357 ? 14.859 23.094 1.555 1 95.5 357 ILE B CA 1
ATOM 5960 C C . ILE B 1 357 ? 15.703 23.016 2.822 1 95.5 357 ILE B C 1
ATOM 5962 O O . ILE B 1 357 ? 15.172 22.844 3.922 1 95.5 357 ILE B O 1
ATOM 5966 N N . ASP B 1 358 ? 16.984 23.094 2.674 1 94.69 358 ASP B N 1
ATOM 5967 C CA . ASP B 1 358 ? 17.891 23.125 3.828 1 94.69 358 ASP B CA 1
ATOM 5968 C C . ASP B 1 358 ? 18.156 24.562 4.262 1 94.69 358 ASP B C 1
ATOM 5970 O O . ASP B 1 358 ? 19.016 25.25 3.695 1 94.69 358 ASP B O 1
ATOM 5974 N N . ALA B 1 359 ? 17.484 24.969 5.297 1 93.25 359 ALA B N 1
ATOM 5975 C CA . ALA B 1 359 ? 17.656 26.328 5.812 1 93.25 359 ALA B CA 1
ATOM 5976 C C . ALA B 1 359 ? 18.469 26.312 7.105 1 93.25 359 ALA B C 1
ATOM 5978 O O . ALA B 1 359 ? 18.453 27.297 7.855 1 93.25 359 ALA B O 1
ATOM 5979 N N . SER B 1 360 ? 19.109 25.234 7.391 1 90.88 360 SER B N 1
ATOM 5980 C CA . SER B 1 360 ? 19.797 25.047 8.664 1 90.88 360 SER B CA 1
ATOM 5981 C C . SER B 1 360 ? 20.953 26.031 8.82 1 90.88 360 SER B C 1
ATOM 5983 O O . SER B 1 360 ? 21.406 26.297 9.93 1 90.88 360 SER B O 1
ATOM 5985 N N . HIS B 1 361 ? 21.422 26.562 7.734 1 88 361 HIS B N 1
ATOM 5986 C CA . HIS B 1 361 ? 22.594 27.453 7.797 1 88 361 HIS B CA 1
ATOM 5987 C C . HIS B 1 361 ? 22.172 28.891 8.086 1 88 361 HIS B C 1
ATOM 5989 O O . HIS B 1 361 ? 23.031 29.734 8.383 1 88 361 HIS B O 1
ATOM 5995 N N . TYR B 1 362 ? 20.922 29.078 8.055 1 82.88 362 TYR B N 1
ATOM 5996 C CA . TYR B 1 362 ? 20.453 30.422 8.406 1 82.88 362 TYR B CA 1
ATOM 5997 C C . TYR B 1 362 ? 20.344 30.578 9.914 1 82.88 362 TYR B C 1
ATOM 5999 O O . TYR B 1 362 ? 20.375 29.594 10.656 1 82.88 362 TYR B O 1
ATOM 6007 N N . THR B 1 363 ? 20.547 31.844 10.336 1 76 363 THR B N 1
ATOM 6008 C CA . THR B 1 363 ? 20.453 32.125 11.758 1 76 363 THR B CA 1
ATOM 6009 C C . THR B 1 363 ? 19.25 33 12.062 1 76 363 THR B C 1
ATOM 6011 O O . THR B 1 363 ? 18.766 33.75 11.188 1 76 363 THR B O 1
ATOM 6014 N N . HIS B 1 364 ? 18.547 32.812 13.227 1 69.31 364 HIS B N 1
ATOM 6015 C CA . HIS B 1 364 ? 17.469 33.688 13.672 1 69.31 364 HIS B CA 1
ATOM 6016 C C . HIS B 1 364 ? 17.969 35.125 13.789 1 69.31 364 HIS B C 1
ATOM 6018 O O . HIS B 1 364 ? 19.062 35.375 14.281 1 69.31 364 HIS B O 1
ATOM 6024 N N . PRO B 1 365 ? 17.141 36.188 13.469 1 63.53 365 PRO B N 1
ATOM 6025 C CA . PRO B 1 365 ? 15.844 36.25 12.805 1 63.53 365 PRO B CA 1
ATOM 6026 C C . PRO B 1 365 ? 15.938 36 11.305 1 63.53 365 PRO B C 1
ATOM 6028 O O . PRO B 1 365 ? 16.953 36.312 10.68 1 63.53 365 PRO B O 1
ATOM 6031 N N . LEU B 1 366 ? 15.211 35.062 10.695 1 61.88 366 LEU B N 1
ATOM 6032 C CA . LEU B 1 366 ? 15.234 34.75 9.273 1 61.88 366 LEU B CA 1
ATOM 6033 C C . LEU B 1 366 ? 15.023 36 8.422 1 61.88 366 LEU B C 1
ATOM 6035 O O . LEU B 1 366 ? 14.539 35.906 7.293 1 61.88 366 LEU B O 1
ATOM 6039 N N . ASN B 1 367 ? 15.266 37.281 8.805 1 51.56 367 ASN B N 1
ATOM 6040 C CA . ASN B 1 367 ? 14.984 38.531 8.078 1 51.56 367 ASN B CA 1
ATOM 6041 C C . ASN B 1 367 ? 15.453 38.438 6.633 1 51.56 367 ASN B C 1
ATOM 6043 O O . ASN B 1 367 ? 14.836 39.031 5.746 1 51.56 367 ASN B O 1
ATOM 6047 N N . ASN B 1 368 ? 16.562 37.938 6.402 1 46.56 368 ASN B N 1
ATOM 6048 C CA . ASN B 1 368 ? 17.078 38.031 5.047 1 46.56 368 ASN B CA 1
ATOM 6049 C C . ASN B 1 368 ? 17.047 36.688 4.316 1 46.56 368 ASN B C 1
ATOM 6051 O O . ASN B 1 368 ? 18.047 36.312 3.695 1 46.56 368 ASN B O 1
ATOM 6055 N N . VAL B 1 369 ? 15.891 36 4.5 1 51.62 369 VAL B N 1
ATOM 6056 C CA . VAL B 1 369 ? 15.938 34.719 3.766 1 51.62 369 VAL B CA 1
ATOM 6057 C C . VAL B 1 369 ? 15.633 34.969 2.291 1 51.62 369 VAL B C 1
ATOM 6059 O O . VAL B 1 369 ? 14.469 35.062 1.898 1 51.62 369 VAL B O 1
ATOM 6062 N N . LYS B 1 370 ? 16.25 35.906 1.573 1 46.88 370 LYS B N 1
ATOM 6063 C CA . LYS B 1 370 ? 16.062 36.219 0.159 1 46.88 370 LYS B CA 1
ATOM 6064 C C . LYS B 1 370 ? 15.93 34.938 -0.67 1 46.88 370 LYS B C 1
ATOM 6066 O O . LYS B 1 370 ? 15.172 34.906 -1.643 1 46.88 370 LYS B O 1
ATOM 6071 N N . ASP B 1 371 ? 16.906 33.938 -0.619 1 47.94 371 ASP B N 1
ATOM 6072 C CA . ASP B 1 371 ? 17.109 32.906 -1.625 1 47.94 371 ASP B CA 1
ATOM 6073 C C . ASP B 1 371 ? 16.656 31.531 -1.106 1 47.94 371 ASP B C 1
ATOM 6075 O O . ASP B 1 371 ? 17.469 30.625 -0.956 1 47.94 371 ASP B O 1
ATOM 6079 N N . MET B 1 372 ? 15.594 31.484 -0.482 1 45.12 372 MET B N 1
ATOM 6080 C CA . MET B 1 372 ? 15.172 30.109 -0.232 1 45.12 372 MET B CA 1
ATOM 6081 C C . MET B 1 372 ? 14.234 29.625 -1.333 1 45.12 372 MET B C 1
ATOM 6083 O O . MET B 1 372 ? 13.391 30.375 -1.818 1 45.12 372 MET B O 1
#

Nearest PDB structures (foldseek):
  2p72-assembly2_B  TM=7.739E-01  e=3.656E-09  Paramecium bursaria Chlorella virus 1
  2p6w-assembly1_A  TM=7.651E-01  e=8.756E-09  Paramecium bursaria Chlorella virus 1
  2p72-assembly1_A  TM=7.328E-01  e=2.865E-08  Paramecium bursaria Chlorella virus 1
  6bsu-assembly1_B  TM=5.231E-01  e=1.450E-07  Arabidopsis thaliana
  4cjb-assembly4_D  TM=5.657E-01  e=9.004E-04  Bacteroides ovatus

Secondary structure (DSSP, 8-state):
-GGGGGGGGGGGGGSGGGTHHHHTTTGGGSS-------GGGTTTSS----B---GGGTTHHHHHHHHHGGGPPPTT--EEE-TT--EEE--TTSPP----GGGEEEEEEES----STT-TT-SBPPPGGG--HHHHHHHHHHHHHHHHT-EEEEEEPPPPSSS-GGGGHHHHHHHHTTT-SEEEEE-TTEEES-TTS-HHHHHHHTT--TT--EEEEEPPSSGGGB-TTSPBPEEEEEEEEE-SHHHHHHHHHHHHGGGTSSSTTGGGGGTSTTHHHHHIIIIIHHHS-STTTEEEEPHHHHSB-GGG--TT-B-SSEEE-SS-TTHHHHHHHHHHHHHHHHHHHHHHHHTHHHHEEE-TT--SSGGG----/----GGG-TTSSTTSSTHHHHHHHHHHTTTTT------GGGGSTTS-------HHHHTTHHHHHHHHHGGGPPPTT--EEE-TT--EEE--TTSPP----GGGEEEEEEES----STT-TT-SSPPPGGG--HHHHHHHHHHHHHHHHT-EEEEEEPPPPSSS-GGGGHHHHHHHHTTT-SEEEEE-TTEEES-TTS-HHHHHHHTT--TT--EEEEEPPSSGGGB-TTSPBPEEEEEEEEE-SHHHHHHHHHHHHGGGTSSSTTGGGGGTSTTHHHHHIIIIIHHHS-STTTEEEEPHHHHSB-GGG--TT-B-SSEEE-SS-TTHHHHHHHHHHHHHHHHHHHHHHHHTHHHHEEE-TT--SSGGG----

Organism: Gibberella zeae (strain ATCC MYA-4620 / CBS 123657 / FGSC 9075 / NRRL 31084 / PH-1) (NCBI:txid229533)

Radius of gyration: 37.04 Å; Cα contacts (8 Å, |Δi|>4): 1331; chains: 2; bounding box: 139×95×110 Å

Sequence (744 aa):
MDHLFLLRANKRRGVLLAMVILVIFGLAVHSWLFYFPSTSDLAFRSSLSTPLPTKLSENTPQLMHHLWKPFIHDLNATQFISKEGYKYKINSNNHRWPPLGKKLLILDVDTRLDTGAGAMMNKSAMNAEEMTGRTGGMMNHYLYAMIHGYDYQFIRAPDYRNRHGTWVKVPMIKEALKTHDTVVFLDADAVFMYPEMPFEWLMSLWNITDKTLIALSNDPDSPRNRDAKGKVMMNTGFMVARQSNRTQELFHDWNQCPTETKYKGCDRWKTDWAHEQAAFANYVRYDYNLTDDVRTIPCMDGNGSPYIGDKTCGGVFIRHHWFHKDYPANDLRQLLLDTLVKRIHAGFHHAQEQNFIDASHYTHPLNNVKDMMDHLFLLRANKRRGVLLAMVILVIFGLAVHSWLFYFPSTSDLAFRSSLSTPLPTKLSENTPQLMHHLWKPFIHDLNATQFISKEGYKYKINSNNHRWPPLGKKLLILDVDTRLDTGAGAMMNKSAMNAEEMTGRTGGMMNHYLYAMIHGYDYQFIRAPDYRNRHGTWVKVPMIKEALKTHDTVVFLDADAVFMYPEMPFEWLMSLWNITDKTLIALSNDPDSPRNRDAKGKVMMNTGFMVARQSNRTQELFHDWNQCPTETKYKGCDRWKTDWAHEQAAFANYVRYDYNLTDDVRTIPCMDGNGSPYIGDKTCGGVFIRHHWFHKDYPANDLRQLLLDTLVKRIHAGFHHAQEQNFIDASHYTHPLNNVKDM

Solvent-accessible surface area (backbone atoms only — not comparable to full-atom values): 40127 Å² total; per-residue (Å²): 134,77,86,74,66,80,80,68,75,80,69,69,79,65,63,70,69,59,61,68,63,60,65,74,63,59,74,73,62,66,78,65,73,65,78,68,71,71,70,68,63,64,63,64,73,54,80,77,53,56,67,47,50,29,81,63,19,73,55,37,47,62,49,46,20,60,72,41,51,73,61,44,50,62,75,83,56,52,64,47,69,46,96,89,65,51,79,43,65,44,57,91,83,36,42,79,60,70,91,58,37,64,37,28,31,41,36,39,69,37,65,71,83,56,54,50,88,26,30,76,66,24,76,46,61,43,52,52,86,50,41,32,14,55,28,18,9,48,50,41,50,48,49,40,18,29,42,66,46,32,29,47,37,38,34,28,34,36,81,54,87,83,36,47,70,75,45,50,53,47,59,52,52,47,59,50,38,75,79,21,52,30,38,39,38,40,37,40,44,30,32,73,66,48,67,38,52,51,66,46,45,52,34,18,55,58,45,53,46,95,67,24,29,36,34,27,10,30,41,66,91,45,82,87,34,36,34,93,84,64,45,66,26,43,37,74,50,33,35,41,36,32,52,49,73,66,32,49,49,50,40,50,51,53,67,42,25,48,72,31,79,86,38,79,78,32,41,57,27,32,69,36,89,61,18,55,36,43,38,36,49,65,46,44,53,75,73,46,60,55,88,48,26,56,40,72,33,54,17,30,41,41,18,33,28,64,88,74,66,48,89,61,20,32,10,62,47,26,26,32,39,88,85,44,58,55,45,28,22,54,53,39,52,50,54,53,36,30,51,53,43,32,44,54,52,38,22,47,62,61,41,28,83,70,32,45,44,82,41,49,84,50,58,88,74,69,81,76,66,78,88,119,138,89,83,62,84,85,78,70,91,79,78,68,89,67,71,63,71,68,58,58,66,62,52,61,69,57,56,70,66,59,70,67,69,67,79,67,78,72,72,63,73,68,54,66,75,55,77,77,52,58,69,62,59,58,79,63,22,72,51,36,47,60,50,45,20,58,67,43,51,53,60,44,51,62,74,82,56,51,65,48,70,46,96,86,65,50,78,43,67,42,55,90,85,36,42,80,60,70,91,59,38,65,36,28,31,41,36,39,70,36,63,70,82,58,53,49,89,27,30,74,64,23,84,53,71,45,52,55,86,49,42,33,15,53,28,18,10,49,50,41,50,48,49,38,17,28,44,66,44,33,29,50,37,38,35,27,36,33,78,54,88,83,34,48,71,75,46,50,54,48,59,53,51,47,59,49,37,76,81,22,52,30,41,37,37,43,38,40,43,31,33,70,68,49,66,40,53,49,65,45,46,52,34,18,54,58,47,52,46,94,67,24,30,35,32,28,11,31,42,64,89,46,83,88,33,35,34,92,86,65,47,66,26,44,37,74,49,34,35,41,35,31,51,48,72,66,32,50,48,49,37,49,53,52,67,41,27,48,72,31,79,87,38,80,76,31,42,58,27,31,68,38,90,59,19,56,38,42,40,36,50,62,45,45,54,75,72,48,61,53,89,48,25,57,39,70,33,56,16,30,41,41,18,34,28,64,87,73,67,46,90,63,21,32,9,62,47,26,26,33,40,88,84,45,58,53,47,27,23,53,52,39,53,50,52,53,37,28,50,52,45,31,42,53,50,22,21,48,60,54,41,30,82,69,32,45,43,83,41,49,85,49,58,88,73,69,82,78,66,78,87,117

pLDDT: mean 85.09, std 24.85, range [17.3, 99.0]

Foldseek 3Di:
DPPPPDPPDDPDVPPPVPPVVPPVPPPVPPDPPPPPPPCVVVCVVDCVLVFDPVVVCVCVLVVLQVLCVVPADDLPDQWDAFPVGDIAGQDPPFDADDQFAALEEEEAEAQDDDQDAQAPNPRGDHDLVRHFLLNLLLVQSVSLCSNRRYHYDYDNFHDDDQFDRVLRVLVVVLVVLVRHFKYKYAYSQKHFLCSSYDVSSVCSRQRQDSQEAKEFEFDPPDQVQAAPVGHGFTDPRIMMGGHDPVSSVLSVCLSCQLVCPPPNPSVVLRYDPPRSRRSCRHPSCVVQPDPRHYTYDFLCDAEEDVVVVPNRHHNRRMYGDPPDSRVSSVSSVVVVVVSVVVSVVVVCVVCVVPNDDDPVPDDPPCVPVPPD/DCPDDPPPPPPPPPPPPVPPVVPPVPPPVPPPVPCPPDPVVVPVVDCVLVQDPPPVCVCVLVVLQVLCVVPADDLPDQWDAFPVGDIAGQDPPFDADDQFAALEEEEAEAQDDDQDAQAPNPRGDHDLVRHFLLNLLLVQSVSLCSNRRYHYDYDNFHDDDQFDRVLRVLVVVLVVLVRHFKYKAAYSQKHFLCSSYDVSSVCSRQRQDSQEAKEFEFDPPDQVQAAPVGHGFTDPRIMMGGHDPVSSVLSVCLSCQLVCPPPNPSVVLRYDPPRSRRSCRHPSCVVQPPPRHYTYDFLCDAEEDVVVVPNRHHNRRMYGDPDDSRVSSVSSVVVVVVSNVVSVVVVCVVCVVPNDDDPVPDDPPCVPVPPD

InterPro domains:
  IPR005069 Nucleotide-diphospho-sugar transferase [PF03407] (166-287)
  IPR008630 Glycosyltransferase 34 [PTHR31306] (7-323)
  IPR029044 Nucleotide-diphospho-sugar transferases [G3DSA:3.90.550.10] (119-322)